Protein AF-0000000081415472 (afdb_homodimer)

Organism: NCBI:txid198620

InterPro domains:
  IPR004338 Ion-translocating oxidoreductase NqrB/RnfD [PF03116] (3-322)
  IPR004338 Ion-translocating oxidoreductase NqrB/RnfD [PTHR30578] (8-323)
  IPR011303 Ion-translocating oxidoreductase complex subunit RnfD, bacterial [MF_00462] (1-326)
  IPR011303 Ion-translocating oxidoreductase complex subunit RnfD, bacterial [TIGR01946] (2-319)

Radius of gyration: 24.78 Å; Cα contacts (8 Å, |Δi|>4): 1166; chains: 2; bounding box: 61×63×59 Å

Structure (mmCIF, N/CA/C/O backbone):
data_AF-0000000081415472-model_v1
#
loop_
_entity.id
_entity.type
_entity.pdbx_description
1 polymer 'Ion-translocating oxidoreductase complex subunit D'
#
loop_
_atom_site.group_PDB
_atom_site.id
_atom_site.type_symbol
_atom_site.label_atom_id
_atom_site.label_alt_id
_atom_site.label_comp_id
_atom_site.label_asym_id
_atom_site.label_entity_id
_atom_site.label_seq_id
_atom_site.pdbx_PDB_ins_code
_atom_site.Cartn_x
_atom_site.Cartn_y
_atom_site.Cartn_z
_atom_site.occupancy
_atom_site.B_iso_or_equiv
_atom_site.auth_seq_id
_atom_site.auth_comp_id
_atom_site.auth_asym_id
_atom_site.auth_atom_id
_atom_site.pdbx_PDB_model_num
ATOM 1 N N . MET A 1 1 ? 33.219 24.906 14.992 1 47.78 1 MET A N 1
ATOM 2 C CA . MET A 1 1 ? 32.156 23.938 14.711 1 47.78 1 MET A CA 1
ATOM 3 C C . MET A 1 1 ? 32.438 23.219 13.391 1 47.78 1 MET A C 1
ATOM 5 O O . MET A 1 1 ? 32.625 23.875 12.359 1 47.78 1 MET A O 1
ATOM 9 N N . SER A 1 2 ? 32.625 22.016 13.391 1 54.44 2 SER A N 1
ATOM 10 C CA . SER A 1 2 ? 32.938 21.297 12.164 1 54.44 2 SER A CA 1
ATOM 11 C C . SER A 1 2 ? 31.766 21.312 11.195 1 54.44 2 SER A C 1
ATOM 13 O O . SER A 1 2 ? 30.609 21.453 11.609 1 54.44 2 SER A O 1
ATOM 15 N N . PRO A 1 3 ? 32.219 21.375 10.023 1 58.19 3 PRO A N 1
ATOM 16 C CA . PRO A 1 3 ? 31.188 21.422 8.992 1 58.19 3 PRO A CA 1
ATOM 17 C C . PRO A 1 3 ? 30.078 20.375 9.211 1 58.19 3 PRO A C 1
ATOM 19 O O . PRO A 1 3 ? 28.922 20.641 8.914 1 58.19 3 PRO A O 1
ATOM 22 N N . LEU A 1 4 ? 30.391 19.234 9.633 1 54.34 4 LEU A N 1
ATOM 23 C CA . LEU A 1 4 ? 29.438 18.172 9.922 1 54.34 4 LEU A CA 1
ATOM 24 C C . LEU A 1 4 ? 28.516 18.562 11.078 1 54.34 4 LEU A C 1
ATOM 26 O O . LEU A 1 4 ? 27.312 18.281 11.047 1 54.34 4 LEU A O 1
ATOM 30 N N . GLU A 1 5 ? 29.125 19.219 12.062 1 57.53 5 GLU A N 1
ATOM 31 C CA . GLU A 1 5 ? 28.344 19.672 13.211 1 57.53 5 GLU A CA 1
ATOM 32 C C . GLU A 1 5 ? 27.328 20.75 12.797 1 57.53 5 GLU A C 1
ATOM 34 O O . GLU A 1 5 ? 26.203 20.766 13.297 1 57.53 5 GLU A O 1
ATOM 39 N N . SER A 1 6 ? 27.781 21.375 11.82 1 67.25 6 SER A N 1
ATOM 40 C CA . SER A 1 6 ? 26.922 22.453 11.344 1 67.25 6 SER A CA 1
ATOM 41 C C . SER A 1 6 ? 25.719 21.906 10.578 1 67.25 6 SER A C 1
ATOM 43 O O . SER A 1 6 ? 24.609 22.391 10.742 1 67.25 6 SER A O 1
ATOM 45 N N . ARG A 1 7 ? 25.922 20.875 9.914 1 66.94 7 ARG A N 1
ATOM 46 C CA . ARG A 1 7 ? 24.828 20.281 9.148 1 66.94 7 ARG A CA 1
ATOM 47 C C . ARG A 1 7 ? 23.797 19.641 10.062 1 66.94 7 ARG A C 1
ATOM 49 O O . ARG A 1 7 ? 22.594 19.766 9.836 1 66.94 7 ARG A O 1
ATOM 56 N N . ASP A 1 8 ? 24.25 19.094 11.039 1 75.19 8 ASP A N 1
ATOM 57 C CA . ASP A 1 8 ? 23.391 18.422 12.008 1 75.19 8 ASP A CA 1
ATOM 58 C C . ASP A 1 8 ? 22.562 19.438 12.805 1 75.19 8 ASP A C 1
ATOM 60 O O . ASP A 1 8 ? 21.391 19.203 13.086 1 75.19 8 ASP A O 1
ATOM 64 N N . GLU A 1 9 ? 23.25 20.5 13.047 1 77.5 9 GLU A N 1
ATOM 65 C CA . GLU A 1 9 ? 22.547 21.531 13.797 1 77.5 9 GLU A CA 1
ATOM 66 C C . GLU A 1 9 ? 21.438 22.172 12.953 1 77.5 9 GLU A C 1
ATOM 68 O O . GLU A 1 9 ? 20.359 22.484 13.461 1 77.5 9 GLU A O 1
ATOM 73 N N . ARG A 1 10 ? 21.766 22.359 11.75 1 79.12 10 ARG A N 1
ATOM 74 C CA . ARG A 1 10 ? 20.781 22.953 10.852 1 79.12 10 ARG A CA 1
ATOM 75 C C . ARG A 1 10 ? 19.562 22.047 10.688 1 79.12 10 ARG A C 1
ATOM 77 O O . ARG A 1 10 ? 18.422 22.516 10.656 1 79.12 10 ARG A O 1
ATOM 84 N N . LEU A 1 11 ? 19.781 20.797 10.656 1 79.19 11 LEU A N 1
ATOM 85 C CA . LEU A 1 11 ? 18.703 19.828 10.531 1 79.19 11 LEU A CA 1
ATOM 86 C C . LEU A 1 11 ? 17.844 19.812 11.781 1 79.19 11 LEU A C 1
ATOM 88 O O . LEU A 1 11 ? 16.609 19.781 11.695 1 79.19 11 LEU A O 1
ATOM 92 N N . GLN A 1 12 ? 18.531 19.875 12.852 1 85.38 12 GLN A N 1
ATOM 93 C CA . GLN A 1 12 ? 17.812 19.875 14.125 1 85.38 12 GLN A CA 1
ATOM 94 C C . GLN A 1 12 ? 16.922 21.125 14.258 1 85.38 12 GLN A C 1
ATOM 96 O O . GLN A 1 12 ? 15.797 21.031 14.742 1 85.38 12 GLN A O 1
ATOM 101 N N . GLN A 1 13 ? 17.453 22.203 13.836 1 87.88 13 GLN A N 1
ATOM 102 C CA . GLN A 1 13 ? 16.688 23.453 13.906 1 87.88 13 GLN A CA 1
ATOM 103 C C . GLN A 1 13 ? 15.492 23.406 12.961 1 87.88 13 GLN A C 1
ATOM 105 O O . GLN A 1 13 ? 14.406 23.906 13.297 1 87.88 13 GLN A O 1
ATOM 110 N N . ALA A 1 14 ? 15.734 22.859 11.859 1 88.12 14 ALA A N 1
ATOM 111 C CA . ALA A 1 14 ? 14.648 22.734 10.891 1 88.12 14 ALA A CA 1
ATOM 112 C C . ALA A 1 14 ? 13.531 21.859 11.43 1 88.12 14 ALA A C 1
ATOM 114 O O . ALA A 1 14 ? 12.352 22.172 11.281 1 88.12 14 ALA A O 1
ATOM 115 N N . MET A 1 15 ? 13.922 20.797 12.07 1 89.94 15 MET A N 1
ATOM 116 C CA . MET A 1 15 ? 12.93 19.859 12.609 1 89.94 15 MET A CA 1
ATOM 117 C C . MET A 1 15 ? 12.156 20.5 13.758 1 89.94 15 MET A C 1
ATOM 119 O O . MET A 1 15 ? 10.953 20.266 13.906 1 89.94 15 MET A O 1
ATOM 123 N N . LYS A 1 16 ? 12.836 21.281 14.523 1 92.25 16 LYS A N 1
ATOM 124 C CA . LYS A 1 16 ? 12.164 22 15.594 1 92.25 16 LYS A CA 1
ATOM 125 C C . LYS A 1 16 ? 11.156 23 15.039 1 92.25 16 LYS A C 1
ATOM 127 O O . LYS A 1 16 ? 10.062 23.172 15.586 1 92.25 16 LYS A O 1
ATOM 132 N N . LEU A 1 17 ? 11.547 23.641 14.016 1 94.56 17 LEU A N 1
ATOM 133 C CA . LEU A 1 17 ? 10.648 24.609 13.391 1 94.56 17 LEU A CA 1
ATOM 134 C C . LEU A 1 17 ? 9.43 23.922 12.797 1 94.56 17 LEU A C 1
ATOM 136 O O . LEU A 1 17 ? 8.32 24.453 12.852 1 94.56 17 LEU A O 1
ATOM 140 N N . VAL A 1 18 ? 9.648 22.766 12.227 1 95.5 18 VAL A N 1
ATOM 141 C CA . VAL A 1 18 ? 8.547 22 11.672 1 95.5 18 VAL A CA 1
ATOM 142 C C . VAL A 1 18 ? 7.57 21.625 12.781 1 95.5 18 VAL A C 1
ATOM 144 O O . VAL A 1 18 ? 6.352 21.75 12.617 1 95.5 18 VAL A O 1
ATOM 147 N N . LEU A 1 19 ? 8.141 21.203 13.867 1 96.25 19 LEU A N 1
ATOM 148 C CA . LEU A 1 19 ? 7.305 20.828 15.008 1 96.25 19 LEU A CA 1
ATOM 149 C C . LEU A 1 19 ? 6.52 22.031 15.523 1 96.25 19 LEU A C 1
ATOM 151 O O . LEU A 1 19 ? 5.328 21.922 15.812 1 96.25 19 LEU A O 1
ATOM 155 N N . LEU A 1 20 ? 7.164 23.156 15.57 1 96.38 20 LEU A N 1
ATOM 156 C CA . LEU A 1 20 ? 6.496 24.375 16.016 1 96.38 20 LEU A CA 1
ATOM 157 C C . LEU A 1 20 ? 5.383 24.766 15.055 1 96.38 20 LEU A C 1
ATOM 159 O O . LEU A 1 20 ? 4.32 25.234 15.477 1 96.38 20 LEU A O 1
ATOM 163 N N . ALA A 1 21 ? 5.621 24.547 13.844 1 97.69 21 ALA A N 1
ATOM 164 C CA . ALA A 1 21 ? 4.668 24.938 12.812 1 97.69 21 ALA A CA 1
ATOM 165 C C . ALA A 1 21 ? 3.453 24.016 12.805 1 97.69 21 ALA A C 1
ATOM 167 O O . ALA A 1 21 ? 2.418 24.344 12.219 1 97.69 21 ALA A O 1
ATOM 168 N N . THR A 1 22 ? 3.592 22.844 13.383 1 97.25 22 THR A N 1
ATOM 169 C CA . THR A 1 22 ? 2.453 21.938 13.461 1 97.25 22 THR A CA 1
ATOM 170 C C . THR A 1 22 ? 1.534 22.312 14.617 1 97.25 22 THR A C 1
ATOM 172 O O . THR A 1 22 ? 0.402 21.844 14.703 1 97.25 22 THR A O 1
ATOM 175 N N . LEU A 1 23 ? 1.95 23.219 15.5 1 97.44 23 LEU A N 1
ATOM 176 C CA . LEU A 1 23 ? 1.247 23.516 16.75 1 97.44 23 LEU A CA 1
ATOM 177 C C . LEU A 1 23 ? -0.139 24.078 16.469 1 97.44 23 LEU A C 1
ATOM 179 O O . LEU A 1 23 ? -1.122 23.672 17.078 1 97.44 23 LEU A O 1
ATOM 183 N N . PRO A 1 24 ? -0.276 25.109 15.539 1 97.31 24 PRO A N 1
ATOM 184 C CA . PRO A 1 24 ? -1.625 25.609 15.273 1 97.31 24 PRO A CA 1
ATOM 185 C C . PRO A 1 24 ? -2.586 24.516 14.828 1 97.31 24 PRO A C 1
ATOM 187 O O . PRO A 1 24 ? -3.734 24.469 15.273 1 97.31 24 PRO A O 1
ATOM 190 N N . GLY A 1 25 ? -2.139 23.625 13.953 1 97.06 25 GLY A N 1
ATOM 191 C CA . GLY A 1 25 ? -2.961 22.516 13.523 1 97.06 25 GLY A CA 1
ATOM 192 C C . GLY A 1 25 ? -3.293 21.547 14.648 1 97.06 25 GLY A C 1
ATOM 193 O O . GLY A 1 25 ? -4.434 21.094 14.766 1 97.06 25 GLY A O 1
ATOM 194 N N . LEU A 1 26 ? -2.303 21.281 15.469 1 96.88 26 LEU A N 1
ATOM 195 C CA . LEU A 1 26 ? -2.498 20.406 16.609 1 96.88 26 LEU A CA 1
ATOM 196 C C . LEU A 1 26 ? -3.508 20.984 17.594 1 96.88 26 LEU A C 1
ATOM 198 O O . LEU A 1 26 ? -4.359 20.266 18.125 1 96.88 26 LEU A O 1
ATOM 202 N N . LEU A 1 27 ? -3.395 22.266 17.828 1 96.38 27 LEU A N 1
ATOM 203 C CA . LEU A 1 27 ? -4.312 22.938 18.734 1 96.38 27 LEU A CA 1
ATOM 204 C C . LEU A 1 27 ? -5.73 22.938 18.172 1 96.38 27 LEU A C 1
ATOM 206 O O . LEU A 1 27 ? -6.699 22.781 18.922 1 96.38 27 LEU A O 1
ATOM 210 N N . ALA A 1 28 ? -5.859 23.156 16.875 1 95.38 28 ALA A N 1
ATOM 211 C CA . ALA A 1 28 ? -7.172 23.078 16.234 1 95.38 28 ALA A CA 1
ATOM 212 C C . ALA A 1 28 ? -7.77 21.688 16.375 1 95.38 28 ALA A C 1
ATOM 214 O O . ALA A 1 28 ? -8.953 21.531 16.688 1 95.38 28 ALA A O 1
ATOM 215 N N . LEU A 1 29 ? -6.973 20.672 16.125 1 94.56 29 LEU A N 1
ATOM 216 C CA . LEU A 1 29 ? -7.438 19.297 16.281 1 94.56 29 LEU A CA 1
ATOM 217 C C . LEU A 1 29 ? -7.875 19.016 17.703 1 94.56 29 LEU A C 1
ATOM 219 O O . LEU A 1 29 ? -8.898 18.375 17.938 1 94.56 29 LEU A O 1
ATOM 223 N N . PHE A 1 30 ? -7.031 19.562 18.625 1 93.94 30 PHE A N 1
ATOM 224 C CA . PHE A 1 30 ? -7.359 19.375 20.031 1 93.94 30 PHE A CA 1
ATOM 225 C C . PHE A 1 30 ? -8.672 20.062 20.375 1 93.94 30 PHE A C 1
ATOM 227 O O . PHE A 1 30 ? -9.469 19.531 21.156 1 93.94 30 PHE A O 1
ATOM 234 N N . TRP A 1 31 ? -8.867 21.188 19.844 1 91.75 31 TRP A N 1
ATOM 235 C CA . TRP A 1 31 ? -10.086 21.953 20.078 1 91.75 31 TRP A CA 1
ATOM 236 C C . TRP A 1 31 ? -11.312 21.188 19.578 1 91.75 31 TRP A C 1
ATOM 238 O O . TRP A 1 31 ? -12.336 21.141 20.266 1 91.75 31 TRP A O 1
ATOM 248 N N . PHE A 1 32 ? -11.281 20.562 18.469 1 88.06 32 PHE A N 1
ATOM 249 C CA . PHE A 1 32 ? -12.438 19.938 17.828 1 88.06 32 PHE A CA 1
ATOM 250 C C . PHE A 1 32 ? -12.617 18.5 18.312 1 88.06 32 PHE A C 1
ATOM 252 O O . PHE A 1 32 ? -13.742 18 18.422 1 88.06 32 PHE A O 1
ATOM 259 N N . TYR A 1 33 ? -11.531 17.781 18.609 1 88.75 33 TYR A N 1
ATOM 260 C CA . TYR A 1 33 ? -11.641 16.344 18.875 1 88.75 33 TYR A CA 1
ATOM 261 C C . TYR A 1 33 ? -11.227 16.031 20.312 1 88.75 33 TYR A C 1
ATOM 263 O O . TYR A 1 33 ? -11.438 14.914 20.781 1 88.75 33 TYR A O 1
ATOM 271 N N . GLY A 1 34 ? -10.539 16.922 21 1 91.25 34 GLY A N 1
ATOM 272 C CA . GLY A 1 34 ? -10.336 16.797 22.438 1 91.25 34 GLY A CA 1
ATOM 273 C C . GLY A 1 34 ? -9.086 16.016 22.797 1 91.25 34 GLY A C 1
ATOM 274 O O . GLY A 1 34 ? -8.078 16.094 22.094 1 91.25 34 GLY A O 1
ATOM 275 N N . TRP A 1 35 ? -9.148 15.281 23.859 1 92.94 35 TRP A N 1
ATOM 276 C CA . TRP A 1 35 ? -7.996 14.703 24.547 1 92.94 35 TRP A CA 1
ATOM 277 C C . TRP A 1 35 ? -7.414 13.547 23.734 1 92.94 35 TRP A C 1
ATOM 279 O O . TRP A 1 35 ? -6.246 13.188 23.922 1 92.94 35 TRP A O 1
ATOM 289 N N . GLY A 1 36 ? -8.242 12.953 22.906 1 93.25 36 GLY A N 1
ATOM 290 C CA . GLY A 1 36 ? -7.742 11.859 22.109 1 93.25 36 GLY A CA 1
ATOM 291 C C . GLY A 1 36 ? -6.551 12.234 21.25 1 93.25 36 GLY A C 1
ATOM 292 O O . GLY A 1 36 ? -5.648 11.422 21.031 1 93.25 36 GLY A O 1
ATOM 293 N N . 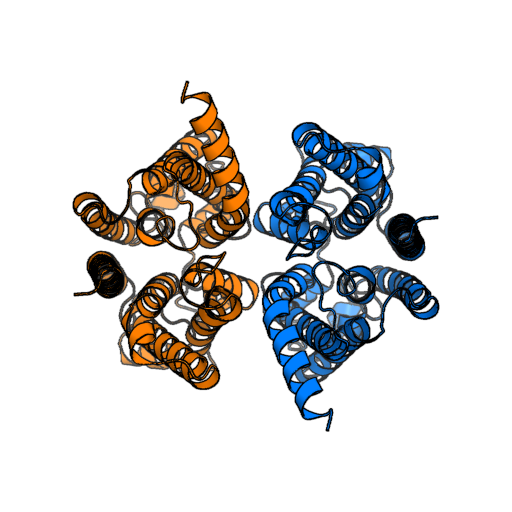VAL A 1 37 ? -6.477 13.492 20.828 1 95.25 37 VAL A N 1
ATOM 294 C CA . VAL A 1 37 ? -5.391 13.984 19.984 1 95.25 37 VAL A CA 1
ATOM 295 C C . VAL A 1 37 ? -4.086 14.008 20.781 1 95.25 37 VAL A C 1
ATOM 297 O O . VAL A 1 37 ? -3.045 13.57 20.281 1 95.25 37 VAL A O 1
ATOM 300 N N . LEU A 1 38 ? -4.184 14.406 21.984 1 96.75 38 LEU A N 1
ATOM 301 C CA . LEU A 1 38 ? -2.996 14.516 22.828 1 96.75 38 LEU A CA 1
ATOM 302 C C . LEU A 1 38 ? -2.512 13.133 23.266 1 96.75 38 LEU A C 1
ATOM 304 O O . LEU A 1 38 ? -1.307 12.898 23.359 1 96.75 38 LEU A O 1
ATOM 308 N N . ILE A 1 39 ? -3.42 12.281 23.516 1 96.19 39 ILE A N 1
ATOM 309 C CA . ILE A 1 39 ? -3.045 10.922 23.875 1 96.19 39 ILE A CA 1
ATOM 310 C C . ILE A 1 39 ? -2.318 10.258 22.703 1 96.19 39 ILE A C 1
ATOM 312 O O . ILE A 1 39 ? -1.271 9.633 22.891 1 96.19 39 ILE A O 1
ATOM 316 N N . ASN A 1 40 ? -2.857 10.406 21.531 1 97.19 40 ASN A N 1
ATOM 317 C CA . ASN A 1 40 ? -2.188 9.891 20.344 1 97.19 40 ASN A CA 1
ATOM 318 C C . ASN A 1 40 ? -0.779 10.461 20.203 1 97.19 40 ASN A C 1
ATOM 320 O O . ASN A 1 40 ? 0.164 9.734 19.906 1 97.19 40 ASN A O 1
ATOM 324 N N . LEU A 1 41 ? -0.718 11.766 20.438 1 98.06 41 LEU A N 1
ATOM 325 C CA . LEU A 1 41 ? 0.567 12.438 20.297 1 98.06 41 LEU A CA 1
ATOM 326 C C . LEU A 1 41 ? 1.583 11.891 21.297 1 98.06 41 LEU A C 1
ATOM 328 O O . LEU A 1 41 ? 2.711 11.562 20.922 1 98.06 41 LEU A O 1
ATOM 332 N N . LEU A 1 42 ? 1.188 11.773 22.484 1 97.94 42 LEU A N 1
ATOM 333 C CA . LEU A 1 42 ? 2.08 11.289 23.531 1 97.94 42 LEU A CA 1
ATOM 334 C C . LEU A 1 42 ? 2.504 9.844 23.266 1 97.94 42 LEU A C 1
ATOM 336 O O . LEU A 1 42 ? 3.686 9.516 23.375 1 97.94 42 LEU A O 1
ATOM 340 N N . LEU A 1 43 ? 1.573 9.039 22.953 1 97.94 43 LEU A N 1
ATOM 341 C CA . LEU A 1 43 ? 1.859 7.641 22.641 1 97.94 43 LEU A CA 1
ATOM 342 C C . LEU A 1 43 ? 2.793 7.523 21.453 1 97.94 43 LEU A C 1
ATOM 344 O O . LEU A 1 43 ? 3.711 6.703 21.453 1 97.94 43 LEU A O 1
ATOM 348 N N . SER A 1 44 ? 2.482 8.312 20.453 1 98.31 44 SER A N 1
ATOM 349 C CA . SER A 1 44 ? 3.281 8.266 19.234 1 98.31 44 SER A CA 1
ATOM 350 C C . SER A 1 44 ? 4.723 8.688 19.5 1 98.31 44 SER A C 1
ATOM 352 O O . SER A 1 44 ? 5.66 7.992 19.094 1 98.31 44 SER A O 1
ATOM 354 N N . VAL A 1 45 ? 4.898 9.766 20.172 1 97.75 45 VAL A N 1
ATOM 355 C CA . VAL A 1 45 ? 6.234 10.289 20.438 1 97.75 45 VAL A CA 1
ATOM 356 C C . VAL A 1 45 ? 6.984 9.32 21.359 1 97.75 45 VAL A C 1
ATOM 358 O O . VAL A 1 45 ? 8.156 9.008 21.109 1 97.75 45 VAL A O 1
ATOM 361 N N . ALA A 1 46 ? 6.328 8.844 22.359 1 98 46 ALA A N 1
ATOM 362 C CA . ALA A 1 46 ? 6.953 7.875 23.266 1 98 46 ALA A CA 1
ATOM 363 C C . ALA A 1 46 ? 7.379 6.621 22.5 1 98 46 ALA A C 1
ATOM 365 O O . ALA A 1 46 ? 8.492 6.117 22.703 1 98 46 ALA A O 1
ATOM 366 N N . THR A 1 47 ? 6.523 6.16 21.688 1 98.06 47 THR A N 1
ATOM 367 C CA . THR A 1 47 ? 6.82 4.965 20.906 1 98.06 47 THR A CA 1
ATOM 368 C C . THR A 1 47 ? 7.988 5.219 19.953 1 98.06 47 THR A C 1
ATOM 370 O O . THR A 1 47 ? 8.883 4.383 19.828 1 98.06 47 THR A O 1
ATOM 373 N N . ALA A 1 48 ? 7.906 6.32 19.281 1 97.12 48 ALA A N 1
ATOM 374 C CA . ALA A 1 48 ? 8.969 6.66 18.344 1 97.12 48 ALA A CA 1
ATOM 375 C C . ALA A 1 48 ? 10.328 6.703 19.047 1 97.12 48 ALA A C 1
ATOM 377 O O . ALA A 1 48 ? 11.305 6.141 18.547 1 97.12 48 ALA A O 1
ATOM 378 N N . LEU A 1 49 ? 10.367 7.348 20.172 1 95.31 49 LEU A N 1
ATOM 379 C CA . LEU A 1 49 ? 11.617 7.453 20.938 1 95.31 49 LEU A CA 1
ATOM 380 C C . LEU A 1 49 ? 12.062 6.086 21.422 1 95.31 49 LEU A C 1
ATOM 382 O O . LEU A 1 49 ? 13.258 5.777 21.406 1 95.31 49 LEU A O 1
ATOM 386 N N . ALA A 1 50 ? 11.141 5.289 21.828 1 96.12 50 ALA A N 1
ATOM 387 C CA . ALA A 1 50 ? 11.469 3.938 22.281 1 96.12 50 ALA A CA 1
ATOM 388 C C . ALA A 1 50 ? 12.023 3.094 21.141 1 96.12 50 ALA A C 1
ATOM 390 O O . ALA A 1 50 ? 13.008 2.373 21.312 1 96.12 50 ALA A O 1
ATOM 391 N N . VAL A 1 51 ? 11.383 3.203 20.016 1 94.75 51 VAL A N 1
ATOM 392 C CA . VAL A 1 51 ? 11.828 2.441 18.844 1 94.75 51 VAL A CA 1
ATOM 393 C C . VAL A 1 51 ? 13.219 2.908 18.438 1 94.75 51 VAL A C 1
ATOM 395 O O . VAL A 1 51 ? 14.109 2.09 18.203 1 94.75 51 VAL A O 1
ATOM 398 N N . GLU A 1 52 ? 13.383 4.184 18.344 1 91.12 52 GLU A N 1
ATOM 399 C CA . GLU A 1 52 ? 14.688 4.719 17.984 1 91.12 52 GLU A CA 1
ATOM 400 C C . GLU A 1 52 ? 15.766 4.258 18.969 1 91.12 52 GLU A C 1
ATOM 402 O O . GLU A 1 52 ? 16.844 3.814 18.562 1 91.12 52 GLU A O 1
ATOM 407 N N . ALA A 1 53 ? 15.484 4.359 20.188 1 91.38 53 ALA A N 1
ATOM 408 C CA . ALA A 1 53 ? 16.438 3.975 21.219 1 91.38 53 ALA A CA 1
ATOM 409 C C . ALA A 1 53 ? 16.781 2.492 21.125 1 91.38 53 ALA A C 1
ATOM 411 O O . ALA A 1 53 ? 17.953 2.107 21.234 1 91.38 53 ALA A O 1
ATOM 412 N N . THR A 1 54 ? 15.812 1.688 20.891 1 92.06 54 THR A N 1
ATOM 413 C CA . THR A 1 54 ? 16.016 0.245 20.812 1 92.06 54 THR A CA 1
ATOM 414 C C . THR A 1 54 ? 16.844 -0.121 19.594 1 92.06 54 THR A C 1
ATOM 416 O O . THR A 1 54 ? 17.781 -0.92 19.688 1 92.06 54 THR A O 1
ATOM 419 N N . VAL A 1 55 ? 16.5 0.455 18.484 1 88.19 55 VAL A N 1
ATOM 420 C CA . VAL A 1 55 ? 17.203 0.137 17.25 1 88.19 55 VAL A CA 1
ATOM 421 C C . VAL A 1 55 ? 18.641 0.606 17.328 1 88.19 55 VAL A C 1
ATOM 423 O O . VAL A 1 55 ? 19.562 -0.115 16.938 1 88.19 55 VAL A O 1
ATOM 426 N N . ILE A 1 56 ? 18.844 1.757 17.844 1 84.69 56 ILE A N 1
ATOM 427 C CA . ILE A 1 56 ? 20.188 2.305 17.984 1 84.69 56 ILE A CA 1
ATOM 428 C C . ILE A 1 56 ? 21.016 1.429 18.938 1 84.69 56 ILE A C 1
ATOM 430 O O . ILE A 1 56 ? 22.188 1.171 18.688 1 84.69 56 ILE A O 1
ATOM 434 N N . HIS A 1 57 ? 20.391 1.011 19.969 1 87.44 57 HIS A N 1
ATOM 435 C CA . HIS A 1 57 ? 21.078 0.142 20.922 1 87.44 57 HIS A CA 1
ATOM 436 C C . HIS A 1 57 ? 21.453 -1.191 20.281 1 87.44 57 HIS A C 1
ATOM 438 O O . HIS A 1 57 ? 22.562 -1.676 20.469 1 87.44 57 HIS A O 1
ATOM 444 N N . LEU A 1 58 ? 20.578 -1.691 19.516 1 84.06 58 LEU A N 1
ATOM 445 C CA . LEU A 1 58 ? 20.812 -2.982 18.891 1 84.06 58 LEU A CA 1
ATOM 446 C C . LEU A 1 58 ? 21.906 -2.875 17.812 1 84.06 58 LEU A C 1
ATOM 448 O O . LEU A 1 58 ? 22.641 -3.828 17.594 1 84.06 58 LEU A O 1
ATOM 452 N N . ARG A 1 59 ? 21.938 -1.745 17.156 1 81.81 59 ARG A N 1
ATOM 453 C CA . ARG A 1 59 ? 22.938 -1.521 16.109 1 81.81 59 ARG A CA 1
ATOM 454 C C . ARG A 1 59 ? 24.25 -1.021 16.703 1 81.81 59 ARG A C 1
ATOM 456 O O . ARG A 1 59 ? 25.203 -0.747 15.977 1 81.81 59 ARG A O 1
ATOM 463 N N . ARG A 1 60 ? 24.406 -0.932 17.938 1 80.62 60 ARG A N 1
ATOM 464 C CA . ARG A 1 60 ? 25.594 -0.486 18.641 1 80.62 60 ARG A CA 1
ATOM 465 C C . ARG A 1 60 ?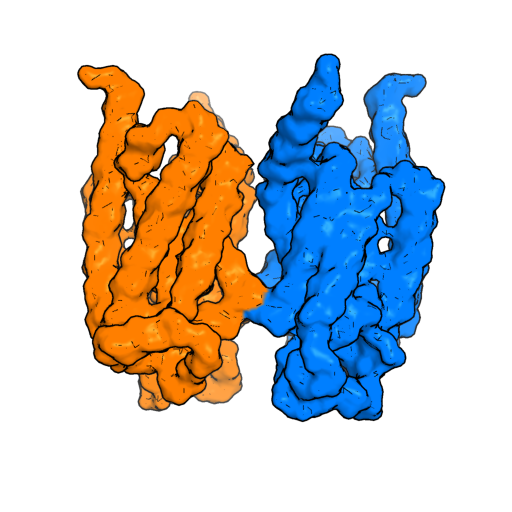 26.094 0.851 18.094 1 80.62 60 ARG A C 1
ATOM 467 O O . ARG A 1 60 ? 27.281 1.022 17.844 1 80.62 60 ARG A O 1
ATOM 474 N N . GLN A 1 61 ? 25.062 1.625 17.766 1 77.69 61 GLN A N 1
ATOM 475 C CA . GLN A 1 61 ? 25.375 2.975 17.297 1 77.69 61 GLN A CA 1
ATOM 476 C C . GLN A 1 61 ? 25.203 3.99 18.438 1 77.69 61 GLN A C 1
ATOM 478 O O . GLN A 1 61 ? 24.562 3.705 19.438 1 77.69 61 GLN A O 1
ATOM 483 N N . PRO A 1 62 ? 25.953 5.152 18.188 1 73 62 PRO A N 1
ATOM 484 C CA . PRO A 1 62 ? 25.797 6.168 19.234 1 73 62 PRO A CA 1
ATOM 485 C C . PRO A 1 62 ? 24.375 6.711 19.312 1 73 62 PRO A C 1
ATOM 487 O O . PRO A 1 62 ? 23.781 7.055 18.297 1 73 62 PRO A O 1
ATOM 490 N N . LEU A 1 63 ? 23.828 6.746 20.422 1 67.12 63 LEU A N 1
ATOM 491 C CA . LEU A 1 63 ? 22.438 7.066 20.703 1 67.12 63 LEU A CA 1
ATOM 492 C C . LEU A 1 63 ? 22.172 8.555 20.5 1 67.12 63 LEU A C 1
ATOM 494 O O . LEU A 1 63 ? 21.156 8.938 19.906 1 67.12 63 LEU A O 1
ATOM 498 N N . ARG A 1 64 ? 23 9.414 20.953 1 64.69 64 ARG A N 1
ATOM 499 C CA . ARG A 1 64 ? 22.703 10.82 21.172 1 64.69 64 ARG A CA 1
ATOM 500 C C . ARG A 1 64 ? 22.453 11.531 19.844 1 64.69 64 ARG A C 1
ATOM 502 O O . ARG A 1 64 ? 21.469 12.242 19.672 1 64.69 64 ARG A O 1
ATOM 509 N N . PRO A 1 65 ? 23.234 11.352 18.891 1 62.5 65 PRO A N 1
ATOM 510 C CA . PRO A 1 65 ? 23.016 12.125 17.656 1 62.5 65 PRO A CA 1
ATOM 511 C C . PRO A 1 65 ? 21.75 11.719 16.922 1 62.5 65 PRO A C 1
ATOM 513 O O . PRO A 1 65 ? 21.031 12.57 16.391 1 62.5 65 PRO A O 1
ATOM 516 N N . THR A 1 66 ? 21.359 10.547 17.016 1 62.84 66 THR A N 1
ATOM 517 C CA . THR A 1 66 ? 20.188 10.055 16.281 1 62.84 66 THR A CA 1
ATOM 518 C C . THR A 1 66 ? 18.906 10.391 17.031 1 62.84 66 THR A C 1
ATOM 520 O O . THR A 1 66 ? 17.906 10.758 16.406 1 62.84 66 THR A O 1
ATOM 523 N N . LEU A 1 67 ? 19 10.359 18.266 1 68.88 67 LEU A N 1
ATOM 524 C CA . LEU A 1 67 ? 17.812 10.617 19.078 1 68.88 67 LEU A CA 1
ATOM 525 C C . LEU A 1 67 ? 17.5 12.109 19.109 1 68.88 67 LEU A C 1
ATOM 527 O O . LEU A 1 67 ? 16.344 12.508 19.312 1 68.88 67 LEU A O 1
ATOM 531 N N . THR A 1 68 ? 18.484 12.844 18.75 1 68.56 68 THR A N 1
ATOM 532 C CA . THR A 1 68 ? 18.297 14.273 18.922 1 68.56 68 THR A CA 1
ATOM 533 C C . THR A 1 68 ? 18.047 14.953 17.578 1 68.56 68 THR A C 1
ATOM 535 O O . THR A 1 68 ? 17.797 16.156 17.531 1 68.56 68 THR A O 1
ATOM 538 N N . ASP A 1 69 ? 18.078 14.227 16.578 1 77.94 69 ASP A N 1
ATOM 539 C CA . ASP A 1 69 ? 17.891 14.883 15.281 1 77.94 69 ASP A CA 1
ATOM 540 C C . ASP A 1 69 ? 16.438 15.289 15.07 1 77.94 69 ASP A C 1
ATOM 542 O O . ASP A 1 69 ? 16.141 16.109 14.203 1 77.94 69 ASP A O 1
ATOM 546 N N . GLY A 1 70 ? 15.562 14.812 15.781 1 85.06 70 GLY A N 1
ATOM 547 C CA . GLY A 1 70 ? 14.188 15.289 15.781 1 85.06 70 GLY A CA 1
ATOM 548 C C . GLY A 1 70 ? 13.344 14.656 14.688 1 85.06 70 GLY A C 1
ATOM 549 O O . GLY A 1 70 ? 12.125 14.844 14.656 1 85.06 70 GLY A O 1
ATOM 550 N N . SER A 1 71 ? 13.953 13.867 13.852 1 86.56 71 SER A N 1
ATOM 551 C CA . SER A 1 71 ? 13.25 13.312 12.703 1 86.56 71 SER A CA 1
ATOM 552 C C . SER A 1 71 ? 12.195 12.297 13.141 1 86.56 71 SER A C 1
ATOM 554 O O . SER A 1 71 ? 11.086 12.281 12.594 1 86.56 71 SER A O 1
ATOM 556 N N . ALA A 1 72 ? 12.539 11.508 14.125 1 91 72 ALA A N 1
ATOM 557 C CA . ALA A 1 72 ? 11.586 10.516 14.617 1 91 72 ALA A CA 1
ATOM 558 C C . ALA A 1 72 ? 10.391 11.188 15.281 1 91 72 ALA A C 1
ATOM 560 O O . ALA A 1 72 ? 9.25 10.75 15.102 1 91 72 ALA A O 1
ATOM 561 N N . VAL A 1 73 ? 10.656 12.258 15.945 1 94.44 73 VAL A N 1
ATOM 562 C CA . VAL A 1 73 ? 9.594 12.977 16.641 1 94.44 73 VAL A CA 1
ATOM 563 C C . VAL A 1 73 ? 8.672 13.648 15.625 1 94.44 73 VAL A C 1
ATOM 565 O O . VAL A 1 73 ? 7.449 13.664 15.805 1 94.44 73 VAL A O 1
ATOM 568 N N . VAL A 1 74 ? 9.242 14.172 14.617 1 94.75 74 VAL A N 1
ATOM 569 C CA . VAL A 1 74 ? 8.445 14.789 13.57 1 94.75 74 VAL A CA 1
ATOM 570 C C . VAL A 1 74 ? 7.555 13.742 12.906 1 94.75 74 VAL A C 1
ATOM 572 O O . VAL A 1 74 ? 6.348 13.945 12.758 1 94.75 74 VAL A O 1
ATOM 575 N N . SER A 1 75 ? 8.117 12.602 12.578 1 95.06 75 SER A N 1
ATOM 576 C CA . SER A 1 75 ? 7.344 11.531 11.961 1 95.06 75 SER A CA 1
ATOM 577 C C . SER A 1 75 ? 6.223 11.062 12.883 1 95.06 75 SER A C 1
ATOM 579 O O . SER A 1 75 ? 5.094 10.844 12.43 1 95.06 75 SER A O 1
ATOM 581 N N . ALA A 1 76 ? 6.598 10.953 14.094 1 97.19 76 ALA A N 1
ATOM 582 C CA . ALA A 1 76 ? 5.617 10.508 15.078 1 97.19 76 ALA A CA 1
ATOM 583 C C . ALA A 1 76 ? 4.48 11.523 15.219 1 97.19 76 ALA A C 1
ATOM 585 O O . ALA A 1 76 ? 3.312 11.141 15.32 1 97.19 76 ALA A O 1
ATOM 586 N N . THR A 1 77 ? 4.805 12.758 15.227 1 97.56 77 THR A N 1
ATOM 587 C CA . THR A 1 77 ? 3.811 13.812 15.352 1 97.56 77 THR A CA 1
ATOM 588 C C . THR A 1 77 ? 2.875 13.828 14.148 1 97.56 77 THR A C 1
ATOM 590 O O . THR A 1 77 ? 1.654 13.891 14.305 1 97.56 77 THR A O 1
ATOM 593 N N . LEU A 1 78 ? 3.451 13.734 13.023 1 97.19 78 LEU A N 1
ATOM 594 C CA . LEU A 1 78 ? 2.656 13.758 11.797 1 97.19 78 LEU A CA 1
ATOM 595 C C . LEU A 1 78 ? 1.732 12.547 11.727 1 97.19 78 LEU A C 1
ATOM 597 O O . LEU A 1 78 ? 0.573 12.672 11.32 1 97.19 78 LEU A O 1
ATOM 601 N N . LEU A 1 79 ? 2.248 11.422 12.086 1 97.5 79 LEU A N 1
ATOM 602 C CA . LEU A 1 79 ? 1.419 10.219 12.086 1 97.5 79 LEU A CA 1
ATOM 603 C C . LEU A 1 79 ? 0.321 10.32 13.141 1 97.5 79 LEU A C 1
ATOM 605 O O . LEU A 1 79 ? -0.826 9.945 12.883 1 97.5 79 LEU A O 1
ATOM 609 N N . ALA A 1 80 ? 0.66 10.867 14.297 1 97.31 80 ALA A N 1
ATOM 610 C CA . ALA A 1 80 ? -0.312 11.016 15.375 1 97.31 80 ALA A CA 1
ATOM 611 C C . ALA A 1 80 ? -1.495 11.875 14.93 1 97.31 80 ALA A C 1
ATOM 613 O O . ALA A 1 80 ? -2.648 11.539 15.211 1 97.31 80 ALA A O 1
ATOM 614 N N . VAL A 1 81 ? -1.179 12.898 14.25 1 95.31 81 VAL A N 1
ATOM 615 C CA . VAL A 1 81 ? -2.199 13.844 13.797 1 95.31 81 VAL A CA 1
ATOM 616 C C . VAL A 1 81 ? -3.07 13.188 12.727 1 95.31 81 VAL A C 1
ATOM 618 O O . VAL A 1 81 ? -4.246 13.531 12.586 1 95.31 81 VAL A O 1
ATOM 621 N N . ALA A 1 82 ? -2.533 12.234 12.062 1 94.81 82 ALA A N 1
ATOM 622 C CA . ALA A 1 82 ? -3.238 11.586 10.953 1 94.81 82 ALA A CA 1
ATOM 623 C C . ALA A 1 82 ? -4.129 10.453 11.461 1 94.81 82 ALA A C 1
ATOM 625 O O . ALA A 1 82 ? -5.016 9.984 10.742 1 94.81 82 ALA A O 1
ATOM 626 N N . LEU A 1 83 ? -3.934 10 12.656 1 95.25 83 LEU A N 1
ATOM 627 C CA . LEU A 1 83 ? -4.707 8.891 13.203 1 95.25 83 LEU A CA 1
ATOM 628 C C . LEU A 1 83 ? -6.012 9.391 13.812 1 95.25 83 LEU A C 1
ATOM 630 O O . LEU A 1 83 ? -6.074 10.516 14.328 1 95.25 83 LEU A O 1
ATOM 634 N N . PRO A 1 84 ? -7.098 8.578 13.711 1 92.12 84 PRO A N 1
ATOM 635 C CA . PRO A 1 84 ? -8.336 8.977 14.391 1 92.12 84 PRO A CA 1
ATOM 636 C C . PRO A 1 84 ? -8.141 9.164 15.891 1 92.12 84 PRO A C 1
ATOM 638 O O . PRO A 1 84 ? -7.516 8.336 16.547 1 92.12 84 PRO A O 1
ATOM 641 N N . PRO A 1 85 ? -8.82 10.25 16.266 1 91.06 85 PRO A N 1
ATOM 642 C CA . PRO A 1 85 ? -8.773 10.406 17.719 1 91.06 85 PRO A CA 1
ATOM 643 C C . PRO A 1 85 ? -9.461 9.258 18.453 1 91.06 85 PRO A C 1
ATOM 645 O O . PRO A 1 85 ? -10.445 8.695 17.969 1 91.06 85 PRO A O 1
ATOM 648 N N . TYR A 1 86 ? -8.891 8.758 19.516 1 88.5 86 TYR A N 1
ATOM 649 C CA . TYR A 1 86 ? -9.438 7.766 20.422 1 88.5 86 TYR A CA 1
ATOM 650 C C . TYR A 1 86 ? -9.273 6.359 19.859 1 88.5 86 TYR A C 1
ATOM 652 O O . TYR A 1 86 ? -9.977 5.434 20.281 1 88.5 86 TYR A O 1
ATOM 660 N N . CYS A 1 87 ? -8.531 6.215 18.781 1 91.44 87 CYS A N 1
ATOM 661 C CA . CYS A 1 87 ? -8.227 4.855 18.344 1 91.44 87 CYS A CA 1
ATOM 662 C C . CYS A 1 87 ? -7.516 4.078 19.438 1 91.44 87 CYS A C 1
ATOM 664 O O . CYS A 1 87 ? -6.906 4.672 20.328 1 91.44 87 CYS A O 1
ATOM 666 N N . PRO A 1 88 ? -7.648 2.77 19.406 1 94.25 88 PRO A N 1
ATOM 667 C CA . PRO A 1 88 ? -6.973 1.982 20.438 1 94.25 88 PRO A CA 1
ATOM 668 C C . PRO A 1 88 ? -5.469 2.238 20.484 1 94.25 88 PRO A C 1
ATOM 670 O O . PRO A 1 88 ? -4.836 2.412 19.438 1 94.25 88 PRO A O 1
ATOM 673 N N . TRP A 1 89 ? -4.898 2.188 21.672 1 96.12 89 TRP A N 1
ATOM 674 C CA . TRP A 1 89 ? -3.496 2.523 21.906 1 96.12 89 TRP A CA 1
ATOM 675 C C . TRP A 1 89 ? -2.584 1.642 21.062 1 96.12 89 TRP A C 1
ATOM 677 O O . TRP A 1 89 ? -1.543 2.096 20.578 1 96.12 89 TRP A O 1
ATOM 687 N N . TRP A 1 90 ? -2.916 0.426 20.891 1 95.81 90 TRP A N 1
ATOM 688 C CA . TRP A 1 90 ? -2.066 -0.52 20.172 1 95.81 90 TRP A CA 1
ATOM 689 C C . TRP A 1 90 ? -1.979 -0.161 18.688 1 95.81 90 TRP A C 1
ATOM 691 O O . TRP A 1 90 ? -0.993 -0.485 18.016 1 95.81 90 TRP A O 1
ATOM 701 N N . LEU A 1 91 ? -3.037 0.438 18.172 1 95.94 91 LEU A N 1
ATOM 702 C CA . LEU A 1 91 ? -3.012 0.891 16.781 1 95.94 91 LEU A CA 1
ATOM 703 C C . LEU A 1 91 ? -1.957 1.976 16.578 1 95.94 91 LEU A C 1
ATOM 705 O O . LEU A 1 91 ? -1.161 1.909 15.641 1 95.94 91 LEU A O 1
ATOM 709 N N . THR A 1 92 ? -1.963 2.947 17.484 1 97.44 92 THR A N 1
ATOM 710 C CA . THR A 1 92 ? -0.991 4.035 17.438 1 97.44 92 THR A CA 1
ATOM 711 C C . THR A 1 92 ? 0.429 3.496 17.578 1 97.44 92 THR A C 1
ATOM 713 O O . THR A 1 92 ? 1.311 3.838 16.797 1 97.44 92 THR A O 1
ATOM 716 N N . VAL A 1 93 ? 0.605 2.637 18.453 1 97.75 93 VAL A N 1
ATOM 717 C CA . VAL A 1 93 ? 1.922 2.072 18.734 1 97.75 93 VAL A CA 1
ATOM 718 C C . VAL A 1 93 ? 2.395 1.252 17.531 1 97.75 93 VAL A C 1
ATOM 720 O O . VAL A 1 93 ? 3.535 1.396 17.094 1 97.75 93 VAL A O 1
ATOM 723 N N . THR A 1 94 ? 1.528 0.5 17.016 1 96.75 94 THR A N 1
ATOM 724 C CA . THR A 1 94 ? 1.883 -0.353 15.891 1 96.75 94 THR A CA 1
ATOM 725 C C . THR A 1 94 ? 2.184 0.486 14.648 1 96.75 94 THR A C 1
ATOM 727 O O . THR A 1 94 ? 3.137 0.207 13.922 1 96.75 94 THR A O 1
ATOM 730 N N . ALA A 1 95 ? 1.358 1.43 14.414 1 97.44 95 ALA A N 1
ATOM 731 C CA . ALA A 1 95 ? 1.544 2.281 13.242 1 97.44 95 ALA A CA 1
ATOM 732 C C . ALA A 1 95 ? 2.889 3 13.297 1 97.44 95 ALA A C 1
ATOM 734 O O . ALA A 1 95 ? 3.654 2.969 12.328 1 97.44 95 ALA A O 1
ATOM 735 N N . ILE A 1 96 ? 3.203 3.574 14.43 1 97.81 96 ILE A N 1
ATOM 736 C CA . ILE A 1 96 ? 4.445 4.324 14.578 1 97.81 96 ILE A CA 1
ATOM 737 C C . ILE A 1 96 ? 5.637 3.369 14.508 1 97.81 96 ILE A C 1
ATOM 739 O O . ILE A 1 96 ? 6.605 3.631 13.789 1 97.81 96 ILE A O 1
ATOM 743 N N . ALA A 1 97 ? 5.535 2.318 15.164 1 97 97 ALA A N 1
ATOM 744 C CA . ALA A 1 97 ? 6.633 1.354 15.188 1 97 97 ALA A CA 1
ATOM 745 C C . ALA A 1 97 ? 6.906 0.81 13.789 1 97 97 ALA A C 1
ATOM 747 O O . ALA A 1 97 ? 8.055 0.779 13.336 1 97 97 ALA A O 1
ATOM 748 N N . SER A 1 98 ? 5.887 0.452 13.133 1 95.38 98 SER A N 1
ATOM 749 C CA . SER A 1 98 ? 6.062 -0.101 11.789 1 95.38 98 SER A CA 1
ATOM 750 C C . SER A 1 98 ? 6.57 0.957 10.82 1 95.38 98 SER A C 1
ATOM 752 O O . SER A 1 98 ? 7.426 0.673 9.977 1 95.38 98 SER A O 1
ATOM 754 N N . GLY A 1 99 ? 6.02 2.158 10.945 1 95.62 99 GLY A N 1
ATOM 755 C CA . GLY A 1 99 ? 6.492 3.242 10.102 1 95.62 99 GLY A CA 1
ATOM 756 C C . GLY A 1 99 ? 7.98 3.502 10.25 1 95.62 99 GLY A C 1
ATOM 757 O O . GLY A 1 99 ? 8.688 3.656 9.25 1 95.62 99 GLY A O 1
ATOM 758 N N . LEU A 1 100 ? 8.438 3.49 11.438 1 93.94 100 LEU A N 1
ATOM 759 C CA . LEU A 1 100 ? 9.844 3.781 11.695 1 93.94 100 LEU A CA 1
ATOM 760 C C . LEU A 1 100 ? 10.719 2.58 11.352 1 93.94 100 LEU A C 1
ATOM 762 O O . LEU A 1 100 ? 11.773 2.732 10.727 1 93.94 100 LEU A O 1
ATOM 766 N N . LEU A 1 101 ? 10.289 1.452 11.664 1 92.38 101 LEU A N 1
ATOM 767 C CA . LEU A 1 101 ? 11.102 0.26 11.438 1 92.38 101 LEU A CA 1
ATOM 768 C C . LEU A 1 101 ? 11.195 -0.052 9.945 1 92.38 101 LEU A C 1
ATOM 770 O O . LEU A 1 101 ? 12.289 -0.259 9.422 1 92.38 101 LEU A O 1
ATOM 774 N N . LEU A 1 102 ? 10.055 0.058 9.297 1 90.38 102 LEU A N 1
ATOM 775 C CA . LEU A 1 102 ? 10 -0.362 7.898 1 90.38 102 LEU A CA 1
ATOM 776 C C . LEU A 1 102 ? 10.328 0.803 6.969 1 90.38 102 LEU A C 1
ATOM 778 O O . LEU A 1 102 ? 10.805 0.597 5.855 1 90.38 102 LEU A O 1
ATOM 782 N N . GLY A 1 103 ? 10.086 1.909 7.426 1 87.81 103 GLY A N 1
ATOM 783 C CA . GLY A 1 103 ? 10.258 3.066 6.559 1 87.81 103 GLY A CA 1
ATOM 784 C C . GLY A 1 103 ? 11.586 3.766 6.75 1 87.81 103 GLY A C 1
ATOM 785 O O . GLY A 1 103 ? 12.039 4.5 5.871 1 87.81 103 GLY A O 1
ATOM 786 N N . LYS A 1 104 ? 12.148 3.578 7.852 1 86.62 104 LYS A N 1
ATOM 787 C CA . LYS A 1 104 ? 13.367 4.324 8.148 1 86.62 104 LYS A CA 1
ATOM 788 C C . LYS A 1 104 ? 14.508 3.383 8.516 1 86.62 104 LYS A C 1
ATOM 790 O O . LYS A 1 104 ? 15.531 3.336 7.82 1 86.62 104 LYS A O 1
ATOM 795 N N . HIS A 1 105 ? 14.328 2.516 9.391 1 85.5 105 HIS A N 1
ATOM 796 C CA . HIS A 1 105 ? 15.438 1.798 10 1 85.5 105 HIS A CA 1
ATOM 797 C C . HIS A 1 105 ? 15.875 0.619 9.133 1 85.5 105 HIS A C 1
ATOM 799 O O . HIS A 1 105 ? 17.047 0.254 9.117 1 85.5 105 HIS A O 1
ATOM 805 N N . LEU A 1 106 ? 15.023 0.093 8.461 1 82.56 106 LEU A N 1
ATOM 806 C CA . LEU A 1 106 ? 15.359 -1.045 7.609 1 82.56 106 LEU A CA 1
ATOM 807 C C . LEU A 1 106 ? 16.312 -0.632 6.5 1 82.56 106 LEU A C 1
ATOM 809 O O . LEU A 1 106 ? 17.094 -1.454 6.008 1 82.56 106 LEU A O 1
ATOM 813 N N . TYR A 1 107 ? 16.266 0.469 6.109 1 76.75 107 TYR A N 1
ATOM 814 C CA . TYR A 1 107 ? 17.062 0.946 4.984 1 76.75 107 TYR A CA 1
ATOM 815 C C . TYR A 1 107 ? 18.297 1.677 5.473 1 76.75 107 TYR A C 1
ATOM 817 O O . TYR A 1 107 ? 19 2.332 4.688 1 76.75 107 TYR A O 1
ATOM 825 N N . GLY A 1 108 ? 18.641 1.598 6.719 1 70.12 108 GLY A N 1
ATOM 826 C CA . GLY A 1 108 ? 19.891 2.145 7.227 1 70.12 108 GLY A CA 1
ATOM 827 C C . GLY A 1 108 ? 19.688 3.367 8.102 1 70.12 108 GLY A C 1
ATOM 828 O O . GLY A 1 108 ? 20.656 3.959 8.578 1 70.12 108 GLY A O 1
ATOM 829 N N . GLY A 1 109 ? 18.516 3.729 8.297 1 63.59 109 GLY A N 1
ATOM 830 C CA . GLY A 1 109 ? 18.266 4.816 9.219 1 63.59 109 GLY A CA 1
ATOM 831 C C . GLY A 1 109 ? 18.078 6.156 8.531 1 63.59 109 GLY A C 1
ATOM 832 O O . GLY A 1 109 ? 17.484 6.234 7.457 1 63.59 109 GLY A O 1
ATOM 833 N N . VAL A 1 110 ? 18.625 7.164 9.18 1 60.97 110 VAL A N 1
ATOM 834 C CA . VAL A 1 110 ? 18.344 8.531 8.758 1 60.97 110 VAL A CA 1
ATOM 835 C C . VAL A 1 110 ? 19 8.812 7.414 1 60.97 110 VAL A C 1
ATOM 837 O O . VAL A 1 110 ? 20.188 8.508 7.219 1 60.97 110 VAL A O 1
ATOM 840 N N . GLY A 1 111 ? 18.141 9.297 6.492 1 68.44 111 GLY A N 1
ATOM 841 C CA . GLY A 1 111 ? 18.672 9.789 5.234 1 68.44 111 GLY A CA 1
ATOM 842 C C . GLY A 1 111 ? 18.625 8.766 4.117 1 68.44 111 GLY A C 1
ATOM 843 O O . GLY A 1 111 ? 19 9.062 2.982 1 68.44 111 GLY A O 1
ATOM 844 N N . LYS A 1 112 ? 18.031 7.656 4.434 1 78.5 112 LYS A N 1
ATOM 845 C CA . LYS A 1 112 ? 18.125 6.633 3.396 1 78.5 112 LYS A CA 1
ATOM 846 C C . LYS A 1 112 ? 16.766 6.02 3.107 1 78.5 112 LYS A C 1
ATOM 848 O O . LYS A 1 112 ? 16.656 5.062 2.334 1 78.5 112 LYS A O 1
ATOM 853 N N . ASN A 1 113 ? 15.781 6.637 3.725 1 84.19 113 ASN A N 1
ATOM 854 C CA . ASN A 1 113 ? 14.477 6.008 3.568 1 84.19 113 ASN A CA 1
ATOM 855 C C . ASN A 1 113 ? 13.844 6.352 2.223 1 84.19 113 ASN A C 1
ATOM 857 O O . ASN A 1 113 ? 13.727 7.527 1.87 1 84.19 113 ASN A O 1
ATOM 861 N N . PRO A 1 114 ? 13.438 5.367 1.506 1 86.12 114 PRO A N 1
ATOM 862 C CA . PRO A 1 114 ? 12.789 5.613 0.217 1 86.12 114 PRO A CA 1
ATOM 863 C C . PRO A 1 114 ? 11.352 6.094 0.366 1 86.12 114 PRO A C 1
ATOM 865 O O . PRO A 1 114 ? 10.797 6.691 -0.56 1 86.12 114 PRO A O 1
ATOM 868 N N . PHE A 1 115 ? 10.758 5.836 1.524 1 93.19 115 PHE A N 1
ATOM 869 C CA . PHE A 1 115 ? 9.367 6.199 1.759 1 93.19 115 PHE A CA 1
ATOM 870 C C . PHE A 1 115 ? 9.234 7.094 2.984 1 93.19 115 PHE A C 1
ATOM 872 O O . PHE A 1 115 ? 10.062 7.027 3.896 1 93.19 115 PHE A O 1
ATOM 879 N N . ASN A 1 116 ? 8.234 7.957 2.951 1 95.38 116 ASN A N 1
ATOM 880 C CA . ASN A 1 116 ? 7.883 8.711 4.148 1 95.38 116 ASN A CA 1
ATOM 881 C C . ASN A 1 116 ? 7.457 7.785 5.289 1 95.38 116 ASN A C 1
ATOM 883 O O . ASN A 1 116 ? 6.445 7.09 5.184 1 95.38 116 ASN A O 1
ATOM 887 N N . PRO A 1 117 ? 8.211 7.785 6.348 1 94.62 117 PRO A N 1
ATOM 888 C CA . PRO A 1 117 ? 7.934 6.816 7.414 1 94.62 117 PRO A CA 1
ATOM 889 C C . PRO A 1 117 ? 6.547 6.996 8.031 1 94.62 117 PRO A C 1
ATOM 891 O O . PRO A 1 117 ? 5.867 6.012 8.32 1 94.62 117 PRO A O 1
ATOM 894 N N . ALA A 1 118 ? 6.156 8.203 8.242 1 96.56 118 ALA A N 1
ATOM 895 C CA . ALA A 1 118 ? 4.844 8.477 8.828 1 96.56 118 ALA A CA 1
ATOM 896 C C . ALA A 1 118 ? 3.727 7.941 7.938 1 96.56 118 ALA A C 1
ATOM 898 O O . ALA A 1 118 ? 2.797 7.293 8.422 1 96.56 118 ALA A O 1
ATOM 899 N N . MET A 1 119 ? 3.82 8.203 6.652 1 96.81 119 MET A N 1
ATOM 900 C CA . MET A 1 119 ? 2.785 7.773 5.719 1 96.81 119 MET A CA 1
ATOM 901 C C . MET A 1 119 ? 2.799 6.258 5.547 1 96.81 119 MET A C 1
ATOM 903 O O . MET A 1 119 ? 1.752 5.645 5.34 1 96.81 119 MET A O 1
ATOM 907 N N . LEU A 1 120 ? 3.984 5.715 5.633 1 96.12 120 LEU A N 1
ATOM 908 C CA . LEU A 1 120 ? 4.062 4.262 5.566 1 96.12 120 LEU A CA 1
ATOM 909 C C . LEU A 1 120 ? 3.352 3.621 6.754 1 96.12 120 LEU A C 1
ATOM 911 O O . LEU A 1 120 ? 2.59 2.666 6.59 1 96.12 120 LEU A O 1
ATOM 915 N N . GLY A 1 121 ? 3.637 4.121 7.922 1 96.69 121 GLY A N 1
ATOM 916 C CA . GLY A 1 121 ? 2.932 3.635 9.094 1 96.69 121 GLY A CA 1
ATOM 917 C C . GLY A 1 121 ? 1.426 3.775 8.992 1 96.69 121 GLY A C 1
ATOM 918 O O . GLY A 1 121 ? 0.684 2.857 9.352 1 96.69 121 GLY A O 1
ATOM 919 N N . PHE A 1 122 ? 1.035 4.938 8.508 1 97.06 122 PHE A N 1
ATOM 920 C CA . PHE A 1 122 ? -0.388 5.199 8.32 1 97.06 122 PHE A CA 1
ATOM 921 C C . PHE A 1 122 ? -0.997 4.199 7.344 1 97.06 122 PHE A C 1
ATOM 923 O O . PHE A 1 122 ? -2.049 3.617 7.621 1 97.06 122 PHE A O 1
ATOM 930 N N . ALA A 1 123 ? -0.363 4.027 6.223 1 94.19 123 ALA A N 1
ATOM 931 C CA . ALA A 1 123 ? -0.862 3.133 5.184 1 94.19 123 ALA A CA 1
ATOM 932 C C . ALA A 1 123 ? -0.944 1.696 5.688 1 94.19 123 ALA A C 1
ATOM 934 O O . ALA A 1 123 ? -1.904 0.98 5.391 1 94.19 123 ALA A O 1
ATOM 935 N N . LEU A 1 124 ? 0.009 1.29 6.43 1 94.06 124 LEU A N 1
ATOM 936 C CA . LEU A 1 124 ? 0.005 -0.058 6.988 1 94.06 124 LEU A CA 1
ATOM 937 C C . LEU A 1 124 ? -1.159 -0.243 7.957 1 94.06 124 LEU A C 1
ATOM 939 O O . LEU A 1 124 ? -1.85 -1.265 7.914 1 94.06 124 LEU A O 1
ATOM 943 N N . ALA A 1 125 ? -1.372 0.706 8.75 1 94.69 125 ALA A N 1
ATOM 944 C CA . ALA A 1 125 ? -2.498 0.641 9.672 1 94.69 125 ALA A CA 1
ATOM 945 C C . ALA A 1 125 ? -3.824 0.576 8.922 1 94.69 125 ALA A C 1
ATOM 947 O O . ALA A 1 125 ? -4.738 -0.151 9.32 1 94.69 125 ALA A O 1
ATOM 948 N N . MET A 1 126 ? -3.877 1.336 7.828 1 92.75 126 MET A N 1
ATOM 949 C CA . MET A 1 126 ? -5.102 1.364 7.035 1 92.75 126 MET A CA 1
ATOM 950 C C . MET A 1 126 ? -5.375 0.002 6.406 1 92.75 126 MET A C 1
ATOM 952 O O . MET A 1 126 ? -6.527 -0.412 6.285 1 92.75 126 MET A O 1
ATOM 956 N N . VAL A 1 127 ? -4.305 -0.648 6.02 1 90.12 127 VAL A N 1
ATOM 957 C CA . VAL A 1 127 ? -4.441 -1.928 5.332 1 90.12 127 VAL A CA 1
ATOM 958 C C . VAL A 1 127 ? -4.742 -3.029 6.344 1 90.12 127 VAL A C 1
ATOM 960 O O . VAL A 1 127 ? -5.582 -3.896 6.098 1 90.12 127 VAL A O 1
ATOM 963 N N . LEU A 1 128 ? -4.156 -2.955 7.504 1 90.44 128 LEU A N 1
ATOM 964 C CA . LEU A 1 128 ? -4.234 -4.027 8.492 1 90.44 128 LEU A CA 1
ATOM 965 C C . LEU A 1 128 ? -5.434 -3.836 9.406 1 90.44 128 LEU A C 1
ATOM 967 O O . LEU A 1 128 ? -6.035 -4.809 9.867 1 90.44 128 LEU A O 1
ATOM 971 N N . PHE A 1 129 ? -5.754 -2.561 9.648 1 91 129 PHE A N 1
ATOM 972 C CA . PHE A 1 129 ? -6.781 -2.258 10.641 1 91 129 PHE A CA 1
ATOM 973 C C . PHE A 1 129 ? -7.699 -1.145 10.141 1 91 129 PHE A C 1
ATOM 975 O O . PHE A 1 129 ? -7.836 -0.109 10.797 1 91 129 PHE A O 1
ATOM 982 N N . PRO A 1 130 ? -8.477 -1.4 9.078 1 87 130 PRO A N 1
ATOM 983 C CA . PRO A 1 130 ? -9.297 -0.328 8.508 1 87 130 PRO A CA 1
ATOM 984 C C . PRO A 1 130 ? -10.43 0.112 9.43 1 87 130 PRO A C 1
ATOM 986 O O . PRO A 1 130 ? -10.797 1.289 9.445 1 87 130 PRO A O 1
ATOM 989 N N . GLN A 1 131 ? -10.938 -0.749 10.219 1 83.44 131 GLN A N 1
ATOM 990 C CA . GLN A 1 131 ? -12.102 -0.441 11.039 1 83.44 131 GLN A CA 1
ATOM 991 C C . GLN A 1 131 ? -11.805 0.674 12.031 1 83.44 131 GLN A C 1
ATOM 993 O O . GLN A 1 131 ? -12.422 1.738 11.992 1 83.44 131 GLN A O 1
ATOM 998 N N . PRO A 1 132 ? -10.797 0.501 12.805 1 87.5 132 PRO A N 1
ATOM 999 C CA . PRO A 1 132 ? -10.516 1.602 13.727 1 87.5 132 PRO A CA 1
ATOM 1000 C C . PRO A 1 132 ? -9.922 2.824 13.023 1 87.5 132 PRO A C 1
ATOM 1002 O O . PRO A 1 132 ? -10.031 3.943 13.531 1 87.5 132 PRO A O 1
ATOM 1005 N N . MET A 1 133 ? -9.398 2.672 11.906 1 90.19 133 MET A N 1
ATOM 1006 C CA . MET A 1 133 ? -8.742 3.766 11.195 1 90.19 133 MET A CA 1
ATOM 1007 C C . MET A 1 133 ? -9.766 4.719 10.594 1 90.19 133 MET A C 1
ATOM 1009 O O . MET A 1 133 ? -9.438 5.859 10.266 1 90.19 133 MET A O 1
ATOM 1013 N N . THR A 1 134 ? -10.977 4.277 10.461 1 81.44 134 THR A N 1
ATOM 1014 C CA . THR A 1 134 ? -11.977 5.086 9.781 1 81.44 134 THR A CA 1
ATOM 1015 C C . THR A 1 134 ? -13.023 5.602 10.773 1 81.44 134 THR A C 1
ATOM 1017 O O . THR A 1 134 ? -14.047 6.152 10.367 1 81.44 134 THR A O 1
ATOM 1020 N N . GLN A 1 135 ? -12.75 5.387 12.008 1 80.19 135 GLN A N 1
ATOM 1021 C CA . GLN A 1 135 ? -13.695 5.816 13.023 1 80.19 135 GLN A CA 1
ATOM 1022 C C . GLN A 1 135 ? -13.297 7.164 13.617 1 80.19 135 GLN A C 1
ATOM 1024 O O . GLN A 1 135 ? -12.477 7.223 14.547 1 80.19 135 GLN A O 1
ATOM 1029 N N . TRP A 1 136 ? -13.852 8.188 13.078 1 79.75 136 TRP A N 1
ATOM 1030 C CA . TRP A 1 136 ? -13.609 9.531 13.594 1 79.75 136 TRP A CA 1
ATOM 1031 C C . TRP A 1 136 ? -14.742 9.984 14.508 1 79.75 136 TRP A C 1
ATOM 1033 O O . TRP A 1 136 ? -15.914 9.742 14.219 1 79.75 136 TRP A O 1
ATOM 1043 N N . PRO A 1 137 ? -14.367 10.586 15.633 1 76.81 137 PRO A N 1
ATOM 1044 C CA . PRO A 1 137 ? -15.398 10.961 16.594 1 76.81 137 PRO A CA 1
ATOM 1045 C C . PRO A 1 137 ? -16.219 12.164 16.141 1 76.81 137 PRO A C 1
ATOM 1047 O O . PRO A 1 137 ? -15.695 13.055 15.453 1 76.81 137 PRO A O 1
ATOM 1050 N N . ALA A 1 138 ? -17.484 12.094 16.516 1 69.94 138 ALA A N 1
ATOM 1051 C CA . ALA A 1 138 ? -18.375 13.219 16.234 1 69.94 138 ALA A CA 1
ATOM 1052 C C . ALA A 1 138 ? -18.172 14.344 17.25 1 69.94 138 ALA A C 1
ATOM 1054 O O . ALA A 1 138 ? -18.328 15.523 16.906 1 69.94 138 ALA A O 1
ATOM 1055 N N . HIS A 1 139 ? -17.875 13.914 18.516 1 71.5 139 HIS A N 1
ATOM 1056 C CA . HIS A 1 139 ? -17.719 14.898 19.578 1 71.5 139 HIS A CA 1
ATOM 1057 C C . HIS A 1 139 ? -16.531 14.555 20.469 1 71.5 139 HIS A C 1
ATOM 1059 O O . HIS A 1 139 ? -16.016 13.438 20.422 1 71.5 139 HIS A O 1
ATOM 1065 N N . SER A 1 140 ? -16.156 15.602 21.156 1 78.75 140 SER A N 1
ATOM 1066 C CA . SER A 1 140 ? -15.055 15.398 22.094 1 78.75 140 SER A CA 1
ATOM 1067 C C . SER A 1 140 ? -15.531 14.695 23.359 1 78.75 140 SER A C 1
ATOM 1069 O O . SER A 1 140 ? -16.734 14.664 23.641 1 78.75 140 SER A O 1
ATOM 1071 N N . MET A 1 141 ? -14.562 14.016 23.922 1 81.5 141 MET A N 1
ATOM 1072 C CA . MET A 1 141 ? -14.82 13.352 25.203 1 81.5 141 MET A CA 1
ATOM 1073 C C . MET A 1 141 ? -13.953 13.93 26.312 1 81.5 141 MET A C 1
ATOM 1075 O O . MET A 1 141 ? -12.922 14.547 26.031 1 81.5 141 MET A O 1
ATOM 1079 N N . ASP A 1 142 ? -14.562 13.758 27.531 1 84.62 142 ASP A N 1
ATOM 1080 C CA . ASP A 1 142 ? -13.734 14.164 28.672 1 84.62 142 ASP A CA 1
ATOM 1081 C C . ASP A 1 142 ? -12.5 13.273 28.797 1 84.62 142 ASP A C 1
ATOM 1083 O O . ASP A 1 142 ? -12.438 12.195 28.188 1 84.62 142 ASP A O 1
ATOM 1087 N N . LEU A 1 143 ? -11.586 13.781 29.609 1 89.5 143 LEU A N 1
ATOM 1088 C CA . LEU A 1 143 ? -10.281 13.133 29.688 1 89.5 143 LEU A CA 1
ATOM 1089 C C . LEU A 1 143 ? -10.43 11.688 30.172 1 89.5 143 LEU A C 1
ATOM 1091 O O . LEU A 1 143 ? -9.812 10.781 29.625 1 89.5 143 LEU A O 1
ATOM 1095 N N . THR A 1 144 ? -11.219 11.445 31.156 1 87.88 144 THR A N 1
ATOM 1096 C CA . THR A 1 144 ? -11.391 10.117 31.719 1 87.88 144 THR A CA 1
ATOM 1097 C C . THR A 1 144 ? -12 9.164 30.703 1 87.88 144 THR A C 1
ATOM 1099 O O . THR A 1 144 ? -11.539 8.031 30.547 1 87.88 144 THR A O 1
ATOM 1102 N N . SER A 1 145 ? -12.969 9.625 30.047 1 86.06 145 SER A N 1
ATOM 1103 C CA . SER A 1 145 ? -13.617 8.82 29.031 1 86.06 145 SER A CA 1
ATOM 1104 C C . SER A 1 145 ? -12.664 8.539 27.859 1 86.06 145 SER A C 1
ATOM 1106 O O . SER A 1 145 ? -12.68 7.449 27.297 1 86.06 145 SER A O 1
ATOM 1108 N N . ALA A 1 146 ? -11.891 9.539 27.562 1 88.75 146 ALA A N 1
ATOM 1109 C CA . ALA A 1 146 ? -10.93 9.391 26.484 1 88.75 146 ALA A CA 1
ATOM 1110 C C . ALA A 1 146 ? -9.898 8.305 26.812 1 88.75 146 ALA A C 1
ATOM 1112 O O . ALA A 1 146 ? -9.609 7.449 25.969 1 88.75 146 ALA A O 1
ATOM 1113 N N . VAL A 1 147 ? -9.438 8.344 28.047 1 91 147 VAL A N 1
ATOM 1114 C CA . VAL A 1 147 ? -8.43 7.371 28.469 1 91 147 VAL A CA 1
ATOM 1115 C C . VAL A 1 147 ? -9.031 5.969 28.469 1 91 147 VAL A C 1
ATOM 1117 O O . VAL A 1 147 ? -8.398 5.012 28.031 1 91 147 VAL A O 1
ATOM 1120 N N . GLN A 1 148 ? -10.203 5.855 28.891 1 87.69 148 GLN A N 1
ATOM 1121 C CA . GLN A 1 148 ? -10.875 4.562 28.922 1 87.69 148 GLN A CA 1
ATOM 1122 C C . GLN A 1 148 ? -11.102 4.027 27.516 1 87.69 148 GLN A C 1
ATOM 1124 O O . GLN A 1 148 ? -10.945 2.83 27.266 1 87.69 148 GLN A O 1
ATOM 1129 N N . GLN A 1 149 ? -11.453 4.902 26.688 1 85.31 149 GLN A N 1
ATOM 1130 C CA . GLN A 1 149 ? -11.711 4.5 25.297 1 85.31 149 GLN A CA 1
ATOM 1131 C C . GLN A 1 149 ? -10.438 4.02 24.625 1 85.31 149 GLN A C 1
ATOM 1133 O O . GLN A 1 149 ? -10.445 3.002 23.922 1 85.31 149 GLN A O 1
ATOM 1138 N N . VAL A 1 150 ? -9.391 4.688 24.844 1 90.81 150 VAL A N 1
ATOM 1139 C CA . VAL A 1 150 ? -8.125 4.406 24.156 1 90.81 150 VAL A CA 1
ATOM 1140 C C . VAL A 1 150 ? -7.508 3.133 24.734 1 90.81 150 VAL A C 1
ATOM 1142 O O . VAL A 1 150 ? -6.941 2.324 24 1 90.81 150 VAL A O 1
ATOM 1145 N N . PHE A 1 151 ? -7.66 2.924 26.031 1 91.69 151 PHE A N 1
ATOM 1146 C CA . PHE A 1 151 ? -6.93 1.832 26.656 1 91.69 151 PHE A CA 1
ATOM 1147 C C . PHE A 1 151 ? -7.863 0.667 26.969 1 91.69 151 PHE A C 1
ATOM 1149 O O . PHE A 1 151 ? -7.418 -0.389 27.422 1 91.69 151 PHE A O 1
ATOM 1156 N N . ASN A 1 152 ? -9.164 0.871 26.688 1 76.19 152 ASN A N 1
ATOM 1157 C CA . ASN A 1 152 ? -10.094 -0.228 26.938 1 76.19 152 ASN A CA 1
ATOM 1158 C C . ASN A 1 152 ? -10.141 -1.196 25.766 1 76.19 152 ASN A C 1
ATOM 1160 O O . ASN A 1 152 ? -10.227 -0.773 24.609 1 76.19 152 ASN A O 1
ATOM 1164 N N . LEU A 1 153 ? -9.703 -2.361 25.859 1 61.22 153 LEU A N 1
ATOM 1165 C CA . LEU A 1 153 ? -9.609 -3.389 24.828 1 61.22 153 LEU A CA 1
ATOM 1166 C C . LEU A 1 153 ? -10.984 -3.723 24.266 1 61.22 153 LEU A C 1
ATOM 1168 O O . LEU A 1 153 ? -11.094 -4.258 23.156 1 61.22 153 LEU A O 1
ATOM 1172 N N . GLY A 1 154 ? -12.055 -3.656 24.891 1 51.12 154 GLY A N 1
ATOM 1173 C CA . GLY A 1 154 ? -13.273 -4.344 24.516 1 51.12 154 GLY A CA 1
ATOM 1174 C C . GLY A 1 154 ? -14.164 -3.52 23.609 1 51.12 154 GLY A C 1
ATOM 1175 O O . GLY A 1 154 ? -14.703 -4.031 22.625 1 51.12 154 GLY A O 1
ATOM 1176 N N . GLN A 1 155 ? -15.086 -2.451 23.984 1 52.72 155 GLN A N 1
ATOM 1177 C CA . GLN A 1 155 ? -16.344 -2.076 23.359 1 52.72 155 GLN A CA 1
ATOM 1178 C C . GLN A 1 155 ? -16.156 -0.951 22.344 1 52.72 155 GLN A C 1
ATOM 1180 O O . GLN A 1 155 ? -15.531 0.066 22.656 1 52.72 155 GLN A O 1
ATOM 1185 N N . ALA A 1 156 ? -16.125 -1.313 21.141 1 51.22 156 ALA A N 1
ATOM 1186 C CA . ALA A 1 156 ? -16.094 -0.401 20 1 51.22 156 ALA A CA 1
ATOM 1187 C C . ALA A 1 156 ? -17.156 0.697 20.141 1 51.22 156 ALA A C 1
ATOM 1189 O O . ALA A 1 156 ? -18.297 0.42 20.484 1 51.22 156 ALA A O 1
ATOM 1190 N N . PRO A 1 157 ? -16.859 2.004 20.234 1 51.06 157 PRO A N 1
ATOM 1191 C CA . PRO A 1 157 ? -17.781 3.129 20.375 1 51.06 157 PRO A CA 1
ATOM 1192 C C . PRO A 1 157 ? -18.797 3.207 19.219 1 51.06 157 PRO A C 1
ATOM 1194 O O . PRO A 1 157 ? -18.5 3.754 18.156 1 51.06 157 PRO A O 1
ATOM 1197 N N . ASP A 1 158 ? -19.625 2.232 18.938 1 52.78 158 ASP A N 1
ATOM 1198 C CA . ASP A 1 158 ? -20.516 2.395 17.781 1 52.78 158 ASP A CA 1
ATOM 1199 C C . ASP A 1 158 ? -21.109 3.799 17.75 1 52.78 158 ASP A C 1
ATOM 1201 O O . ASP A 1 158 ? -21.219 4.41 16.688 1 52.78 158 ASP A O 1
ATOM 1205 N N . ALA A 1 159 ? -21.594 4.297 18.984 1 51.09 159 ALA A N 1
ATOM 1206 C CA . ALA A 1 159 ? -22.578 5.383 18.969 1 51.09 159 ALA A CA 1
ATOM 1207 C C . ALA A 1 159 ? -21.891 6.727 18.703 1 51.09 159 ALA A C 1
ATOM 1209 O O . ALA A 1 159 ? -22.562 7.695 18.328 1 51.09 159 ALA A O 1
ATOM 1210 N N . TRP A 1 160 ? -20.516 6.73 18.688 1 59.66 160 TRP A N 1
ATOM 1211 C CA . TRP A 1 160 ? -19.953 8.07 18.625 1 59.66 160 TRP A CA 1
ATOM 1212 C C . TRP A 1 160 ? -19.141 8.266 17.359 1 59.66 160 TRP A C 1
ATOM 1214 O O . TRP A 1 160 ? -18.5 9.305 17.156 1 59.66 160 TRP A O 1
ATOM 1224 N N . VAL A 1 161 ? -19.25 7.336 16.406 1 65.31 161 VAL A N 1
ATOM 1225 C CA . VAL A 1 161 ? -18.469 7.422 15.18 1 65.31 161 VAL A CA 1
ATOM 1226 C C . VAL A 1 161 ? -19.297 8.086 14.086 1 65.31 161 VAL A C 1
ATOM 1228 O O . VAL A 1 161 ? -20.5 7.832 13.969 1 65.31 161 VAL A O 1
ATOM 1231 N N . GLN A 1 162 ? -18.703 9.18 13.5 1 61.59 162 GLN A N 1
ATOM 1232 C CA . GLN A 1 162 ? -19.359 9.867 12.383 1 61.59 162 GLN A CA 1
ATOM 1233 C C . GLN A 1 162 ? -18.578 9.672 11.094 1 61.59 162 GLN A C 1
ATOM 1235 O O . GLN A 1 162 ? -17.344 9.641 11.102 1 61.59 162 GLN A O 1
ATOM 1240 N N . ALA A 1 163 ? -19.297 9.43 10.078 1 57.72 163 ALA A N 1
ATOM 1241 C CA . ALA A 1 163 ? -18.672 9.445 8.766 1 57.72 163 ALA A CA 1
ATOM 1242 C C . ALA A 1 163 ? -18.078 10.82 8.453 1 57.72 163 ALA A C 1
ATOM 1244 O O . ALA A 1 163 ? -18.656 11.844 8.797 1 57.72 163 ALA A O 1
ATOM 1245 N N . THR A 1 164 ? -16.844 10.812 7.93 1 65.62 164 THR A N 1
ATOM 1246 C CA . THR A 1 164 ? -16.234 12.07 7.516 1 65.62 164 THR A CA 1
ATOM 1247 C C . THR A 1 164 ? -16.938 12.648 6.297 1 65.62 164 THR A C 1
ATOM 1249 O O . THR A 1 164 ? -17.688 11.938 5.609 1 65.62 164 THR A O 1
ATOM 1252 N N . ALA A 1 165 ? -16.703 13.891 6.121 1 58.72 165 ALA A N 1
ATOM 1253 C CA . ALA A 1 165 ? -17.266 14.539 4.941 1 58.72 165 ALA A CA 1
ATOM 1254 C C . ALA A 1 165 ? -16.781 13.867 3.66 1 58.72 165 ALA A C 1
ATOM 1256 O O . ALA A 1 165 ? -17.562 13.695 2.711 1 58.72 165 ALA A O 1
ATOM 1257 N N . LEU A 1 166 ? -15.633 13.492 3.625 1 64.62 166 LEU A N 1
ATOM 1258 C CA . LEU A 1 166 ? -15.078 12.828 2.451 1 64.62 166 LEU A CA 1
ATOM 1259 C C . LEU A 1 166 ? -15.711 11.461 2.25 1 64.62 166 LEU A C 1
ATOM 1261 O O . LEU A 1 166 ? -15.984 11.055 1.117 1 64.62 166 LEU A O 1
ATOM 1265 N N . ASP A 1 167 ? -15.906 10.797 3.301 1 66.38 167 ASP A N 1
ATOM 1266 C CA . ASP A 1 167 ? -16.578 9.508 3.238 1 66.38 167 ASP A CA 1
ATOM 1267 C C . ASP A 1 167 ? -18.016 9.664 2.717 1 66.38 167 ASP A C 1
ATOM 1269 O O . ASP A 1 167 ? -18.453 8.891 1.858 1 66.38 167 ASP A O 1
ATOM 1273 N N . SER A 1 168 ? -18.719 10.695 3.268 1 60.53 168 SER A N 1
ATOM 1274 C CA . SER A 1 168 ? -20.094 10.953 2.893 1 60.53 168 SER A CA 1
ATOM 1275 C C . SER A 1 168 ? -20.219 11.344 1.423 1 60.53 168 SER A C 1
ATOM 1277 O O . SER A 1 168 ? -21.156 10.953 0.743 1 60.53 168 SER A O 1
ATOM 1279 N N . LEU A 1 169 ? -19.281 12.031 1.038 1 58 169 LEU A N 1
ATOM 1280 C CA . LEU A 1 169 ? -19.266 12.453 -0.358 1 58 169 LEU A CA 1
ATOM 1281 C C . LEU A 1 169 ? -19.016 11.266 -1.282 1 58 169 LEU A C 1
ATOM 1283 O O . LEU A 1 169 ? -19.641 11.156 -2.344 1 58 169 LEU A O 1
ATOM 1287 N N . ARG A 1 170 ? -18.234 10.453 -0.91 1 61.62 170 ARG A N 1
ATOM 1288 C CA . ARG A 1 170 ? -17.828 9.32 -1.73 1 61.62 170 ARG A CA 1
ATOM 1289 C C . ARG A 1 170 ? -18.984 8.336 -1.922 1 61.62 170 ARG A C 1
ATOM 1291 O O . ARG A 1 170 ? -19.141 7.773 -3.006 1 61.62 170 ARG A O 1
ATOM 1298 N N . ILE A 1 171 ? -19.781 8.148 -0.899 1 56.28 171 ILE A N 1
ATOM 1299 C CA . ILE A 1 171 ? -20.828 7.133 -0.948 1 56.28 171 ILE A CA 1
ATOM 1300 C C . ILE A 1 171 ? -22.125 7.746 -1.475 1 56.28 171 ILE A C 1
ATOM 1302 O O . ILE A 1 171 ? -23.031 7.023 -1.89 1 56.28 171 ILE A O 1
ATOM 1306 N N . ASN A 1 172 ? -22.109 9.086 -1.518 1 52.38 172 ASN A N 1
ATOM 1307 C CA . ASN A 1 172 ? -23.344 9.758 -1.909 1 52.38 172 ASN A CA 1
ATOM 1308 C C . ASN A 1 172 ? -23.719 9.453 -3.359 1 52.38 172 ASN A C 1
ATOM 1310 O O . ASN A 1 172 ? -22.906 9.656 -4.262 1 52.38 172 ASN A O 1
ATOM 1314 N N . LYS A 1 173 ? -24.812 8.828 -3.471 1 56.78 173 LYS A N 1
ATOM 1315 C CA . LYS A 1 173 ? -25.266 8.5 -4.816 1 56.78 173 LYS A CA 1
ATOM 1316 C C . LYS A 1 173 ? -26.562 9.227 -5.148 1 56.78 173 LYS A C 1
ATOM 1318 O O . LYS A 1 173 ? -27.062 9.133 -6.27 1 56.78 173 LYS A O 1
ATOM 1323 N N . SER A 1 174 ? -27.047 10.062 -4.211 1 56.44 174 SER A N 1
ATOM 1324 C CA . SER A 1 174 ? -28.391 10.555 -4.461 1 56.44 174 SER A CA 1
ATOM 1325 C C . SER A 1 174 ? -28.516 12.047 -4.164 1 56.44 174 SER A C 1
ATOM 1327 O O . SER A 1 174 ? -29.094 12.797 -4.949 1 56.44 174 SER A O 1
ATOM 1329 N N . LEU A 1 175 ? -27.891 12.586 -3.092 1 51 175 LEU A N 1
ATOM 1330 C CA . LEU A 1 175 ? -28.078 13.961 -2.646 1 51 175 LEU A CA 1
ATOM 1331 C C . LEU A 1 175 ? -27.141 14.906 -3.377 1 51 175 LEU A C 1
ATOM 1333 O O . LEU A 1 175 ? -26.016 14.531 -3.707 1 51 175 LEU A O 1
ATOM 1337 N N . THR A 1 176 ? -27.703 15.992 -3.641 1 52.88 176 THR A N 1
ATOM 1338 C CA . THR A 1 176 ? -26.859 17.047 -4.168 1 52.88 176 THR A CA 1
ATOM 1339 C C . THR A 1 176 ? -25.844 17.5 -3.125 1 52.88 176 THR A C 1
ATOM 1341 O O . THR A 1 176 ? -26.016 17.25 -1.932 1 52.88 176 THR A O 1
ATOM 1344 N N . ILE A 1 177 ? -24.938 18.141 -3.576 1 60.5 177 ILE A N 1
ATOM 1345 C CA . ILE A 1 177 ? -23.891 18.625 -2.674 1 60.5 177 ILE A CA 1
ATOM 1346 C C . ILE A 1 177 ? -24.5 19.625 -1.688 1 60.5 177 ILE A C 1
ATOM 1348 O O . ILE A 1 177 ? -24.156 19.625 -0.502 1 60.5 177 ILE A O 1
ATOM 1352 N N . ASP A 1 178 ? -25.344 20.438 -2.176 1 60.47 178 ASP A N 1
ATOM 1353 C CA . ASP A 1 178 ? -25.984 21.422 -1.317 1 60.47 178 ASP A CA 1
ATOM 1354 C C . ASP A 1 178 ? -26.812 20.734 -0.22 1 60.47 178 ASP A C 1
ATOM 1356 O O . ASP A 1 178 ? -26.828 21.203 0.923 1 60.47 178 ASP A O 1
ATOM 1360 N N . GLU A 1 179 ? -27.422 19.75 -0.621 1 58.41 179 GLU A N 1
ATOM 1361 C CA . GLU A 1 179 ? -28.203 18.984 0.355 1 58.41 179 GLU A CA 1
ATOM 1362 C C . GLU A 1 179 ? -27.297 18.328 1.393 1 58.41 179 GLU A C 1
ATOM 1364 O O . GLU A 1 179 ? -27.656 18.25 2.57 1 58.41 179 GLU A O 1
ATOM 1369 N N . LEU A 1 180 ? -26.188 17.953 0.905 1 58.84 180 LEU A N 1
ATOM 1370 C CA . LEU A 1 180 ? -25.219 17.344 1.819 1 58.84 180 LEU A CA 1
ATOM 1371 C C . LEU A 1 180 ? -24.703 18.391 2.807 1 58.84 180 LEU A C 1
ATOM 1373 O O . LEU A 1 180 ? -24.578 18.109 4 1 58.84 180 LEU A O 1
ATOM 1377 N N . PHE A 1 181 ? -24.5 19.531 2.371 1 58.78 181 PHE A N 1
ATOM 1378 C CA . PHE A 1 181 ? -24 20.609 3.225 1 58.78 181 PHE A CA 1
ATOM 1379 C C . PHE A 1 181 ? -25.078 21.078 4.195 1 58.78 181 PHE A C 1
ATOM 1381 O O . PHE A 1 181 ? -24.781 21.484 5.32 1 58.78 181 PHE A O 1
ATOM 1388 N N . ALA A 1 182 ? -26.234 21.016 3.795 1 58.34 182 ALA A N 1
ATOM 1389 C CA . ALA A 1 182 ? -27.344 21.5 4.613 1 58.34 182 ALA A CA 1
ATOM 1390 C C . ALA A 1 182 ? -27.781 20.438 5.621 1 58.34 182 ALA A C 1
ATOM 1392 O O . ALA A 1 182 ? -28.266 20.781 6.707 1 58.34 182 ALA A O 1
ATOM 1393 N N . GLY A 1 183 ? -27.453 19.219 5.316 1 54.47 183 GLY A N 1
ATOM 1394 C CA . GLY A 1 183 ? -28.125 18.219 6.117 1 54.47 183 GLY A CA 1
ATOM 1395 C C . GLY A 1 183 ? -27.156 17.297 6.844 1 54.47 183 GLY A C 1
ATOM 1396 O O . GLY A 1 183 ? -27.562 16.531 7.719 1 54.47 183 GLY A O 1
ATOM 1397 N N . ASN A 1 184 ? -26 17.344 6.504 1 58.84 184 ASN A N 1
ATOM 1398 C CA . ASN A 1 184 ? -25.062 16.359 7.059 1 58.84 184 ASN A CA 1
ATOM 1399 C C . ASN A 1 184 ? -24.031 17.031 7.969 1 58.84 184 ASN A C 1
ATOM 1401 O O . ASN A 1 184 ? -23.266 17.875 7.523 1 58.84 184 ASN A O 1
ATOM 1405 N N . PRO A 1 185 ? -24.109 16.844 9.305 1 59.12 185 PRO A N 1
ATOM 1406 C CA . PRO A 1 185 ? -23.219 17.469 10.281 1 59.12 185 PRO A CA 1
ATOM 1407 C C . PRO A 1 185 ? -21.734 17.266 9.945 1 59.12 185 PRO A C 1
ATOM 1409 O O . PRO A 1 185 ? -20.875 17.953 10.492 1 59.12 185 PRO A O 1
ATOM 1412 N N . ALA A 1 186 ? -21.547 16.422 9.023 1 65.81 186 ALA A N 1
ATOM 1413 C CA . ALA A 1 186 ? -20.156 16.156 8.656 1 65.81 186 ALA A CA 1
ATOM 1414 C C . ALA A 1 186 ? -19.594 17.281 7.793 1 65.81 186 ALA A C 1
ATOM 1416 O O . ALA A 1 186 ? -18.375 17.453 7.695 1 65.81 186 ALA A O 1
ATOM 1417 N N . PHE A 1 187 ? -20.5 18.062 7.242 1 64.25 187 PHE A N 1
ATOM 1418 C CA . PHE A 1 187 ? -20.078 19.094 6.293 1 64.25 187 PHE A CA 1
ATOM 1419 C C . PHE A 1 187 ? -20.047 20.469 6.953 1 64.25 187 PHE A C 1
ATOM 1421 O O . PHE A 1 187 ? -20.922 20.797 7.754 1 64.25 187 PHE A O 1
ATOM 1428 N N . GLY A 1 188 ? -18.906 21.125 6.711 1 66.12 188 GLY A N 1
ATOM 1429 C CA . GLY A 1 188 ? -18.781 22.516 7.125 1 66.12 188 GLY A CA 1
ATOM 1430 C C . GLY A 1 188 ? -19.172 23.5 6.035 1 66.12 188 GLY A C 1
ATOM 1431 O O . GLY A 1 188 ? -20.062 23.219 5.234 1 66.12 188 GLY A O 1
ATOM 1432 N N . ARG A 1 189 ? -18.641 24.609 6.09 1 61.78 189 ARG A N 1
ATOM 1433 C CA . ARG A 1 189 ? -18.984 25.641 5.113 1 61.78 189 ARG A CA 1
ATOM 1434 C C . ARG A 1 189 ? -18.344 25.344 3.758 1 61.78 189 ARG A C 1
ATOM 1436 O O . ARG A 1 189 ? -18.984 25.5 2.717 1 61.78 189 ARG A O 1
ATOM 1443 N N . PHE A 1 190 ? -17.109 24.859 3.801 1 64.06 190 PHE A N 1
ATOM 1444 C CA . PHE A 1 190 ? -16.391 24.672 2.553 1 64.06 190 PHE A CA 1
ATOM 1445 C C . PHE A 1 190 ? -15.836 23.25 2.461 1 64.06 190 PHE A C 1
ATOM 1447 O O . PHE A 1 190 ? -15.406 22.812 1.39 1 64.06 190 PHE A O 1
ATOM 1454 N N . GLY A 1 191 ? -15.898 22.609 3.572 1 71.31 191 GLY A N 1
ATOM 1455 C CA . GLY A 1 191 ? -15.383 21.25 3.711 1 71.31 191 GLY A CA 1
ATOM 1456 C C . GLY A 1 191 ? -16.047 20.469 4.828 1 71.31 191 GLY A C 1
ATOM 1457 O O . GLY A 1 191 ? -17.234 20.625 5.074 1 71.31 191 GLY A O 1
ATOM 1458 N N . GLY A 1 192 ? -15.289 19.578 5.316 1 69.44 192 GLY A N 1
ATOM 1459 C CA . GLY A 1 192 ? -15.812 18.875 6.48 1 69.44 192 GLY A CA 1
ATOM 1460 C C . GLY A 1 192 ? -15.906 19.75 7.715 1 69.44 192 GLY A C 1
ATOM 1461 O O . GLY A 1 192 ? -15.055 20.609 7.934 1 69.44 192 GLY A O 1
ATOM 1462 N N . HIS A 1 193 ? -16.906 19.594 8.461 1 68.56 193 HIS A N 1
ATOM 1463 C CA . HIS A 1 193 ? -17.094 20.375 9.68 1 68.56 193 HIS A CA 1
ATOM 1464 C C . HIS A 1 193 ? -15.883 20.234 10.602 1 68.56 193 HIS A C 1
ATOM 1466 O O . HIS A 1 193 ? -15.492 19.125 10.961 1 68.56 193 HIS A O 1
ATOM 1472 N N . GLY A 1 194 ? -15.234 21.422 10.969 1 77.5 194 GLY A N 1
ATOM 1473 C CA . GLY A 1 194 ? -14.055 21.422 11.828 1 77.5 194 GLY A CA 1
ATOM 1474 C C . GLY A 1 194 ? -12.758 21.219 11.062 1 77.5 194 GLY A C 1
ATOM 1475 O O . GLY A 1 194 ? -11.766 21.891 11.328 1 77.5 194 GLY A O 1
ATOM 1476 N N . VAL A 1 195 ? -12.875 20.359 10.078 1 83.62 195 VAL A N 1
ATOM 1477 C CA . VAL A 1 195 ? -11.68 19.984 9.312 1 83.62 195 VAL A CA 1
ATOM 1478 C C . VAL A 1 195 ? -11.203 21.172 8.477 1 83.62 195 VAL A C 1
ATOM 1480 O O . VAL A 1 195 ? -10.008 21.312 8.211 1 83.62 195 VAL A O 1
ATOM 1483 N N . GLU A 1 196 ? -12.109 22.016 8.117 1 88.81 196 GLU A N 1
ATOM 1484 C CA . GLU A 1 196 ? -11.719 23.219 7.371 1 88.81 196 GLU A CA 1
ATOM 1485 C C . GLU A 1 196 ? -10.797 24.109 8.195 1 88.81 196 GLU A C 1
ATOM 1487 O O . GLU A 1 196 ? -9.805 24.625 7.68 1 88.81 196 GLU A O 1
ATOM 1492 N N . TRP A 1 197 ? -11.102 24.234 9.438 1 89.38 197 TRP A N 1
ATOM 1493 C CA . TRP A 1 197 ? -10.297 25.062 10.328 1 89.38 197 TRP A CA 1
ATOM 1494 C C . TRP A 1 197 ? -8.953 24.406 10.609 1 89.38 197 TRP A C 1
ATOM 1496 O O . TRP A 1 197 ? -7.93 25.094 10.719 1 89.38 197 TRP A O 1
ATOM 1506 N N . VAL A 1 198 ? -9 23.141 10.719 1 93.44 198 VAL A N 1
ATOM 1507 C CA . VAL A 1 198 ? -7.758 22.391 10.914 1 93.44 198 VAL A CA 1
ATOM 1508 C C . VAL A 1 198 ? -6.836 22.609 9.719 1 93.44 198 VAL A C 1
ATOM 1510 O O . VAL A 1 198 ? -5.641 22.875 9.883 1 93.44 198 VAL A O 1
ATOM 1513 N N . ASN A 1 199 ? -7.414 22.516 8.562 1 94.62 199 ASN A N 1
ATOM 1514 C CA . ASN A 1 199 ? -6.621 22.734 7.355 1 94.62 199 ASN A CA 1
ATOM 1515 C C . ASN A 1 199 ? -6.082 24.156 7.297 1 94.62 199 ASN A C 1
ATOM 1517 O O . ASN A 1 199 ? -4.926 24.375 6.926 1 94.62 199 ASN A O 1
ATOM 1521 N N . LEU A 1 200 ? -6.863 25.109 7.684 1 95.38 200 LEU A N 1
ATOM 1522 C CA . LEU A 1 200 ? -6.402 26.5 7.684 1 95.38 200 LEU A CA 1
ATOM 1523 C C . LEU A 1 200 ? -5.27 26.703 8.688 1 95.38 200 LEU A C 1
ATOM 1525 O O . LEU A 1 200 ? -4.336 27.453 8.43 1 95.38 200 LEU A O 1
ATOM 1529 N N . ALA A 1 201 ? -5.375 26.031 9.781 1 97.31 201 ALA A N 1
ATOM 1530 C CA . ALA A 1 201 ? -4.324 26.109 10.789 1 97.31 201 ALA A CA 1
ATOM 1531 C C . ALA A 1 201 ? -3.021 25.516 10.273 1 97.31 201 ALA A C 1
ATOM 1533 O O . ALA A 1 201 ? -1.945 26.078 10.477 1 97.31 201 ALA A O 1
ATOM 1534 N N . PHE A 1 202 ? -3.145 24.375 9.617 1 97.62 202 PHE A N 1
ATOM 1535 C CA . PHE A 1 202 ? -1.948 23.781 9.039 1 97.62 202 PHE A CA 1
ATOM 1536 C C . PHE A 1 202 ? -1.416 24.625 7.891 1 97.62 202 PHE A C 1
ATOM 1538 O O . PHE A 1 202 ? -0.205 24.703 7.668 1 97.62 202 PHE A O 1
ATOM 1545 N N . LEU A 1 203 ? -2.342 25.281 7.18 1 97.44 203 LEU A N 1
ATOM 1546 C CA . LEU A 1 203 ? -1.916 26.219 6.145 1 97.44 203 LEU A CA 1
ATOM 1547 C C . LEU A 1 203 ? -1.08 27.344 6.742 1 97.44 203 LEU A C 1
ATOM 1549 O O . LEU A 1 203 ? -0.028 27.688 6.203 1 97.44 203 LEU A O 1
ATOM 1553 N N . ALA A 1 204 ? -1.535 27.891 7.824 1 97.81 204 ALA A N 1
ATOM 1554 C CA . ALA A 1 204 ? -0.806 28.953 8.508 1 97.81 204 ALA A CA 1
ATOM 1555 C C . ALA A 1 204 ? 0.589 28.5 8.914 1 97.81 204 ALA A C 1
ATOM 1557 O O . ALA A 1 204 ? 1.574 29.203 8.695 1 97.81 204 ALA A O 1
ATOM 1558 N N . GLY A 1 205 ? 0.663 27.312 9.5 1 97.69 205 GLY A N 1
ATOM 1559 C CA . GLY A 1 205 ? 1.96 26.75 9.844 1 97.69 205 GLY A CA 1
ATOM 1560 C C . GLY A 1 205 ? 2.85 26.516 8.641 1 97.69 205 GLY A C 1
ATOM 1561 O O . GLY A 1 205 ? 4.051 26.797 8.688 1 97.69 205 GLY A O 1
ATOM 1562 N N . GLY A 1 206 ? 2.273 25.969 7.602 1 97.5 206 GLY A N 1
ATOM 1563 C CA . GLY A 1 206 ? 3.02 25.719 6.375 1 97.5 206 GLY A CA 1
ATOM 1564 C C . GLY A 1 206 ? 3.564 26.984 5.75 1 97.5 206 GLY A C 1
ATOM 1565 O O . GLY A 1 206 ? 4.699 27.016 5.266 1 97.5 206 GLY A O 1
ATOM 1566 N N . LEU A 1 207 ? 2.758 28.062 5.785 1 97.44 207 LEU A N 1
ATOM 1567 C CA . LEU A 1 207 ? 3.189 29.344 5.234 1 97.44 207 LEU A CA 1
ATOM 1568 C C . LEU A 1 207 ? 4.348 29.922 6.047 1 97.44 207 LEU A C 1
ATOM 1570 O O . LEU A 1 207 ? 5.238 30.562 5.488 1 97.44 207 LEU A O 1
ATOM 1574 N N . LEU A 1 208 ? 4.293 29.688 7.309 1 97 208 LEU A N 1
ATOM 1575 C CA . LEU A 1 208 ? 5.402 30.109 8.156 1 97 208 LEU A CA 1
ATOM 1576 C C . LEU A 1 208 ? 6.695 29.406 7.746 1 97 208 LEU A C 1
ATOM 1578 O O . LEU A 1 208 ? 7.754 30.031 7.68 1 97 208 LEU A O 1
ATOM 1582 N N . LEU A 1 209 ? 6.578 28.141 7.488 1 97.25 209 LEU A N 1
ATOM 1583 C CA . LEU A 1 209 ? 7.754 27.375 7.082 1 97.25 209 LEU A CA 1
ATOM 1584 C C . LEU A 1 209 ? 8.273 27.859 5.73 1 97.25 209 LEU A C 1
ATOM 1586 O O . LEU A 1 209 ? 9.484 27.906 5.504 1 97.25 209 LEU A O 1
ATOM 1590 N N . LEU A 1 210 ? 7.359 28.203 4.875 1 96.25 210 LEU A N 1
ATOM 1591 C CA . LEU A 1 210 ? 7.742 28.734 3.574 1 96.25 210 LEU A CA 1
ATOM 1592 C C . LEU A 1 210 ? 8.445 30.078 3.727 1 96.25 210 LEU A C 1
ATOM 1594 O O . LEU A 1 210 ? 9.461 30.328 3.07 1 96.25 210 LEU A O 1
ATOM 1598 N N . GLN A 1 211 ? 7.949 30.859 4.535 1 95.88 211 GLN A N 1
ATOM 1599 C CA . GLN A 1 211 ? 8.523 32.156 4.793 1 95.88 211 GLN A CA 1
ATOM 1600 C C . GLN A 1 211 ? 9.93 32.062 5.375 1 95.88 211 GLN A C 1
ATOM 1602 O O . GLN A 1 211 ? 10.82 32.844 5.031 1 95.88 211 GLN A O 1
ATOM 1607 N N . ARG A 1 212 ? 10.117 31.078 6.176 1 95.56 212 ARG A N 1
ATOM 1608 C CA . ARG A 1 212 ? 11.414 30.859 6.809 1 95.56 212 ARG A CA 1
ATOM 1609 C C . ARG A 1 212 ? 12.336 30.062 5.895 1 95.56 212 ARG A C 1
ATOM 1611 O O . ARG A 1 212 ? 13.461 29.719 6.285 1 95.56 212 ARG A O 1
ATOM 1618 N N . ARG A 1 213 ? 11.875 29.656 4.789 1 94.75 213 ARG A N 1
ATOM 1619 C CA . ARG A 1 213 ? 12.641 28.969 3.75 1 94.75 213 ARG A CA 1
ATOM 1620 C C . ARG A 1 213 ? 13.188 27.641 4.254 1 94.75 213 ARG A C 1
ATOM 1622 O O . ARG A 1 213 ? 14.352 27.312 4.012 1 94.75 213 ARG A O 1
ATOM 1629 N N . VAL A 1 214 ? 12.344 27.047 5 1 93.5 214 VAL A N 1
ATOM 1630 C CA . VAL A 1 214 ? 12.703 25.703 5.445 1 93.5 214 VAL A CA 1
ATOM 1631 C C . VAL A 1 214 ? 12.68 24.734 4.258 1 93.5 214 VAL A C 1
ATOM 1633 O O . VAL A 1 214 ? 13.484 23.797 4.191 1 93.5 214 VAL A O 1
ATOM 1636 N N . PHE A 1 215 ? 11.758 24.922 3.395 1 93.75 215 PHE A N 1
ATOM 1637 C CA . PHE A 1 215 ? 11.672 24.172 2.15 1 93.75 215 PHE A CA 1
ATOM 1638 C C . PHE A 1 215 ? 11.219 25.062 1.003 1 93.75 215 PHE A C 1
ATOM 1640 O O . PHE A 1 215 ? 10.805 26.203 1.223 1 93.75 215 PHE A O 1
ATOM 1647 N N . GLY A 1 216 ? 11.359 24.547 -0.213 1 94.44 216 GLY A N 1
ATOM 1648 C CA . GLY A 1 216 ? 10.922 25.266 -1.393 1 94.44 216 GLY A CA 1
ATOM 1649 C C . GLY A 1 216 ? 9.43 25.172 -1.64 1 94.44 216 GLY A C 1
ATOM 1650 O O . GLY A 1 216 ? 8.766 24.297 -1.077 1 94.44 216 GLY A O 1
ATOM 1651 N N . TRP A 1 217 ? 8.891 26.016 -2.504 1 96.94 217 TRP A N 1
ATOM 1652 C CA . TRP A 1 217 ? 7.457 26.109 -2.752 1 96.94 217 TRP A CA 1
ATOM 1653 C C . TRP A 1 217 ? 7.012 25.047 -3.758 1 96.94 217 TRP A C 1
ATOM 1655 O O . TRP A 1 217 ? 5.812 24.781 -3.908 1 96.94 217 TRP A O 1
ATOM 1665 N N . GLN A 1 218 ? 7.863 24.406 -4.402 1 97.94 218 GLN A N 1
ATOM 1666 C CA . GLN A 1 218 ? 7.562 23.594 -5.574 1 97.94 218 GLN A CA 1
ATOM 1667 C C . GLN A 1 218 ? 6.617 22.438 -5.215 1 97.94 218 GLN A C 1
ATOM 1669 O O . GLN A 1 218 ? 5.594 22.25 -5.871 1 97.94 218 GLN A O 1
ATOM 1674 N N . ALA A 1 219 ? 6.949 21.734 -4.188 1 98 219 ALA A N 1
ATOM 1675 C CA . ALA A 1 219 ? 6.168 20.547 -3.852 1 98 219 ALA A CA 1
ATOM 1676 C C . ALA A 1 219 ? 4.781 20.938 -3.336 1 98 219 ALA A C 1
ATOM 1678 O O . ALA A 1 219 ? 3.77 20.438 -3.84 1 98 219 ALA A O 1
ATOM 1679 N N . PRO A 1 220 ? 4.707 21.906 -2.354 1 98.19 220 PRO A N 1
ATOM 1680 C CA . PRO A 1 220 ? 3.379 22.281 -1.862 1 98.19 220 PRO A CA 1
ATOM 1681 C C . PRO A 1 220 ? 2.5 22.906 -2.943 1 98.19 220 PRO A C 1
ATOM 1683 O O . PRO A 1 220 ? 1.328 22.547 -3.078 1 98.19 220 PRO A O 1
ATOM 1686 N N . VAL A 1 221 ? 3.041 23.75 -3.666 1 98.25 221 VAL A N 1
ATOM 1687 C CA . VAL A 1 221 ? 2.27 24.438 -4.703 1 98.25 221 VAL A CA 1
ATOM 1688 C C . VAL A 1 221 ? 1.897 23.438 -5.801 1 98.25 221 VAL A C 1
ATOM 1690 O O . VAL A 1 221 ? 0.795 23.5 -6.352 1 98.25 221 VAL A O 1
ATOM 1693 N N . GLY A 1 222 ? 2.824 22.594 -6.133 1 98.5 222 GLY A N 1
ATOM 1694 C CA . GLY A 1 222 ? 2.516 21.547 -7.098 1 98.5 222 GLY A CA 1
ATOM 1695 C C . GLY A 1 222 ? 1.338 20.688 -6.684 1 98.5 222 GLY A C 1
ATOM 1696 O O . GLY A 1 222 ? 0.436 20.422 -7.484 1 98.5 222 GLY A O 1
ATOM 1697 N N . MET A 1 223 ? 1.345 20.234 -5.465 1 98.56 223 MET A N 1
ATOM 1698 C CA . MET A 1 223 ? 0.282 19.375 -4.957 1 98.56 223 MET A CA 1
ATOM 1699 C C . MET A 1 223 ? -1.056 20.109 -4.949 1 98.56 223 MET A C 1
ATOM 1701 O O . MET A 1 223 ? -2.059 19.578 -5.438 1 98.56 223 MET A O 1
ATOM 1705 N N . LEU A 1 224 ? -1.057 21.344 -4.406 1 98.38 224 LEU A N 1
ATOM 1706 C CA . LEU A 1 224 ? -2.299 22.094 -4.25 1 98.38 224 LEU A CA 1
ATOM 1707 C C . LEU A 1 224 ? -2.854 22.531 -5.605 1 98.38 224 LEU A C 1
ATOM 1709 O O . LEU A 1 224 ? -4.062 22.469 -5.832 1 98.38 224 LEU A O 1
ATOM 1713 N N . ALA A 1 225 ? -1.985 22.953 -6.469 1 98.25 225 ALA A N 1
ATOM 1714 C CA . ALA A 1 225 ? -2.42 23.359 -7.801 1 98.25 225 ALA A CA 1
ATOM 1715 C C . ALA A 1 225 ? -2.996 22.188 -8.586 1 98.25 225 ALA A C 1
ATOM 1717 O O . ALA A 1 225 ? -4.031 22.328 -9.242 1 98.25 225 ALA A O 1
ATOM 1718 N N . SER A 1 226 ? -2.291 21.125 -8.5 1 98.12 226 SER A N 1
ATOM 1719 C CA . SER A 1 226 ? -2.764 19.938 -9.203 1 98.12 226 SER A CA 1
ATOM 1720 C C . SER A 1 226 ? -4.102 19.469 -8.648 1 98.12 226 SER A C 1
ATOM 1722 O O . SER A 1 226 ? -5.012 19.141 -9.414 1 98.12 226 SER A O 1
ATOM 1724 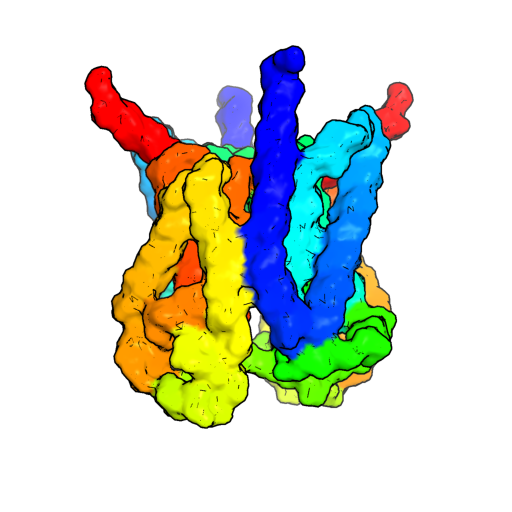N N . LEU A 1 227 ? -4.199 19.406 -7.391 1 96.56 227 LEU A N 1
ATOM 1725 C CA . LEU A 1 227 ? -5.461 19.016 -6.77 1 96.56 227 LEU A CA 1
ATOM 1726 C C . LEU A 1 227 ? -6.582 19.969 -7.184 1 96.56 227 LEU A C 1
ATOM 1728 O O . LEU A 1 227 ? -7.691 19.531 -7.484 1 96.56 227 LEU A O 1
ATOM 1732 N N . PHE A 1 228 ? -6.262 21.219 -7.172 1 95.94 228 PHE A N 1
ATOM 1733 C CA . PHE A 1 228 ? -7.23 22.234 -7.555 1 95.94 228 PHE A CA 1
ATOM 1734 C C . PHE A 1 228 ? -7.66 22.047 -9.008 1 95.94 228 PHE A C 1
ATOM 1736 O O . PHE A 1 228 ? -8.859 22.031 -9.305 1 95.94 228 PHE A O 1
ATOM 1743 N N . VAL A 1 229 ? -6.754 21.906 -9.891 1 96.38 229 VAL A N 1
ATOM 1744 C CA . VAL A 1 229 ? -7.023 21.844 -11.32 1 96.38 229 VAL A CA 1
ATOM 1745 C C . VAL A 1 229 ? -7.809 20.578 -11.641 1 96.38 229 VAL A C 1
ATOM 1747 O O . VAL A 1 229 ? -8.82 20.625 -12.352 1 96.38 229 VAL A O 1
ATOM 1750 N N . VAL A 1 230 ? -7.406 19.5 -11.102 1 94.38 230 VAL A N 1
ATOM 1751 C CA . VAL A 1 230 ? -8.07 18.234 -11.406 1 94.38 230 VAL A CA 1
ATOM 1752 C C . VAL A 1 230 ? -9.492 18.25 -10.844 1 94.38 230 VAL A C 1
ATOM 1754 O O . VAL A 1 230 ? -10.43 17.781 -11.492 1 94.38 230 VAL A O 1
ATOM 1757 N N . SER A 1 231 ? -9.602 18.672 -9.656 1 90.75 231 SER A N 1
ATOM 1758 C CA . SER A 1 231 ? -10.93 18.719 -9.055 1 90.75 231 SER A CA 1
ATOM 1759 C C . SER A 1 231 ? -11.844 19.688 -9.812 1 90.75 231 SER A C 1
ATOM 1761 O O . SER A 1 231 ? -13.055 19.469 -9.891 1 90.75 231 SER A O 1
ATOM 1763 N N . LEU A 1 232 ? -11.266 20.75 -10.328 1 89.62 232 LEU A N 1
ATOM 1764 C CA . LEU A 1 232 ? -12.039 21.703 -11.133 1 89.62 232 LEU A CA 1
ATOM 1765 C C . LEU A 1 232 ? -12.492 21.062 -12.438 1 89.62 232 LEU A C 1
ATOM 1767 O O . LEU A 1 232 ? -13.648 21.203 -12.836 1 89.62 232 LEU A O 1
ATOM 1771 N N . LEU A 1 233 ? -11.695 20.359 -13.047 1 89.44 233 LEU A N 1
ATOM 1772 C CA . LEU A 1 233 ? -11.984 19.734 -14.328 1 89.44 233 LEU A CA 1
ATOM 1773 C C . LEU A 1 233 ? -13.039 18.641 -14.172 1 89.44 233 LEU A C 1
ATOM 1775 O O . LEU A 1 233 ? -13.859 18.422 -15.062 1 89.44 233 LEU A O 1
ATOM 1779 N N . CYS A 1 234 ? -13.07 17.984 -12.969 1 84.06 234 CYS A N 1
ATOM 1780 C CA . CYS A 1 234 ? -13.961 16.844 -12.781 1 84.06 234 CYS A CA 1
ATOM 1781 C C . CYS A 1 234 ? -15.164 17.234 -11.93 1 84.06 234 CYS A C 1
ATOM 1783 O O . CYS A 1 234 ? -15.93 16.359 -11.5 1 84.06 234 CYS A O 1
ATOM 1785 N N . TRP A 1 235 ? -15.406 18.328 -11.477 1 74.44 235 TRP A N 1
ATOM 1786 C CA . TRP A 1 235 ? -16.422 18.781 -10.547 1 74.44 235 TRP A CA 1
ATOM 1787 C C . TRP A 1 235 ? -17.828 18.562 -11.125 1 74.44 235 TRP A C 1
ATOM 1789 O O . TRP A 1 235 ? -18.75 18.172 -10.406 1 74.44 235 TRP A O 1
ATOM 1799 N N . ASN A 1 236 ? -17.953 18.297 -12.336 1 68.06 236 ASN A N 1
ATOM 1800 C CA . ASN A 1 236 ? -19.203 18.062 -13.039 1 68.06 236 ASN A CA 1
ATOM 1801 C C . ASN A 1 236 ? -20.359 18.859 -12.43 1 68.06 236 ASN A C 1
ATOM 1803 O O . ASN A 1 236 ? -21.5 18.406 -12.391 1 68.06 236 ASN A O 1
ATOM 1807 N N . GLY A 1 237 ? -20.156 20 -11.75 1 67.19 237 GLY A N 1
ATOM 1808 C CA . GLY A 1 237 ? -21.203 20.891 -11.25 1 67.19 237 GLY A CA 1
ATOM 1809 C C . GLY A 1 237 ? -21.734 20.469 -9.898 1 67.19 237 GLY A C 1
ATOM 1810 O O . GLY A 1 237 ? -21.047 19.828 -9.117 1 67.19 237 GLY A O 1
ATOM 1811 N N . SER A 1 238 ? -22.781 20.953 -9.5 1 60.59 238 SER A N 1
ATOM 1812 C CA . SER A 1 238 ? -23.359 20.781 -8.172 1 60.59 238 SER A CA 1
ATOM 1813 C C . SER A 1 238 ? -24.359 19.625 -8.148 1 60.59 238 SER A C 1
ATOM 1815 O O . SER A 1 238 ? -25.078 19.453 -7.172 1 60.59 238 SER A O 1
ATOM 1817 N N . GLY A 1 239 ? -24.312 18.859 -9.141 1 56.38 239 GLY A N 1
ATOM 1818 C CA . GLY A 1 239 ? -25.25 17.75 -9.195 1 56.38 239 GLY A CA 1
ATOM 1819 C C . GLY A 1 239 ? -24.828 16.578 -8.336 1 56.38 239 GLY A C 1
ATOM 1820 O O . GLY A 1 239 ? -23.828 16.656 -7.605 1 56.38 239 GLY A O 1
ATOM 1821 N N . SER A 1 240 ? -25.703 15.547 -8.281 1 52.16 240 SER A N 1
ATOM 1822 C CA . SER A 1 240 ? -25.484 14.352 -7.484 1 52.16 240 SER A CA 1
ATOM 1823 C C . SER A 1 240 ? -24.203 13.625 -7.914 1 52.16 240 SER A C 1
ATOM 1825 O O . SER A 1 240 ? -23.609 12.891 -7.125 1 52.16 240 SER A O 1
ATOM 1827 N N . ASP A 1 241 ? -23.781 14.008 -9.047 1 57.44 241 ASP A N 1
ATOM 1828 C CA . ASP A 1 241 ? -22.594 13.328 -9.555 1 57.44 241 ASP A CA 1
ATOM 1829 C C . ASP A 1 241 ? -21.344 14.18 -9.352 1 57.44 241 ASP A C 1
ATOM 1831 O O . ASP A 1 241 ? -20.312 13.914 -9.945 1 57.44 241 ASP A O 1
ATOM 1835 N N . SER A 1 242 ? -21.625 15.125 -8.43 1 65.06 242 SER A N 1
ATOM 1836 C CA . SER A 1 242 ? -20.5 16.016 -8.18 1 65.06 242 SER A CA 1
ATOM 1837 C C . SER A 1 242 ? -19.438 15.328 -7.312 1 65.06 242 SER A C 1
ATOM 1839 O O . SER A 1 242 ? -19.781 14.594 -6.379 1 65.06 242 SER A O 1
ATOM 1841 N N . HIS A 1 243 ? -18.266 15.469 -7.699 1 68.88 243 HIS A N 1
ATOM 1842 C CA . HIS A 1 243 ? -17.172 14.898 -6.918 1 68.88 243 HIS A CA 1
ATOM 1843 C C . HIS A 1 243 ? -16.594 15.922 -5.945 1 68.88 243 HIS A C 1
ATOM 1845 O O . HIS A 1 243 ? -15.484 15.734 -5.426 1 68.88 243 HIS A O 1
ATOM 1851 N N . GLY A 1 244 ? -17.391 17.031 -5.668 1 72.69 244 GLY A N 1
ATOM 1852 C CA . GLY A 1 244 ? -16.938 18.047 -4.73 1 72.69 244 GLY A CA 1
ATOM 1853 C C . GLY A 1 244 ? -16.219 19.203 -5.406 1 72.69 244 GLY A C 1
ATOM 1854 O O . GLY A 1 244 ? -15.492 19 -6.383 1 72.69 244 GLY A O 1
ATOM 1855 N N . SER A 1 245 ? -16.375 20.344 -4.883 1 78.44 245 SER A N 1
ATOM 1856 C CA . SER A 1 245 ? -15.719 21.547 -5.41 1 78.44 245 SER A CA 1
ATOM 1857 C C . SER A 1 245 ? -14.227 21.547 -5.078 1 78.44 245 SER A C 1
ATOM 1859 O O . SER A 1 245 ? -13.781 20.828 -4.184 1 78.44 245 SER A O 1
ATOM 1861 N N . PRO A 1 246 ? -13.5 22.312 -5.871 1 86.69 246 PRO A N 1
ATOM 1862 C CA . PRO A 1 246 ? -12.062 22.422 -5.578 1 86.69 246 PRO A CA 1
ATOM 1863 C C . PRO A 1 246 ? -11.789 22.891 -4.152 1 86.69 246 PRO A C 1
ATOM 1865 O O . PRO A 1 246 ? -10.883 22.391 -3.496 1 86.69 246 PRO A O 1
ATOM 1868 N N . LEU A 1 247 ? -12.539 23.812 -3.725 1 84.44 247 LEU A N 1
ATOM 1869 C CA . LEU A 1 247 ? -12.352 24.328 -2.373 1 84.44 247 LEU A CA 1
ATOM 1870 C C . LEU A 1 247 ? -12.625 23.25 -1.335 1 84.44 247 LEU A C 1
ATOM 1872 O O . LEU A 1 247 ? -11.961 23.188 -0.297 1 84.44 247 LEU A O 1
ATOM 1876 N N . PHE A 1 248 ? -13.531 22.453 -1.608 1 83.75 248 PHE A N 1
ATOM 1877 C CA . PHE A 1 248 ? -13.844 21.328 -0.727 1 83.75 248 PHE A CA 1
ATOM 1878 C C . PHE A 1 248 ? -12.648 20.391 -0.606 1 83.75 248 PHE A C 1
ATOM 1880 O O . PHE A 1 248 ? -12.266 20 0.499 1 83.75 248 PHE A O 1
ATOM 1887 N N . HIS A 1 249 ? -12.102 20.062 -1.73 1 87.31 249 HIS A N 1
ATOM 1888 C CA . HIS A 1 249 ? -10.969 19.156 -1.725 1 87.31 249 HIS A CA 1
ATOM 1889 C C . HIS A 1 249 ? -9.758 19.781 -1.046 1 87.31 249 HIS A C 1
ATOM 1891 O O . HIS A 1 249 ? -8.984 19.094 -0.38 1 87.31 249 HIS A O 1
ATOM 1897 N N . LEU A 1 250 ? -9.641 21.078 -1.175 1 90.62 250 LEU A N 1
ATOM 1898 C CA . LEU A 1 250 ? -8.492 21.766 -0.605 1 90.62 250 LEU A CA 1
ATOM 1899 C C . LEU A 1 250 ? -8.625 21.875 0.911 1 90.62 250 LEU A C 1
ATOM 1901 O O . LEU A 1 250 ? -7.617 21.906 1.623 1 90.62 250 LEU A O 1
ATOM 1905 N N . LEU A 1 251 ? -9.836 21.922 1.373 1 89.38 251 LEU A N 1
ATOM 1906 C CA . LEU A 1 251 ? -10.031 22.188 2.795 1 89.38 251 LEU A CA 1
ATOM 1907 C C . LEU A 1 251 ? -10.617 20.953 3.494 1 89.38 251 LEU A C 1
ATOM 1909 O O . LEU A 1 251 ? -11.305 21.094 4.512 1 89.38 251 LEU A O 1
ATOM 1913 N N . SER A 1 252 ? -10.383 19.812 2.949 1 87.69 252 SER A N 1
ATOM 1914 C CA . SER A 1 252 ? -10.844 18.562 3.559 1 87.69 252 SER A CA 1
ATOM 1915 C C . SER A 1 252 ? -9.688 17.594 3.758 1 87.69 252 SER A C 1
ATOM 1917 O O . SER A 1 252 ? -8.609 17.766 3.176 1 87.69 252 SER A O 1
ATOM 1919 N N . GLY A 1 253 ? -9.906 16.766 4.652 1 88.81 253 GLY A N 1
ATOM 1920 C CA . GLY A 1 253 ? -8.914 15.734 4.891 1 88.81 253 GLY A CA 1
ATOM 1921 C C . GLY A 1 253 ? -7.578 16.281 5.352 1 88.81 253 GLY A C 1
ATOM 1922 O O . GLY A 1 253 ? -7.523 17.266 6.094 1 88.81 253 GLY A O 1
ATOM 1923 N N . ALA A 1 254 ? -6.547 15.586 4.934 1 93.38 254 ALA A N 1
ATOM 1924 C CA . ALA A 1 254 ? -5.195 15.945 5.355 1 93.38 254 ALA A CA 1
ATOM 1925 C C . ALA A 1 254 ? -4.477 16.75 4.277 1 93.38 254 ALA A C 1
ATOM 1927 O O . ALA A 1 254 ? -3.252 16.672 4.148 1 93.38 254 ALA A O 1
ATOM 1928 N N . THR A 1 255 ? -5.254 17.516 3.516 1 95.5 255 THR A N 1
ATOM 1929 C CA . THR A 1 255 ? -4.699 18.172 2.334 1 95.5 255 THR A CA 1
ATOM 1930 C C . THR A 1 255 ? -3.588 19.141 2.721 1 95.5 255 THR A C 1
ATOM 1932 O O . THR A 1 255 ? -2.475 19.062 2.197 1 95.5 255 THR A O 1
ATOM 1935 N N . MET A 1 256 ? -3.863 20.062 3.682 1 97.19 256 MET A N 1
ATOM 1936 C CA . MET A 1 256 ? -2.857 21.062 4.039 1 97.19 256 MET A CA 1
ATOM 1937 C C . MET A 1 256 ? -1.725 20.422 4.84 1 97.19 256 MET A C 1
ATOM 1939 O O . MET A 1 256 ? -0.565 20.828 4.703 1 97.19 256 MET A O 1
ATOM 1943 N N . LEU A 1 257 ? -2.031 19.469 5.664 1 97 257 LEU A N 1
ATOM 1944 C CA . LEU A 1 257 ? -0.99 18.688 6.324 1 97 257 LEU A CA 1
ATOM 1945 C C . LEU A 1 257 ? -0.073 18.031 5.301 1 97 257 LEU A C 1
ATOM 1947 O O . LEU A 1 257 ? 1.152 18.078 5.43 1 97 257 LEU A O 1
ATOM 1951 N N . GLY A 1 258 ? -0.701 17.391 4.348 1 97.75 258 GLY A N 1
ATOM 1952 C CA . GLY A 1 258 ? 0.038 16.75 3.275 1 97.75 258 GLY A CA 1
ATOM 1953 C C . GLY A 1 258 ? 0.899 17.703 2.477 1 97.75 258 GLY A C 1
ATOM 1954 O O . GLY A 1 258 ? 2.072 17.438 2.221 1 97.75 258 GLY A O 1
ATOM 1955 N N . ALA A 1 259 ? 0.396 18.828 2.143 1 98.19 259 ALA A N 1
ATOM 1956 C CA . ALA A 1 259 ? 1.051 19.781 1.245 1 98.19 259 ALA A CA 1
ATOM 1957 C C . ALA A 1 259 ? 2.273 20.406 1.908 1 98.19 259 ALA A C 1
ATOM 1959 O O . ALA A 1 259 ? 3.314 20.578 1.271 1 98.19 259 ALA A O 1
ATOM 1960 N N . PHE A 1 260 ? 2.188 20.641 3.191 1 98.06 260 PHE A N 1
ATOM 1961 C CA . PHE A 1 260 ? 3.225 21.5 3.764 1 98.06 260 PHE A CA 1
ATOM 1962 C C . PHE A 1 260 ? 4.098 20.703 4.734 1 98.06 260 PHE A C 1
ATOM 1964 O O . PHE A 1 260 ? 5.199 21.141 5.082 1 98.06 260 PHE A O 1
ATOM 1971 N N . PHE A 1 261 ? 3.67 19.516 5.148 1 97.75 261 PHE A N 1
ATOM 1972 C CA . PHE A 1 261 ? 4.43 18.828 6.191 1 97.75 261 PHE A CA 1
ATOM 1973 C C . PHE A 1 261 ? 4.824 17.438 5.742 1 97.75 261 PHE A C 1
ATOM 1975 O O . PHE A 1 261 ? 5.68 16.797 6.363 1 97.75 261 PHE A O 1
ATOM 1982 N N . ILE A 1 262 ? 4.207 16.969 4.688 1 97.12 262 ILE A N 1
ATOM 1983 C CA . ILE A 1 262 ? 4.465 15.578 4.312 1 97.12 262 ILE A CA 1
ATOM 1984 C C . ILE A 1 262 ? 5.234 15.531 2.994 1 97.12 262 ILE A C 1
ATOM 1986 O O . ILE A 1 262 ? 6.32 14.961 2.922 1 97.12 262 ILE A O 1
ATOM 1990 N N . VAL A 1 263 ? 4.703 16.234 1.979 1 97.56 263 VAL A N 1
ATOM 1991 C CA . VAL A 1 263 ? 5.32 16.141 0.662 1 97.56 263 VAL A CA 1
ATOM 1992 C C . VAL A 1 263 ? 6.652 16.891 0.661 1 97.56 263 VAL A C 1
ATOM 1994 O O . VAL A 1 263 ? 7.461 16.734 -0.258 1 97.56 263 VAL A O 1
ATOM 1997 N N . THR A 1 264 ? 6.961 17.656 1.678 1 94.81 264 THR A N 1
ATOM 1998 C CA . THR A 1 264 ? 8.164 18.469 1.771 1 94.81 264 THR A CA 1
ATOM 1999 C C . THR A 1 264 ? 9.258 17.734 2.543 1 94.81 264 THR A C 1
ATOM 2001 O O . THR A 1 264 ? 10.328 18.297 2.807 1 94.81 264 THR A O 1
ATOM 2004 N N . GLU A 1 265 ? 8.977 16.531 2.918 1 88.38 265 GLU A N 1
ATOM 2005 C CA . GLU A 1 265 ? 9.969 15.727 3.623 1 88.38 265 GLU A CA 1
ATOM 2006 C C . GLU A 1 265 ? 11.242 15.562 2.799 1 88.38 265 GLU A C 1
ATOM 2008 O O . GLU A 1 265 ? 11.188 15.125 1.647 1 88.38 265 GLU A O 1
ATOM 2013 N N . PRO A 1 266 ? 12.359 15.805 3.41 1 84.69 266 PRO A N 1
ATOM 2014 C CA . PRO A 1 266 ? 13.586 15.969 2.633 1 84.69 266 PRO A CA 1
ATOM 2015 C C . PRO A 1 266 ? 14.242 14.641 2.266 1 84.69 266 PRO A C 1
ATOM 2017 O O . PRO A 1 266 ? 15.039 14.578 1.325 1 84.69 266 PRO A O 1
ATOM 2020 N N . VAL A 1 267 ? 13.992 13.664 2.934 1 86.19 267 VAL A N 1
ATOM 2021 C CA . VAL A 1 267 ? 14.75 12.43 2.734 1 86.19 267 VAL A CA 1
ATOM 2022 C C . VAL A 1 267 ? 14.102 11.594 1.637 1 86.19 267 VAL A C 1
ATOM 2024 O O . VAL A 1 267 ? 14.727 11.281 0.623 1 86.19 267 VAL A O 1
ATOM 2027 N N . SER A 1 268 ? 12.844 11.328 1.72 1 89.88 268 SER A N 1
ATOM 2028 C CA . SER A 1 268 ? 12.156 10.445 0.779 1 89.88 268 SER A CA 1
ATOM 2029 C C . SER A 1 268 ? 11.602 11.227 -0.405 1 89.88 268 SER A C 1
ATOM 2031 O O . SER A 1 268 ? 11.141 10.641 -1.386 1 89.88 268 SER A O 1
ATOM 2033 N N . GLY A 1 269 ? 11.672 12.523 -0.342 1 91.25 269 GLY A N 1
ATOM 2034 C CA . GLY A 1 269 ? 11.164 13.367 -1.408 1 91.25 269 GLY A CA 1
ATOM 2035 C C . GLY A 1 269 ? 12.203 13.703 -2.457 1 91.25 269 GLY A C 1
ATOM 2036 O O . GLY A 1 269 ? 13.367 13.32 -2.326 1 91.25 269 GLY A O 1
ATOM 2037 N N . ALA A 1 270 ? 11.734 14.391 -3.508 1 94.06 270 ALA A N 1
ATOM 2038 C CA . ALA A 1 270 ? 12.594 14.82 -4.605 1 94.06 270 ALA A CA 1
ATOM 2039 C C . ALA A 1 270 ? 13.516 15.953 -4.168 1 94.06 270 ALA A C 1
ATOM 2041 O O . ALA A 1 270 ? 13.18 16.734 -3.275 1 94.06 270 ALA A O 1
ATOM 2042 N N . LYS A 1 271 ? 14.633 16.031 -4.84 1 93.19 271 LYS A N 1
ATOM 2043 C CA . LYS A 1 271 ? 15.641 17.016 -4.449 1 93.19 271 LYS A CA 1
ATOM 2044 C C . LYS A 1 271 ? 15.656 18.203 -5.406 1 93.19 271 LYS A C 1
ATOM 2046 O O . LYS A 1 271 ? 15.727 19.359 -4.977 1 93.19 271 LYS A O 1
ATOM 2051 N N . SER A 1 272 ? 15.602 17.938 -6.652 1 95.19 272 SER A N 1
ATOM 2052 C CA . SER A 1 272 ? 15.648 19.016 -7.637 1 95.19 272 SER A CA 1
ATOM 2053 C C . SER A 1 272 ? 14.32 19.75 -7.707 1 95.19 272 SER A C 1
ATOM 2055 O O . SER A 1 272 ? 13.258 19.156 -7.488 1 95.19 272 SER A O 1
ATOM 2057 N N . PRO A 1 273 ? 14.383 21.031 -8.031 1 95.94 273 PRO A N 1
ATOM 2058 C CA . PRO A 1 273 ? 13.164 21.844 -8.039 1 95.94 273 PRO A CA 1
ATOM 2059 C C . PRO A 1 273 ? 12.102 21.297 -8.992 1 95.94 273 PRO A C 1
ATOM 2061 O O . PRO A 1 273 ? 10.922 21.219 -8.633 1 95.94 273 PRO A O 1
ATOM 2064 N N . LEU A 1 274 ? 12.555 20.938 -10.125 1 97 274 LEU A N 1
ATOM 2065 C CA . LEU A 1 274 ? 11.586 20.406 -11.078 1 97 274 LEU A CA 1
ATOM 2066 C C . LEU A 1 274 ? 10.992 19.094 -10.578 1 97 274 LEU A C 1
ATOM 2068 O O . LEU A 1 274 ? 9.781 18.875 -10.68 1 97 274 LEU A O 1
ATOM 2072 N N . ALA A 1 275 ? 11.836 18.234 -10.086 1 97.25 275 ALA A N 1
ATOM 2073 C CA . ALA A 1 275 ? 11.359 16.953 -9.555 1 97.25 275 ALA A CA 1
ATOM 2074 C C . ALA A 1 275 ? 10.414 17.172 -8.375 1 97.25 275 ALA A C 1
ATOM 2076 O O . ALA A 1 275 ? 9.43 16.438 -8.227 1 97.25 275 ALA A O 1
ATOM 2077 N N . ARG A 1 276 ? 10.695 18.172 -7.621 1 97.88 276 ARG A N 1
ATOM 2078 C CA . ARG A 1 276 ? 9.828 18.5 -6.496 1 97.88 276 ARG A CA 1
ATOM 2079 C C . ARG A 1 276 ? 8.453 18.953 -6.973 1 97.88 276 ARG A C 1
ATOM 2081 O O . ARG A 1 276 ? 7.434 18.547 -6.402 1 97.88 276 ARG A O 1
ATOM 2088 N N . LEU A 1 277 ? 8.484 19.734 -7.949 1 98.12 277 LEU A N 1
ATOM 2089 C CA . LEU A 1 277 ? 7.23 20.234 -8.508 1 98.12 277 LEU A CA 1
ATOM 2090 C C . LEU A 1 277 ? 6.402 19.078 -9.078 1 98.12 277 LEU A C 1
ATOM 2092 O O . LEU A 1 277 ? 5.207 18.969 -8.797 1 98.12 277 LEU A O 1
ATOM 2096 N N . LEU A 1 278 ? 7.043 18.25 -9.828 1 98 278 LEU A N 1
ATOM 2097 C CA . LEU A 1 278 ? 6.352 17.109 -10.438 1 98 278 LEU A CA 1
ATOM 2098 C C . LEU A 1 278 ? 5.883 16.125 -9.375 1 98 278 LEU A C 1
ATOM 2100 O O . LEU A 1 278 ? 4.828 15.508 -9.523 1 98 278 LEU A O 1
ATOM 2104 N N . PHE A 1 279 ? 6.73 15.977 -8.391 1 98.12 279 PHE A N 1
ATOM 2105 C CA . PHE A 1 279 ? 6.328 15.156 -7.254 1 98.12 279 PHE A CA 1
ATOM 2106 C C . PHE A 1 279 ? 5.031 15.672 -6.645 1 98.12 279 PHE A C 1
ATOM 2108 O O . PHE A 1 279 ? 4.078 14.906 -6.461 1 98.12 279 PHE A O 1
ATOM 2115 N N . GLY A 1 280 ? 5 16.938 -6.367 1 98.5 280 GLY A N 1
ATOM 2116 C CA . GLY A 1 280 ? 3.797 17.547 -5.832 1 98.5 280 GLY A CA 1
ATOM 2117 C C . GLY A 1 280 ? 2.596 17.422 -6.75 1 98.5 280 GLY A C 1
ATOM 2118 O O . GLY A 1 280 ? 1.506 17.047 -6.305 1 98.5 280 GLY A O 1
ATOM 2119 N N . VAL A 1 281 ? 2.783 17.656 -7.977 1 98.5 281 VAL A N 1
ATOM 2120 C CA . VAL A 1 281 ? 1.713 17.547 -8.961 1 98.5 281 VAL A CA 1
ATOM 2121 C C . VAL A 1 281 ? 1.149 16.125 -8.953 1 98.5 281 VAL A C 1
ATOM 2123 O O . VAL A 1 281 ? -0.069 15.93 -8.969 1 98.5 281 VAL A O 1
ATOM 2126 N N . GLY A 1 282 ? 2.07 15.219 -8.922 1 98.19 282 GLY A N 1
ATOM 2127 C CA . GLY A 1 282 ? 1.646 13.828 -8.875 1 98.19 282 GLY A CA 1
ATOM 2128 C C . GLY A 1 282 ? 0.833 13.492 -7.637 1 98.19 282 GLY A C 1
ATOM 2129 O O . GLY A 1 282 ? -0.189 12.805 -7.727 1 98.19 282 GLY A O 1
ATOM 2130 N N . VAL A 1 283 ? 1.248 13.953 -6.504 1 98.19 283 VAL A N 1
ATOM 2131 C CA . VAL A 1 283 ? 0.543 13.688 -5.254 1 98.19 283 VAL A CA 1
ATOM 2132 C C . VAL A 1 283 ? -0.862 14.281 -5.316 1 98.19 283 VAL A C 1
ATOM 2134 O O . VAL A 1 283 ? -1.834 13.641 -4.914 1 98.19 283 VAL A O 1
ATOM 2137 N N . GLY A 1 284 ? -0.969 15.508 -5.828 1 98.06 284 GLY A N 1
ATOM 2138 C CA . GLY A 1 284 ? -2.273 16.141 -5.945 1 98.06 284 GLY A CA 1
ATOM 2139 C C . GLY A 1 284 ? -3.227 15.375 -6.848 1 98.06 284 GLY A C 1
ATOM 2140 O O . GLY A 1 284 ? -4.383 15.148 -6.484 1 98.06 284 GLY A O 1
ATOM 2141 N N . CYS A 1 285 ? -2.744 14.969 -7.934 1 96.75 285 CYS A N 1
ATOM 2142 C CA . CYS A 1 285 ? -3.557 14.227 -8.891 1 96.75 285 CYS A CA 1
ATOM 2143 C C . CYS A 1 285 ? -4.012 12.898 -8.305 1 96.75 285 CYS A C 1
ATOM 2145 O O . CYS A 1 285 ? -5.191 12.555 -8.383 1 96.75 285 CYS A O 1
ATOM 2147 N N . LEU A 1 286 ? -3.127 12.227 -7.738 1 96.19 286 LEU A N 1
ATOM 2148 C CA . LEU A 1 286 ? -3.432 10.914 -7.176 1 96.19 286 LEU A CA 1
ATOM 2149 C C . LEU A 1 286 ? -4.375 11.039 -5.988 1 96.19 286 LEU A C 1
ATOM 2151 O O . LEU A 1 286 ? -5.246 10.188 -5.789 1 96.19 286 LEU A O 1
ATOM 2155 N N . THR A 1 287 ? -4.121 12.023 -5.188 1 95.94 287 THR A N 1
ATOM 2156 C CA . THR A 1 287 ? -5.02 12.258 -4.062 1 95.94 287 THR A CA 1
ATOM 2157 C C . THR A 1 287 ? -6.461 12.406 -4.543 1 95.94 287 THR A C 1
ATOM 2159 O O . THR A 1 287 ? -7.371 11.781 -3.992 1 95.94 287 THR A O 1
ATOM 2162 N N . TYR A 1 288 ? -6.656 13.188 -5.578 1 93.56 288 TYR A N 1
ATOM 2163 C CA . TYR A 1 288 ? -8 13.367 -6.117 1 93.56 288 TYR A CA 1
ATOM 2164 C C . TYR A 1 288 ? -8.57 12.047 -6.629 1 93.56 288 TYR A C 1
ATOM 2166 O O . TYR A 1 288 ? -9.727 11.719 -6.359 1 93.56 288 TYR A O 1
ATOM 2174 N N . LEU A 1 289 ? -7.777 11.328 -7.32 1 90.38 289 LEU A N 1
ATOM 2175 C CA . LEU A 1 289 ? -8.219 10.062 -7.898 1 90.38 289 LEU A CA 1
ATOM 2176 C C . LEU A 1 289 ? -8.625 9.078 -6.809 1 90.38 289 LEU A C 1
ATOM 2178 O O . LEU A 1 289 ? -9.656 8.406 -6.922 1 90.38 289 LEU A O 1
ATOM 2182 N N . ILE A 1 290 ? -7.883 9 -5.777 1 91.56 290 ILE A N 1
ATOM 2183 C CA . ILE A 1 290 ? -8.164 8.062 -4.699 1 91.56 290 ILE A CA 1
ATOM 2184 C C . ILE A 1 290 ? -9.398 8.508 -3.93 1 91.56 290 ILE A C 1
ATOM 2186 O O . ILE A 1 290 ? -10.25 7.688 -3.58 1 91.56 290 ILE A O 1
ATOM 2190 N N . ARG A 1 291 ? -9.555 9.828 -3.717 1 87.38 291 ARG A N 1
ATOM 2191 C CA . ARG A 1 291 ? -10.711 10.375 -3.014 1 87.38 291 ARG A CA 1
ATOM 2192 C C . ARG A 1 291 ? -12 10.07 -3.762 1 87.38 291 ARG A C 1
ATOM 2194 O O . ARG A 1 291 ? -13.039 9.805 -3.145 1 87.38 291 ARG A O 1
ATOM 2201 N N . THR A 1 292 ? -11.898 10.141 -5.02 1 84.38 292 THR A N 1
ATOM 2202 C CA . THR A 1 292 ? -13.109 10.102 -5.832 1 84.38 292 THR A CA 1
ATOM 2203 C C . THR A 1 292 ? -13.445 8.664 -6.223 1 84.38 292 THR A C 1
ATOM 2205 O O . THR A 1 292 ? -14.602 8.25 -6.148 1 84.38 292 THR A O 1
ATOM 2208 N N . TRP A 1 293 ? -12.43 7.914 -6.578 1 82.81 293 TRP A N 1
ATOM 2209 C CA . TRP A 1 293 ? -12.727 6.598 -7.137 1 82.81 293 TRP A CA 1
ATOM 2210 C C . TRP A 1 293 ? -12.039 5.5 -6.336 1 82.81 293 TRP A C 1
ATOM 2212 O O . TRP A 1 293 ? -12.227 4.312 -6.605 1 82.81 293 TRP A O 1
ATOM 2222 N N . GLY A 1 294 ? -11.297 5.836 -5.387 1 84.81 294 GLY A N 1
ATOM 2223 C CA . GLY A 1 294 ? -10.539 4.852 -4.637 1 84.81 294 GLY A CA 1
ATOM 2224 C C . GLY A 1 294 ? -11.281 4.316 -3.428 1 84.81 294 GLY A C 1
ATOM 2225 O O . GLY A 1 294 ? -12.477 4.562 -3.268 1 84.81 294 GLY A O 1
ATOM 2226 N N . GLY A 1 295 ? -10.602 3.506 -2.693 1 77.56 295 GLY A N 1
ATOM 2227 C CA . GLY A 1 295 ? -11.188 2.863 -1.527 1 77.56 295 GLY A CA 1
ATOM 2228 C C . GLY A 1 295 ? -10.977 3.648 -0.246 1 77.56 295 GLY A C 1
ATOM 2229 O O . GLY A 1 295 ? -11.445 3.244 0.82 1 77.56 295 GLY A O 1
ATOM 2230 N N . TYR A 1 296 ? -10.305 4.801 -0.406 1 83.69 296 TYR A N 1
ATOM 2231 C CA . TYR A 1 296 ? -9.977 5.57 0.79 1 83.69 296 TYR A CA 1
ATOM 2232 C C . TYR A 1 296 ? -10.422 7.023 0.643 1 83.69 296 TYR A C 1
ATOM 2234 O O . TYR A 1 296 ? -10.117 7.672 -0.36 1 83.69 296 TYR A O 1
ATOM 2242 N N . PRO A 1 297 ? -11.047 7.527 1.679 1 78.81 297 PRO A N 1
ATOM 2243 C CA . PRO A 1 297 ? -11.617 8.875 1.564 1 78.81 297 PRO A CA 1
ATOM 2244 C C . PRO A 1 297 ? -10.547 9.961 1.493 1 78.81 297 PRO A C 1
ATOM 2246 O O . PRO A 1 297 ? -10.75 11 0.857 1 78.81 297 PRO A O 1
ATOM 2249 N N . ASP A 1 298 ? -9.5 9.961 2.131 1 85.88 298 ASP A N 1
ATOM 2250 C CA . ASP A 1 298 ? -8.5 11.023 2.107 1 85.88 298 ASP A CA 1
ATOM 2251 C C . ASP A 1 298 ? -7.434 10.742 1.047 1 85.88 298 ASP A C 1
ATOM 2253 O O . ASP A 1 298 ? -7.168 11.594 0.196 1 85.88 298 ASP A O 1
ATOM 2257 N N . GLY A 1 299 ? -6.828 9.633 0.949 1 90.88 299 GLY A N 1
ATOM 2258 C CA . GLY A 1 299 ? -5.953 9.141 -0.105 1 90.88 299 GLY A CA 1
ATOM 2259 C C . GLY A 1 299 ? -4.574 9.766 -0.076 1 90.88 299 GLY A C 1
ATOM 2260 O O . GLY A 1 299 ? -3.676 9.336 -0.803 1 90.88 299 GLY A O 1
ATOM 2261 N N . VAL A 1 300 ? -4.238 10.82 0.733 1 95.31 300 VAL A N 1
ATOM 2262 C CA . VAL A 1 300 ? -2.99 11.578 0.74 1 95.31 300 VAL A CA 1
ATOM 2263 C C . VAL A 1 300 ? -1.821 10.648 1.054 1 95.31 300 VAL A C 1
ATOM 2265 O O . VAL A 1 300 ? -0.795 10.68 0.37 1 95.31 300 VAL A O 1
ATOM 2268 N N . ALA A 1 301 ? -2.004 9.828 2.023 1 95.62 301 ALA A N 1
ATOM 2269 C CA . ALA A 1 301 ? -0.92 8.938 2.438 1 95.62 301 ALA A CA 1
ATOM 2270 C C . ALA A 1 301 ? -0.505 8.008 1.299 1 95.62 301 ALA A C 1
ATOM 2272 O O . ALA A 1 301 ? 0.682 7.902 0.98 1 95.62 301 ALA A O 1
ATOM 2273 N N . PHE A 1 302 ? -1.42 7.465 0.658 1 94.75 302 PHE A N 1
ATOM 2274 C CA . PHE A 1 302 ? -1.133 6.539 -0.434 1 94.75 302 PHE A CA 1
ATOM 2275 C C . PHE A 1 302 ? -0.556 7.285 -1.633 1 94.75 302 PHE A C 1
ATOM 2277 O O . PHE A 1 302 ? 0.334 6.773 -2.316 1 94.75 302 PHE A O 1
ATOM 2284 N N . ALA A 1 303 ? -1.101 8.445 -1.882 1 97 303 ALA A N 1
ATOM 2285 C CA . ALA A 1 303 ? -0.577 9.258 -2.975 1 97 303 ALA A CA 1
ATOM 2286 C C . ALA A 1 303 ? 0.901 9.578 -2.766 1 97 303 ALA A C 1
ATOM 2288 O O . ALA A 1 303 ? 1.706 9.453 -3.691 1 97 303 ALA A O 1
ATOM 2289 N N . VAL A 1 304 ? 1.218 9.891 -1.595 1 97.56 304 VAL A N 1
ATOM 2290 C CA . VAL A 1 304 ? 2.596 10.242 -1.265 1 97.56 304 VAL A CA 1
ATOM 2291 C C . VAL A 1 304 ? 3.494 9.016 -1.424 1 97.56 304 VAL A C 1
ATOM 2293 O O . VAL A 1 304 ? 4.57 9.102 -2.016 1 97.56 304 VAL A O 1
ATOM 2296 N N . LEU A 1 305 ? 3.059 7.918 -0.938 1 95.75 305 LEU A N 1
ATOM 2297 C CA . LEU A 1 305 ? 3.863 6.703 -1.015 1 95.75 305 LEU A CA 1
ATOM 2298 C C . LEU A 1 305 ? 4.07 6.281 -2.465 1 95.75 305 LEU A C 1
ATOM 2300 O O . LEU A 1 305 ? 5.168 5.859 -2.842 1 95.75 305 LEU A O 1
ATOM 2304 N N . LEU A 1 306 ? 3.064 6.422 -3.227 1 94.31 306 LEU A N 1
ATOM 2305 C CA . LEU A 1 306 ? 3.178 6.082 -4.641 1 94.31 306 LEU A CA 1
ATOM 2306 C C . LEU A 1 306 ? 4.164 7.012 -5.344 1 94.31 306 LEU A C 1
ATOM 2308 O O . LEU A 1 306 ? 4.977 6.559 -6.156 1 94.31 306 LEU A O 1
ATOM 2312 N N . MET A 1 307 ? 4.09 8.234 -5.035 1 96.25 307 MET A N 1
ATOM 2313 C CA . MET A 1 307 ? 5 9.188 -5.668 1 96.25 307 MET A CA 1
ATOM 2314 C C . MET A 1 307 ? 6.422 9.016 -5.145 1 96.25 307 MET A C 1
ATOM 2316 O O . MET A 1 307 ? 7.387 9.312 -5.848 1 96.25 307 MET A O 1
ATOM 2320 N N . ASN A 1 308 ? 6.57 8.508 -3.885 1 95.12 308 ASN A N 1
ATOM 2321 C CA . ASN A 1 308 ? 7.906 8.164 -3.408 1 95.12 308 ASN A CA 1
ATOM 2322 C C . ASN A 1 308 ? 8.578 7.133 -4.305 1 95.12 308 ASN A C 1
ATOM 2324 O O . ASN A 1 308 ? 9.781 7.207 -4.555 1 95.12 308 ASN A O 1
ATOM 2328 N N . LEU A 1 309 ? 7.809 6.266 -4.809 1 90.5 309 LEU A N 1
ATOM 2329 C CA . LEU A 1 309 ? 8.328 5.246 -5.719 1 90.5 309 LEU A CA 1
ATOM 2330 C C . LEU A 1 309 ? 8.828 5.879 -7.012 1 90.5 309 LEU A C 1
ATOM 2332 O O . LEU A 1 309 ? 9.727 5.344 -7.664 1 90.5 309 LEU A O 1
ATOM 2336 N N . CYS A 1 310 ? 8.352 7.016 -7.352 1 92.94 310 CYS A N 1
ATOM 2337 C CA . CYS A 1 310 ? 8.641 7.648 -8.633 1 92.94 310 CYS A CA 1
ATOM 2338 C C . CYS A 1 310 ? 9.812 8.617 -8.508 1 92.94 310 CYS A C 1
ATOM 2340 O O . CYS A 1 310 ? 10.273 9.172 -9.508 1 92.94 310 CYS A O 1
ATOM 2342 N N . VAL A 1 311 ? 10.312 8.805 -7.348 1 93.5 311 VAL A N 1
ATOM 2343 C CA . VAL A 1 311 ? 11.289 9.859 -7.09 1 93.5 311 VAL A CA 1
ATOM 2344 C C . VAL A 1 311 ? 12.531 9.625 -7.949 1 93.5 311 VAL A C 1
ATOM 2346 O O . VAL A 1 311 ? 13.031 10.555 -8.594 1 93.5 311 VAL A O 1
ATOM 2349 N N . PRO A 1 312 ? 13.016 8.367 -8.016 1 88.5 312 PRO A N 1
ATOM 2350 C CA . PRO A 1 312 ? 14.195 8.172 -8.859 1 88.5 312 PRO A CA 1
ATOM 2351 C C . PRO A 1 312 ? 13.945 8.547 -10.312 1 88.5 312 PRO A C 1
ATOM 2353 O O . PRO A 1 312 ? 14.797 9.172 -10.953 1 88.5 312 PRO A O 1
ATOM 2356 N N . ALA A 1 313 ? 12.883 8.242 -10.836 1 88.75 313 ALA A N 1
ATOM 2357 C CA . ALA A 1 313 ? 12.539 8.57 -12.219 1 88.75 313 ALA A CA 1
ATOM 2358 C C . ALA A 1 313 ? 12.367 10.078 -12.398 1 88.75 313 ALA A C 1
ATOM 2360 O O . ALA A 1 313 ? 12.789 10.641 -13.406 1 88.75 313 ALA A O 1
ATOM 2361 N N . LEU A 1 314 ? 11.797 10.688 -11.438 1 93.69 314 LEU A N 1
ATOM 2362 C CA . LEU A 1 314 ? 11.586 12.133 -11.492 1 93.69 314 LEU A CA 1
ATOM 2363 C C . LEU A 1 314 ? 12.922 12.875 -11.477 1 93.69 314 L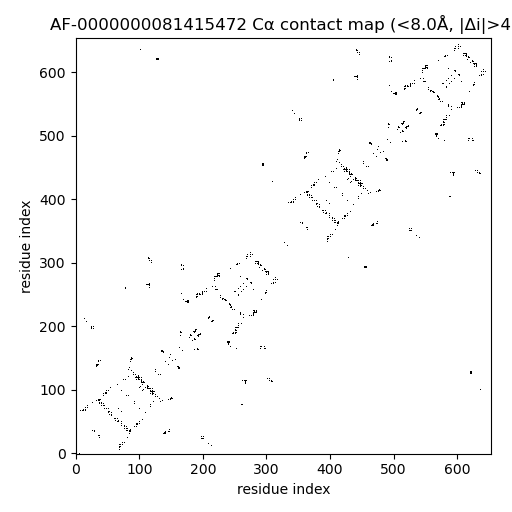EU A C 1
ATOM 2365 O O . LEU A 1 314 ? 13.102 13.852 -12.203 1 93.69 314 LEU A O 1
ATOM 2369 N N . GLU A 1 315 ? 13.805 12.391 -10.648 1 93.81 315 GLU A N 1
ATOM 2370 C CA . GLU A 1 315 ? 15.125 13.016 -10.562 1 93.81 315 GLU A CA 1
ATOM 2371 C C . GLU A 1 315 ? 15.898 12.844 -11.859 1 93.81 315 GLU A C 1
ATOM 2373 O O . GLU A 1 315 ? 16.578 13.773 -12.312 1 93.81 315 GLU A O 1
ATOM 2378 N N . ARG A 1 316 ? 15.789 11.703 -12.438 1 89 316 ARG A N 1
ATOM 2379 C CA . ARG A 1 316 ? 16.438 11.469 -13.719 1 89 316 ARG A CA 1
ATOM 2380 C C . ARG A 1 316 ? 15.867 12.383 -14.797 1 89 316 ARG A C 1
ATOM 2382 O O . ARG A 1 316 ? 16.609 12.93 -15.617 1 89 316 ARG A O 1
ATOM 2389 N N . PHE A 1 317 ? 14.609 12.492 -14.797 1 90 317 PHE A N 1
ATOM 2390 C CA . PHE A 1 317 ? 13.938 13.367 -15.758 1 90 317 PHE A CA 1
ATOM 2391 C C . PHE A 1 317 ? 14.383 14.812 -15.562 1 90 317 PHE A C 1
ATOM 2393 O O . PHE A 1 317 ? 14.68 15.516 -16.531 1 90 317 PHE A O 1
ATOM 2400 N N . ALA A 1 318 ? 14.445 15.219 -14.352 1 93.5 318 ALA A N 1
ATOM 2401 C CA . ALA A 1 318 ? 14.859 16.594 -14.039 1 93.5 318 ALA A CA 1
ATOM 2402 C C . ALA A 1 318 ? 16.312 16.828 -14.445 1 93.5 318 ALA A C 1
ATOM 2404 O O . ALA A 1 318 ? 16.641 17.906 -14.945 1 93.5 318 ALA A O 1
ATOM 2405 N N . SER A 1 319 ? 17.141 15.891 -14.203 1 91.5 319 SER A N 1
ATOM 2406 C CA . SER A 1 319 ? 18.547 16.016 -14.562 1 91.5 319 SER A CA 1
ATOM 2407 C C . SER A 1 319 ? 18.734 16.109 -16.078 1 91.5 319 SER A C 1
ATOM 2409 O O . SER A 1 319 ? 19.578 16.875 -16.547 1 91.5 319 SER A O 1
ATOM 2411 N N . ARG A 1 320 ? 18.031 15.336 -16.812 1 88.06 320 ARG A N 1
ATOM 2412 C CA . ARG A 1 320 ? 18.109 15.359 -18.266 1 88.06 320 ARG A CA 1
ATOM 2413 C C . ARG A 1 320 ? 17.656 16.703 -18.812 1 88.06 320 ARG A C 1
ATOM 2415 O O . ARG A 1 320 ? 18.219 17.219 -19.781 1 88.06 320 ARG A O 1
ATOM 2422 N N . ARG A 1 321 ? 16.703 17.25 -18.234 1 87.31 321 ARG A N 1
ATOM 2423 C CA . ARG A 1 321 ? 16.188 18.531 -18.672 1 87.31 321 ARG A CA 1
ATOM 2424 C C . ARG A 1 321 ? 17.156 19.656 -18.344 1 87.31 321 ARG A C 1
ATOM 2426 O O . ARG A 1 321 ? 17.297 20.625 -19.094 1 87.31 321 ARG A O 1
ATOM 2433 N N . GLN A 1 322 ? 17.75 19.531 -17.234 1 83.81 322 GLN A N 1
ATOM 2434 C CA . GLN A 1 322 ? 18.734 20.531 -16.844 1 83.81 322 GLN A CA 1
ATOM 2435 C C . GLN A 1 322 ? 19.953 20.5 -17.766 1 83.81 322 GLN A C 1
ATOM 2437 O O . GLN A 1 322 ? 20.531 21.547 -18.078 1 83.81 322 GLN A O 1
ATOM 2442 N N . GLN A 1 323 ? 20.328 19.344 -18.125 1 80.25 323 GLN A N 1
ATOM 2443 C CA . GLN A 1 323 ? 21.469 19.203 -19.031 1 80.25 323 GLN A CA 1
ATOM 2444 C C . GLN A 1 323 ? 21.156 19.75 -20.406 1 80.25 323 GLN A C 1
ATOM 2446 O O . GLN A 1 323 ? 22.047 20.25 -21.109 1 80.25 323 GLN A O 1
ATOM 2451 N N . GLN A 1 324 ? 20 19.609 -20.75 1 72.5 324 GLN A N 1
ATOM 2452 C CA . GLN A 1 324 ? 19.609 20.109 -22.062 1 72.5 324 GLN A CA 1
ATOM 2453 C C . GLN A 1 324 ? 19.547 21.641 -22.078 1 72.5 324 GLN A C 1
ATOM 2455 O O . GLN A 1 324 ? 19.75 22.266 -23.125 1 72.5 324 GLN A O 1
ATOM 2460 N N . VAL A 1 325 ? 19.297 22.281 -20.922 1 68.38 325 VAL A N 1
ATOM 2461 C CA . VAL A 1 325 ? 19.188 23.75 -20.891 1 68.38 325 VAL A CA 1
ATOM 2462 C C . VAL A 1 325 ? 20.578 24.359 -20.719 1 68.38 325 VAL A C 1
ATOM 2464 O O . VAL A 1 325 ? 20.781 25.531 -21.031 1 68.38 325 VAL A O 1
ATOM 2467 N N . THR A 1 326 ? 21.562 23.688 -20.078 1 53.31 326 THR A N 1
ATOM 2468 C CA . THR A 1 326 ? 22.891 24.281 -19.984 1 53.31 326 THR A CA 1
ATOM 2469 C C . THR A 1 326 ? 23.656 24.109 -21.297 1 53.31 326 THR A C 1
ATOM 2471 O O . THR A 1 326 ? 23.906 23 -21.734 1 53.31 326 THR A O 1
ATOM 2474 N N . PRO A 1 327 ? 23.984 25.219 -22 1 49.94 327 PRO A N 1
ATOM 2475 C CA . PRO A 1 327 ? 24.859 25.219 -23.172 1 49.94 327 PRO A CA 1
ATOM 2476 C C . PRO A 1 327 ? 26.297 24.859 -22.844 1 49.94 327 PRO A C 1
ATOM 2478 O O . PRO A 1 327 ? 26.766 25.109 -21.719 1 49.94 327 PRO A O 1
ATOM 2481 N N . MET B 1 1 ? 29.609 -21.672 -24.906 1 48.25 1 MET B N 1
ATOM 2482 C CA . MET B 1 1 ? 28.594 -20.812 -24.312 1 48.25 1 MET B CA 1
ATOM 2483 C C . MET B 1 1 ? 29.156 -20.047 -23.125 1 48.25 1 MET B C 1
ATOM 2485 O O . MET B 1 1 ? 29.703 -20.656 -22.203 1 48.25 1 MET B O 1
ATOM 2489 N N . SER B 1 2 ? 29.203 -18.828 -23.172 1 54.56 2 SER B N 1
ATOM 2490 C CA . SER B 1 2 ? 29.781 -18.047 -22.078 1 54.56 2 SER B CA 1
ATOM 2491 C C . SER B 1 2 ? 28.953 -18.172 -20.812 1 54.56 2 SER B C 1
ATOM 2493 O O . SER B 1 2 ? 27.75 -18.438 -20.859 1 54.56 2 SER B O 1
ATOM 2495 N N . PRO B 1 3 ? 29.766 -18.172 -19.812 1 58.19 3 PRO B N 1
ATOM 2496 C CA . PRO B 1 3 ? 29.078 -18.297 -18.516 1 58.19 3 PRO 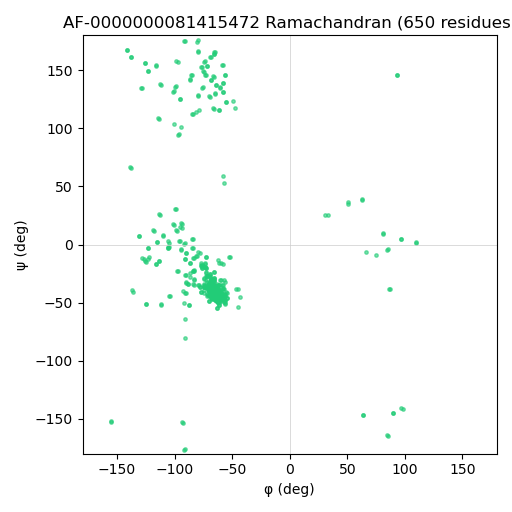B CA 1
ATOM 2497 C C . PRO B 1 3 ? 27.859 -17.391 -18.391 1 58.19 3 PRO B C 1
ATOM 2499 O O . PRO B 1 3 ? 26.875 -17.766 -17.766 1 58.19 3 PRO B O 1
ATOM 2502 N N . LEU B 1 4 ? 27.891 -16.219 -18.875 1 53.62 4 LEU B N 1
ATOM 2503 C CA . LEU B 1 4 ? 26.781 -15.273 -18.844 1 53.62 4 LEU B CA 1
ATOM 2504 C C . LEU B 1 4 ? 25.625 -15.773 -19.688 1 53.62 4 LEU B C 1
ATOM 2506 O O . LEU B 1 4 ? 24.453 -15.617 -19.312 1 53.62 4 LEU B O 1
ATOM 2510 N N . GLU B 1 5 ? 25.969 -16.391 -20.812 1 57.19 5 GLU B N 1
ATOM 2511 C CA . GLU B 1 5 ? 24.938 -16.953 -21.688 1 57.19 5 GLU B CA 1
ATOM 2512 C C . GLU B 1 5 ? 24.203 -18.109 -21 1 57.19 5 GLU B C 1
ATOM 2514 O O . GLU B 1 5 ? 23 -18.25 -21.156 1 57.19 5 GLU B O 1
ATOM 2519 N N . SER B 1 6 ? 25 -18.656 -20.219 1 67.62 6 SER B N 1
ATOM 2520 C CA . SER B 1 6 ? 24.422 -19.812 -19.531 1 67.62 6 SER B CA 1
ATOM 2521 C C . SER B 1 6 ? 23.453 -19.375 -18.438 1 67.62 6 SER B C 1
ATOM 2523 O O . SER B 1 6 ? 22.391 -19.984 -18.281 1 67.62 6 SER B O 1
ATOM 2525 N N . ARG B 1 7 ? 23.734 -18.344 -17.844 1 67.19 7 ARG B N 1
ATOM 2526 C CA . ARG B 1 7 ? 22.875 -17.844 -16.781 1 67.19 7 ARG B CA 1
ATOM 2527 C C . ARG B 1 7 ? 21.547 -17.328 -17.344 1 67.19 7 ARG B C 1
ATOM 2529 O O . ARG B 1 7 ? 20.484 -17.578 -16.766 1 67.19 7 ARG B O 1
ATOM 2536 N N . ASP B 1 8 ? 21.625 -16.766 -18.391 1 75.38 8 ASP B N 1
ATOM 2537 C CA . ASP B 1 8 ? 20.453 -16.203 -19.062 1 75.38 8 ASP B CA 1
ATOM 2538 C C . ASP B 1 8 ? 19.547 -17.297 -19.594 1 75.38 8 ASP B C 1
ATOM 2540 O O . ASP B 1 8 ? 18.312 -17.188 -19.516 1 75.38 8 ASP B O 1
ATOM 2544 N N . GLU B 1 9 ? 20.234 -18.297 -20.031 1 77.62 9 GLU B N 1
ATOM 2545 C CA . GLU B 1 9 ? 19.453 -19.406 -20.547 1 77.62 9 GLU B CA 1
ATOM 2546 C C . GLU B 1 9 ? 18.719 -20.141 -19.438 1 77.62 9 GLU B C 1
ATOM 2548 O O . GLU B 1 9 ? 17.578 -20.578 -19.609 1 77.62 9 GLU B O 1
ATOM 2553 N N . ARG B 1 10 ? 19.375 -20.281 -18.375 1 79.19 10 ARG B N 1
ATOM 2554 C CA . ARG B 1 10 ? 18.781 -20.953 -17.234 1 79.19 10 ARG B CA 1
ATOM 2555 C C . ARG B 1 10 ? 17.578 -20.172 -16.719 1 79.19 10 ARG B C 1
ATOM 2557 O O . ARG B 1 10 ? 16.547 -20.766 -16.359 1 79.19 10 ARG B O 1
ATOM 2564 N N . LEU B 1 11 ? 17.688 -18.906 -16.75 1 79.19 11 LEU B N 1
ATOM 2565 C CA . LEU B 1 11 ? 16.594 -18.047 -16.297 1 79.19 11 LEU B CA 1
ATOM 2566 C C . LEU B 1 11 ? 15.406 -18.141 -17.25 1 79.19 11 LEU B C 1
ATOM 2568 O O . LEU B 1 11 ? 14.258 -18.234 -16.797 1 79.19 11 LEU B O 1
ATOM 2572 N N . GLN B 1 12 ? 15.734 -18.156 -18.453 1 85.5 12 GLN B N 1
ATOM 2573 C CA . GLN B 1 12 ? 14.68 -18.25 -19.469 1 85.5 12 GLN B CA 1
ATOM 2574 C C . GLN B 1 12 ? 13.93 -19.578 -19.344 1 85.5 12 GLN B C 1
ATOM 2576 O O . GLN B 1 12 ? 12.703 -19.609 -19.469 1 85.5 12 GLN B O 1
ATOM 2581 N N . GLN B 1 13 ? 14.656 -20.594 -19.109 1 88 13 GLN B N 1
ATOM 2582 C CA . GLN B 1 13 ? 14.047 -21.906 -18.969 1 88 13 GLN B CA 1
ATOM 2583 C C . GLN B 1 13 ? 13.188 -21.984 -17.703 1 88 13 GLN B C 1
ATOM 2585 O O . GLN B 1 13 ? 12.109 -22.578 -17.719 1 88 13 GLN B O 1
ATOM 2590 N N . ALA B 1 14 ? 13.68 -21.391 -16.719 1 88.19 14 ALA B N 1
ATOM 2591 C CA . ALA B 1 14 ? 12.922 -21.359 -15.477 1 88.19 14 ALA B CA 1
ATOM 2592 C C . ALA B 1 14 ? 11.609 -20.609 -15.656 1 88.19 14 ALA B C 1
ATOM 2594 O O . ALA B 1 14 ? 10.562 -21.031 -15.164 1 88.19 14 ALA B O 1
ATOM 2595 N N . MET B 1 15 ? 11.68 -19.516 -16.359 1 90 15 MET B N 1
ATOM 2596 C CA . MET B 1 15 ? 10.484 -18.703 -16.578 1 90 15 MET B CA 1
ATOM 2597 C C . MET B 1 15 ? 9.477 -19.438 -17.453 1 90 15 MET B C 1
ATOM 2599 O O . MET B 1 15 ? 8.266 -19.328 -17.234 1 90 15 MET B O 1
ATOM 2603 N N . LYS B 1 16 ? 9.977 -20.156 -18.391 1 92.25 16 LYS B N 1
ATOM 2604 C CA . LYS B 1 16 ? 9.086 -20.969 -19.234 1 92.25 16 LYS B CA 1
ATOM 2605 C C . LYS B 1 16 ? 8.398 -22.047 -18.422 1 92.25 16 LYS B C 1
ATOM 2607 O O . LYS B 1 16 ? 7.211 -22.328 -18.609 1 92.25 16 LYS B O 1
ATOM 2612 N N . LEU B 1 17 ? 9.141 -22.625 -17.562 1 94.69 17 LEU B N 1
ATOM 2613 C CA . LEU B 1 17 ? 8.57 -23.672 -16.719 1 94.69 17 LEU B CA 1
ATOM 2614 C C . LEU B 1 17 ? 7.516 -23.094 -15.773 1 94.69 17 LEU B C 1
ATOM 2616 O O . LEU B 1 17 ? 6.5 -23.734 -15.508 1 94.69 17 LEU B O 1
ATOM 2620 N N . VAL B 1 18 ? 7.777 -21.922 -15.281 1 95.5 18 VAL B N 1
ATOM 2621 C CA . VAL B 1 18 ? 6.812 -21.25 -14.414 1 95.5 18 VAL B CA 1
ATOM 2622 C C . VAL B 1 18 ? 5.52 -20.984 -15.18 1 95.5 18 VAL B C 1
ATOM 2624 O O . VAL B 1 18 ? 4.426 -21.25 -14.672 1 95.5 18 VAL B O 1
ATOM 2627 N N . LEU B 1 19 ? 5.703 -20.547 -16.391 1 96.25 19 LEU B N 1
ATOM 2628 C CA . LEU B 1 19 ? 4.535 -20.266 -17.219 1 96.25 19 LEU B CA 1
ATOM 2629 C C . LEU B 1 19 ? 3.756 -21.547 -17.5 1 96.25 19 LEU B C 1
ATOM 2631 O O . LEU B 1 19 ? 2.525 -21.562 -17.422 1 96.25 19 LEU B O 1
ATOM 2635 N N . LEU B 1 20 ? 4.469 -22.609 -17.75 1 96.38 20 LEU B N 1
ATOM 2636 C CA . LEU B 1 20 ? 3.824 -23.891 -18 1 96.38 20 LEU B CA 1
ATOM 2637 C C . LEU B 1 20 ? 3.092 -24.375 -16.75 1 96.38 20 LEU B C 1
ATOM 2639 O O . LEU B 1 20 ? 2.002 -24.953 -16.859 1 96.38 20 LEU B O 1
ATOM 2643 N N . ALA B 1 21 ? 3.641 -24.125 -15.664 1 97.69 21 ALA B N 1
ATOM 2644 C CA . ALA B 1 21 ? 3.08 -24.594 -14.398 1 97.69 21 ALA B CA 1
ATOM 2645 C C . ALA B 1 21 ? 1.838 -23.781 -14.023 1 97.69 21 ALA B C 1
ATOM 2647 O O . ALA B 1 21 ? 1.059 -24.203 -13.164 1 97.69 21 ALA B O 1
ATOM 2648 N N . THR B 1 22 ? 1.683 -22.609 -14.602 1 97.19 22 THR B N 1
ATOM 2649 C CA . THR B 1 22 ? 0.487 -21.828 -14.32 1 97.19 22 THR B CA 1
ATOM 2650 C C . THR B 1 22 ? -0.689 -22.312 -15.164 1 97.19 22 THR B C 1
ATOM 2652 O O . THR B 1 22 ? -1.838 -21.953 -14.898 1 97.19 22 THR B O 1
ATOM 2655 N N . LEU B 1 23 ? -0.459 -23.188 -16.141 1 97.38 23 LEU B N 1
ATOM 2656 C CA . LEU B 1 23 ? -1.465 -23.562 -17.125 1 97.38 23 LEU B CA 1
ATOM 2657 C C . LEU B 1 23 ? -2.641 -24.266 -16.469 1 97.38 23 LEU B C 1
ATOM 2659 O O . LEU B 1 23 ? -3.799 -23.969 -16.75 1 97.38 23 LEU B O 1
ATOM 2663 N N . PRO B 1 24 ? -2.395 -25.281 -15.547 1 97.25 24 PRO B N 1
ATOM 2664 C CA . PRO B 1 24 ? -3.545 -25.906 -14.898 1 97.25 24 PRO B CA 1
ATOM 2665 C C . PRO B 1 24 ? -4.441 -24.906 -14.172 1 97.25 24 PRO B C 1
ATOM 2667 O O . PRO B 1 24 ? -5.668 -25 -14.266 1 97.25 24 PRO B O 1
ATOM 2670 N N . GLY B 1 25 ? -3.85 -23.984 -13.461 1 97 25 GLY B N 1
ATOM 2671 C CA . GLY B 1 25 ? -4.617 -22.938 -12.789 1 97 25 GLY B CA 1
ATOM 2672 C C . GLY B 1 25 ? -5.359 -22.031 -13.75 1 97 25 GLY B C 1
ATOM 2673 O O . GLY B 1 25 ? -6.523 -21.703 -13.523 1 97 25 GLY B O 1
ATOM 2674 N N . LEU B 1 26 ? -4.688 -21.688 -14.828 1 96.81 26 LEU B N 1
ATOM 2675 C CA . LEU B 1 26 ? -5.301 -20.844 -15.852 1 96.81 26 LEU B CA 1
ATOM 2676 C C . LEU B 1 26 ? -6.488 -21.547 -16.5 1 96.81 26 LEU B C 1
ATOM 2678 O O . LEU B 1 26 ? -7.527 -20.922 -16.734 1 96.81 26 LEU B O 1
ATOM 2682 N N . LEU B 1 27 ? -6.32 -22.797 -16.766 1 96.31 27 LEU B N 1
ATOM 2683 C CA . LEU B 1 27 ? -7.391 -23.578 -17.375 1 96.31 27 LEU B CA 1
ATOM 2684 C C . LEU B 1 27 ? -8.57 -23.719 -16.422 1 96.31 27 LEU B C 1
ATOM 2686 O O . LEU B 1 27 ? -9.727 -23.672 -16.844 1 96.31 27 LEU B O 1
ATOM 2690 N N . ALA B 1 28 ? -8.297 -23.922 -15.148 1 95.38 28 ALA B N 1
ATOM 2691 C CA . ALA B 1 28 ? -9.367 -23.969 -14.148 1 95.38 28 ALA B CA 1
ATOM 2692 C C . ALA B 1 28 ? -10.109 -22.641 -14.078 1 95.38 28 ALA B C 1
ATOM 2694 O O . ALA B 1 28 ? -11.344 -22.625 -14.039 1 95.38 28 ALA B O 1
ATOM 2695 N N . LEU B 1 29 ? -9.383 -21.562 -14.07 1 94.44 29 LEU B N 1
ATOM 2696 C CA . LEU B 1 29 ? -10.008 -20.25 -14.047 1 94.44 29 LEU B CA 1
ATOM 2697 C C . LEU B 1 29 ? -10.875 -20.031 -15.289 1 94.44 29 LEU B C 1
ATOM 2699 O O . LEU B 1 29 ? -11.984 -19.5 -15.188 1 94.44 29 LEU B O 1
ATOM 2703 N N . PHE B 1 30 ? -10.281 -20.484 -16.406 1 93.75 30 PHE B N 1
ATOM 2704 C CA . PHE B 1 30 ? -11.031 -20.359 -17.656 1 93.75 30 PHE B CA 1
ATOM 2705 C C . PHE B 1 30 ? -12.312 -21.188 -17.609 1 93.75 30 PHE B C 1
ATOM 2707 O O . PHE B 1 30 ? -13.352 -20.766 -18.109 1 93.75 30 PHE B O 1
ATOM 2714 N N . TRP B 1 31 ? -12.227 -22.312 -17.062 1 91.69 31 TRP B N 1
ATOM 2715 C CA . TRP B 1 31 ? -13.375 -23.203 -16.938 1 91.69 31 TRP B CA 1
ATOM 2716 C C . TRP B 1 31 ? -14.477 -22.562 -16.094 1 91.69 31 TRP B C 1
ATOM 2718 O O . TRP B 1 31 ? -15.656 -22.625 -16.438 1 91.69 31 TRP B O 1
ATOM 2728 N N . PHE B 1 32 ? -14.18 -21.906 -15.016 1 88 32 PHE B N 1
ATOM 2729 C CA . PHE B 1 32 ? -15.156 -21.391 -14.062 1 88 32 PHE B CA 1
ATOM 2730 C C . PHE B 1 32 ? -15.609 -20 -14.453 1 88 32 PHE B C 1
ATOM 2732 O O . PHE B 1 32 ? -16.75 -19.625 -14.211 1 88 32 PHE B O 1
ATOM 2739 N N . TYR B 1 33 ? -14.742 -19.172 -15.039 1 88.69 33 TYR B N 1
ATOM 2740 C CA . TYR B 1 33 ? -15.07 -17.766 -15.242 1 88.69 33 TYR B CA 1
ATOM 2741 C C . TYR B 1 33 ? -15.125 -17.438 -16.734 1 88.69 33 TYR B C 1
ATOM 2743 O O . TYR B 1 33 ? -15.586 -16.344 -17.109 1 88.69 33 TYR B O 1
ATOM 2751 N N . GLY B 1 34 ? -14.594 -18.25 -17.609 1 91.19 34 GLY B N 1
ATOM 2752 C CA . GLY B 1 34 ? -14.836 -18.141 -19.047 1 91.19 34 GLY B CA 1
ATOM 2753 C C . GLY B 1 34 ? -13.836 -17.234 -19.75 1 91.19 34 GLY B C 1
ATOM 2754 O O . GLY B 1 34 ? -12.656 -17.203 -19.375 1 91.19 34 GLY B O 1
ATOM 2755 N N . TRP B 1 35 ? -14.289 -16.531 -20.734 1 92.69 35 TRP B N 1
ATOM 2756 C CA . TRP B 1 35 ? -13.453 -15.844 -21.719 1 92.69 35 TRP B CA 1
ATOM 2757 C C . TRP B 1 35 ? -12.781 -14.617 -21.094 1 92.69 35 TRP B C 1
ATOM 2759 O O . TRP B 1 35 ? -11.758 -14.148 -21.609 1 92.69 35 TRP B O 1
ATOM 2769 N N . GLY B 1 36 ? -13.375 -14.117 -20.062 1 93.12 36 GLY B N 1
ATOM 2770 C CA . GLY B 1 36 ? -12.773 -12.961 -19.406 1 93.12 36 GLY B CA 1
ATOM 2771 C C . GLY B 1 36 ? -11.352 -13.203 -18.953 1 93.12 36 GLY B C 1
ATOM 2772 O O . GLY B 1 36 ? -10.508 -12.305 -19 1 93.12 36 GLY B O 1
ATOM 2773 N N . VAL B 1 37 ? -11.031 -14.438 -18.578 1 95.12 37 VAL B N 1
ATOM 2774 C CA . VAL B 1 37 ? -9.695 -14.812 -18.109 1 95.12 37 VAL B CA 1
ATOM 2775 C C . VAL B 1 37 ? -8.695 -14.711 -19.25 1 95.12 37 VAL B C 1
ATOM 2777 O O . VAL B 1 37 ? -7.602 -14.164 -19.094 1 95.12 37 VAL B O 1
ATOM 2780 N N . LEU B 1 38 ? -9.102 -15.141 -20.391 1 96.62 38 LEU B N 1
ATOM 2781 C CA . LEU B 1 38 ? -8.211 -15.141 -21.547 1 96.62 38 LEU B CA 1
ATOM 2782 C C . LEU B 1 38 ? -8.016 -13.727 -22.094 1 96.62 38 LEU B C 1
ATOM 2784 O O . LEU B 1 38 ? -6.926 -13.375 -22.547 1 96.62 38 LEU B O 1
ATOM 2788 N N . ILE B 1 39 ? -9.039 -12.969 -22.047 1 96.06 39 ILE B N 1
ATOM 2789 C CA . ILE B 1 39 ? -8.93 -11.586 -22.484 1 96.06 39 ILE B CA 1
ATOM 2790 C C . ILE B 1 39 ? -7.961 -10.836 -21.578 1 96.06 39 ILE B C 1
ATOM 2792 O O . ILE B 1 39 ? -7.086 -10.109 -22.062 1 96.06 39 ILE B O 1
ATOM 2796 N N . ASN B 1 40 ? -8.109 -11.023 -20.297 1 97.12 40 ASN B N 1
ATOM 2797 C CA . ASN B 1 40 ? -7.172 -10.422 -19.359 1 97.12 40 ASN B CA 1
ATOM 2798 C C . ASN B 1 40 ? -5.734 -10.844 -19.641 1 97.12 40 ASN B C 1
ATOM 2800 O O . ASN B 1 40 ? -4.82 -10.016 -19.625 1 97.12 40 ASN B O 1
ATOM 2804 N N . LEU B 1 41 ? -5.609 -12.141 -19.906 1 98 41 LEU B N 1
ATOM 2805 C CA . LEU B 1 41 ? -4.277 -12.68 -20.156 1 98 41 LEU B CA 1
ATOM 2806 C C . LEU B 1 41 ? -3.662 -12.055 -21.406 1 98 41 LEU B C 1
ATOM 2808 O O . LEU B 1 41 ? -2.518 -11.602 -21.375 1 98 41 LEU B O 1
ATOM 2812 N N . LEU B 1 42 ? -4.406 -11.984 -22.422 1 97.94 42 LEU B N 1
ATOM 2813 C CA . LEU B 1 42 ? -3.92 -11.438 -23.672 1 97.94 42 LEU B CA 1
ATOM 2814 C C . LEU B 1 42 ? -3.582 -9.953 -23.531 1 97.94 42 LEU B C 1
ATOM 2816 O O . LEU B 1 42 ? -2.523 -9.508 -23.969 1 97.94 42 LEU B O 1
ATOM 2820 N N . LEU B 1 43 ? -4.449 -9.242 -22.938 1 97.88 43 LEU B N 1
ATOM 2821 C CA . LEU B 1 43 ? -4.227 -7.816 -22.719 1 97.88 43 LEU B CA 1
ATOM 2822 C C . LEU B 1 43 ? -2.998 -7.586 -21.844 1 97.88 43 LEU B C 1
ATOM 2824 O O . LEU B 1 43 ? -2.207 -6.676 -22.109 1 97.88 43 LEU B O 1
ATOM 2828 N N . SER B 1 44 ? -2.916 -8.391 -20.812 1 98.31 44 SER B N 1
ATOM 2829 C CA . SER B 1 44 ? -1.803 -8.242 -19.875 1 98.31 44 SER B CA 1
ATOM 2830 C C . SER B 1 44 ? -0.469 -8.516 -20.562 1 98.31 44 SER B C 1
ATOM 2832 O O . SER B 1 44 ? 0.472 -7.73 -20.453 1 98.31 44 SER B O 1
ATOM 2834 N N . VAL B 1 45 ? -0.395 -9.586 -21.281 1 97.69 45 VAL B N 1
ATOM 2835 C CA . VAL B 1 45 ? 0.843 -9.977 -21.938 1 97.69 45 VAL B CA 1
ATOM 2836 C C . VAL B 1 45 ? 1.189 -8.953 -23.016 1 97.69 45 VAL B C 1
ATOM 2838 O O . VAL B 1 45 ? 2.34 -8.523 -23.141 1 97.69 45 VAL B O 1
ATOM 2841 N N . ALA B 1 46 ? 0.221 -8.562 -23.781 1 98 46 ALA B N 1
ATOM 2842 C CA . ALA B 1 46 ? 0.449 -7.551 -24.812 1 98 46 ALA B CA 1
ATOM 2843 C C . ALA B 1 46 ? 0.951 -6.246 -24.203 1 98 46 ALA B C 1
ATOM 2845 O O . ALA B 1 46 ? 1.896 -5.637 -24.703 1 98 46 ALA B O 1
ATOM 2846 N N . THR B 1 47 ? 0.337 -5.859 -23.172 1 98.06 47 THR B N 1
ATOM 2847 C CA . THR B 1 47 ? 0.731 -4.629 -22.484 1 98.06 47 THR B CA 1
ATOM 2848 C C . THR B 1 47 ? 2.145 -4.75 -21.922 1 98.06 47 THR B C 1
ATOM 2850 O O . THR B 1 47 ? 2.951 -3.826 -22.062 1 98.06 47 THR B O 1
ATOM 2853 N N . ALA B 1 48 ? 2.383 -5.84 -21.281 1 97.12 48 ALA B N 1
ATOM 2854 C CA . ALA B 1 48 ? 3.705 -6.055 -20.703 1 97.12 48 ALA B CA 1
ATOM 2855 C C . ALA B 1 48 ? 4.793 -5.973 -21.766 1 97.12 48 ALA B C 1
ATOM 2857 O O . ALA B 1 48 ? 5.812 -5.309 -21.578 1 97.12 48 ALA B O 1
ATOM 2858 N N . LEU B 1 49 ? 4.559 -6.629 -22.875 1 95.31 49 LEU B N 1
ATOM 2859 C CA . LEU B 1 49 ? 5.531 -6.621 -23.969 1 95.31 49 LEU B CA 1
ATOM 2860 C C . LEU B 1 49 ? 5.676 -5.223 -24.547 1 95.31 49 LEU B C 1
ATOM 2862 O O . LEU B 1 49 ? 6.785 -4.793 -24.875 1 95.31 49 LEU B O 1
ATOM 2866 N N . ALA B 1 50 ? 4.602 -4.527 -24.656 1 96.12 50 ALA B N 1
ATOM 2867 C CA . ALA B 1 50 ? 4.641 -3.158 -25.156 1 96.12 50 ALA B CA 1
ATOM 2868 C C . ALA B 1 50 ? 5.418 -2.244 -24.219 1 96.12 50 ALA B C 1
ATOM 2870 O O . ALA B 1 50 ? 6.23 -1.432 -24.672 1 96.12 50 ALA B O 1
ATOM 2871 N N . VAL B 1 51 ? 5.148 -2.398 -22.953 1 94.75 51 VAL B N 1
ATOM 2872 C CA . VAL B 1 51 ? 5.836 -1.577 -21.969 1 94.75 51 VAL B CA 1
ATOM 2873 C C . VAL B 1 51 ? 7.328 -1.895 -21.984 1 94.75 51 VAL B C 1
ATOM 2875 O O . VAL B 1 51 ? 8.164 -0.987 -22 1 94.75 51 VAL B O 1
ATOM 2878 N N . GLU B 1 52 ? 7.648 -3.145 -21.953 1 91.25 52 GLU B N 1
ATOM 2879 C CA . GLU B 1 52 ? 9.055 -3.539 -22 1 91.25 52 GLU B CA 1
ATOM 2880 C C . GLU B 1 52 ? 9.734 -2.992 -23.25 1 91.25 52 GLU B C 1
ATOM 2882 O O . GLU B 1 52 ? 10.836 -2.438 -23.172 1 91.25 52 GLU B O 1
ATOM 2887 N N . ALA B 1 53 ? 9.117 -3.139 -24.344 1 91.38 53 ALA B N 1
ATOM 2888 C CA . ALA B 1 53 ? 9.688 -2.678 -25.609 1 91.38 53 ALA B CA 1
ATOM 2889 C C . ALA B 1 53 ? 9.891 -1.165 -25.594 1 91.38 53 ALA B C 1
ATOM 2891 O O . ALA B 1 53 ? 10.93 -0.669 -26.047 1 91.38 53 ALA B O 1
ATOM 2892 N N . THR B 1 54 ? 8.953 -0.455 -25.078 1 92.12 54 THR B N 1
ATOM 2893 C CA . THR B 1 54 ? 9.016 1.002 -25.047 1 92.12 54 THR B CA 1
ATOM 2894 C C . THR B 1 54 ? 10.133 1.473 -24.125 1 92.12 54 THR B C 1
ATOM 2896 O O . THR B 1 54 ? 10.914 2.355 -24.484 1 92.12 54 THR B O 1
ATOM 2899 N N . VAL B 1 55 ? 10.195 0.885 -22.969 1 88.38 55 VAL B N 1
ATOM 2900 C CA . VAL B 1 55 ? 11.195 1.294 -21.984 1 88.38 55 VAL B CA 1
ATOM 2901 C C . VAL B 1 55 ? 12.594 0.97 -22.5 1 88.38 55 VAL B C 1
ATOM 2903 O O . VAL B 1 55 ? 13.508 1.787 -22.391 1 88.38 55 VAL B O 1
ATOM 2906 N N . ILE B 1 56 ? 12.75 -0.171 -23.062 1 84.88 56 ILE B N 1
ATOM 2907 C CA . ILE B 1 56 ? 14.039 -0.584 -23.594 1 84.88 56 ILE B CA 1
ATOM 2908 C C . ILE B 1 56 ? 14.445 0.35 -24.734 1 84.88 56 ILE B C 1
ATOM 2910 O O . ILE B 1 56 ? 15.609 0.729 -24.844 1 84.88 56 ILE B O 1
ATOM 2914 N N . HIS B 1 57 ? 13.523 0.691 -25.547 1 87.56 57 HIS B N 1
ATOM 2915 C CA . HIS B 1 57 ? 13.789 1.604 -26.641 1 87.56 57 HIS B CA 1
ATOM 2916 C C . HIS B 1 57 ? 14.203 2.98 -26.141 1 87.56 57 HIS B C 1
ATOM 2918 O O . HIS B 1 57 ? 15.156 3.576 -26.641 1 87.56 57 HIS B O 1
ATOM 2924 N N . LEU B 1 58 ? 13.547 3.406 -25.141 1 84.19 58 LEU B N 1
ATOM 2925 C CA . LEU B 1 58 ? 13.828 4.727 -24.594 1 84.19 58 LEU B CA 1
ATOM 2926 C C . LEU B 1 58 ? 15.188 4.746 -23.891 1 84.19 58 LEU B C 1
ATOM 2928 O O . LEU B 1 58 ? 15.867 5.773 -23.891 1 84.19 58 LEU B O 1
ATOM 2932 N N . ARG B 1 59 ? 15.523 3.627 -23.281 1 82.12 59 ARG B N 1
ATOM 2933 C CA . ARG B 1 59 ? 16.797 3.521 -22.578 1 82.12 59 ARG B CA 1
ATOM 2934 C C . ARG B 1 59 ? 17.922 3.148 -23.547 1 82.12 59 ARG B C 1
ATOM 2936 O O . ARG B 1 59 ? 19.062 2.982 -23.141 1 82.12 59 ARG B O 1
ATOM 2943 N N . ARG B 1 60 ? 17.734 3.061 -24.781 1 80.81 60 ARG B N 1
ATOM 2944 C CA . ARG B 1 60 ? 18.703 2.727 -25.812 1 80.81 60 ARG B CA 1
ATOM 2945 C C . ARG B 1 60 ? 19.469 1.456 -25.469 1 80.81 60 ARG B C 1
ATOM 2947 O O . ARG B 1 60 ? 20.688 1.408 -25.578 1 80.81 60 ARG B O 1
ATOM 2954 N N . GLN B 1 61 ? 18.672 0.582 -24.828 1 77.75 61 GLN B N 1
ATOM 2955 C CA . GLN B 1 61 ? 19.234 -0.723 -24.5 1 77.75 61 GLN B CA 1
ATOM 2956 C C . GLN B 1 61 ? 18.844 -1.769 -25.547 1 77.75 61 GLN B C 1
ATOM 2958 O O . GLN B 1 61 ? 17.906 -1.566 -26.312 1 77.75 61 GLN B O 1
ATOM 2963 N N . PRO B 1 62 ? 19.75 -2.844 -25.547 1 73.12 62 PRO B N 1
ATOM 2964 C CA . PRO B 1 62 ? 19.391 -3.889 -26.516 1 73.12 62 PRO B CA 1
ATOM 2965 C C . PRO B 1 62 ? 18.078 -4.574 -26.188 1 73.12 62 PRO B C 1
ATOM 2967 O O . PRO B 1 62 ? 17.844 -4.957 -25.031 1 73.12 62 PRO B O 1
ATOM 2970 N N . LEU B 1 63 ? 17.219 -4.672 -27.078 1 67.06 63 LEU B N 1
ATOM 2971 C CA . LEU B 1 63 ? 15.852 -5.137 -26.938 1 67.06 63 LEU B CA 1
ATOM 2972 C C . LEU B 1 63 ? 15.805 -6.641 -26.703 1 67.06 63 LEU B C 1
ATOM 2974 O O . LEU B 1 63 ? 15.062 -7.113 -25.828 1 67.06 63 LEU B O 1
ATOM 2978 N N . ARG B 1 64 ? 16.547 -7.41 -27.375 1 65.06 64 ARG B N 1
ATOM 2979 C CA . ARG B 1 64 ? 16.344 -8.852 -27.516 1 65.06 64 ARG B CA 1
ATOM 2980 C C . ARG B 1 64 ? 16.578 -9.562 -26.188 1 65.06 64 ARG B C 1
ATOM 2982 O O . ARG B 1 64 ? 15.75 -10.359 -25.75 1 65.06 64 ARG B O 1
ATOM 2989 N N . PRO B 1 65 ? 17.578 -9.289 -25.516 1 62.81 65 PRO B N 1
ATOM 2990 C CA . PRO B 1 65 ? 17.812 -10.055 -24.297 1 62.81 65 PRO B CA 1
ATOM 2991 C C . PRO B 1 65 ? 16.781 -9.766 -23.203 1 62.81 65 PRO B C 1
ATOM 2993 O O . PRO B 1 65 ? 16.359 -10.68 -22.5 1 62.81 65 PRO B O 1
ATOM 2996 N N . THR B 1 66 ? 16.25 -8.656 -23.156 1 63.22 66 THR B N 1
ATOM 2997 C CA . THR B 1 66 ? 15.32 -8.273 -22.109 1 63.22 66 THR B CA 1
ATOM 2998 C C . THR B 1 66 ? 13.906 -8.742 -22.438 1 63.22 66 THR B C 1
ATOM 3000 O O . THR B 1 66 ? 13.172 -9.188 -21.547 1 63.22 66 THR B O 1
ATOM 3003 N N . LEU B 1 67 ? 13.641 -8.719 -23.656 1 68.81 67 LEU B N 1
ATOM 3004 C CA . LEU B 1 67 ? 12.297 -9.125 -24.062 1 68.81 67 LEU B CA 1
ATOM 3005 C C . LEU B 1 67 ? 12.148 -10.641 -24.031 1 68.81 67 LEU B C 1
ATOM 3007 O O . LEU B 1 67 ? 11.031 -11.148 -23.906 1 68.81 67 LEU B O 1
ATOM 3011 N N . THR B 1 68 ? 13.266 -11.266 -23.984 1 68.69 68 THR B N 1
ATOM 3012 C CA . THR B 1 68 ? 13.188 -12.711 -24.125 1 68.69 68 THR B CA 1
ATOM 3013 C C . THR B 1 68 ? 13.406 -13.391 -22.766 1 68.69 68 THR B C 1
ATOM 3015 O O . THR B 1 68 ? 13.305 -14.617 -22.656 1 68.69 68 THR B O 1
ATOM 3018 N N . ASP B 1 69 ? 13.656 -12.641 -21.797 1 78 69 ASP B N 1
ATOM 3019 C CA . ASP B 1 69 ? 13.922 -13.281 -20.516 1 78 69 ASP B CA 1
ATOM 3020 C C . ASP B 1 69 ? 12.641 -13.836 -19.891 1 78 69 ASP B C 1
ATOM 3022 O O . ASP B 1 69 ? 12.695 -14.664 -18.984 1 78 69 ASP B O 1
ATOM 3026 N N . GLY B 1 70 ? 11.562 -13.453 -20.297 1 85.25 70 GLY B N 1
ATOM 3027 C CA . GLY B 1 70 ? 10.305 -14.062 -19.906 1 85.25 70 GLY B CA 1
ATOM 3028 C C . GLY B 1 70 ? 9.758 -13.508 -18.609 1 85.25 70 GLY B C 1
ATOM 3029 O O . GLY B 1 70 ? 8.625 -13.812 -18.219 1 85.25 70 GLY B O 1
ATOM 3030 N N . SER B 1 71 ? 10.5 -12.648 -17.984 1 86.62 71 SER B N 1
ATOM 3031 C CA . SER B 1 71 ? 10.109 -12.148 -16.672 1 86.62 71 SER B CA 1
ATOM 3032 C C . SER B 1 71 ? 8.875 -11.258 -16.75 1 86.62 71 SER B C 1
ATOM 3034 O O . SER B 1 71 ? 7.98 -11.344 -15.914 1 86.62 71 SER B O 1
ATOM 3036 N N . ALA B 1 72 ? 8.836 -10.453 -17.797 1 91.06 72 ALA B N 1
ATOM 3037 C CA . ALA B 1 72 ? 7.684 -9.57 -17.969 1 91.06 72 ALA B CA 1
ATOM 3038 C C . ALA B 1 72 ? 6.418 -10.367 -18.25 1 91.06 72 ALA B C 1
ATOM 3040 O O . ALA B 1 72 ? 5.344 -10.039 -17.734 1 91.06 72 ALA B O 1
ATOM 3041 N N . VAL B 1 73 ? 6.586 -11.406 -18.969 1 94.5 73 VAL B N 1
ATOM 3042 C CA . VAL B 1 73 ? 5.445 -12.242 -19.344 1 94.5 73 VAL B CA 1
ATOM 3043 C C . VAL B 1 73 ? 4.934 -12.984 -18.109 1 94.5 73 VAL B C 1
ATOM 3045 O O . VAL B 1 73 ? 3.723 -13.133 -17.922 1 94.5 73 VAL B O 1
ATOM 3048 N N . VAL B 1 74 ? 5.82 -13.438 -17.328 1 94.81 74 VAL B N 1
ATOM 3049 C CA . VAL B 1 74 ? 5.434 -14.117 -16.094 1 94.81 74 VAL B CA 1
ATOM 3050 C C . VAL B 1 74 ? 4.676 -13.148 -15.188 1 94.81 74 VAL B C 1
ATOM 3052 O O . VAL B 1 74 ? 3.596 -13.477 -14.695 1 94.81 74 VAL B O 1
ATOM 3055 N N . SER B 1 75 ? 5.199 -11.961 -15.023 1 95.12 75 SER B N 1
ATOM 3056 C CA . SER B 1 75 ? 4.535 -10.961 -14.188 1 95.12 75 SER B CA 1
ATOM 3057 C C . SER B 1 75 ? 3.15 -10.617 -14.727 1 95.12 75 SER B C 1
ATOM 3059 O O . SER B 1 75 ? 2.191 -10.508 -13.961 1 95.12 75 SER B O 1
ATOM 3061 N N . ALA B 1 76 ? 3.143 -10.5 -15.992 1 97.19 76 ALA B N 1
ATOM 3062 C CA . ALA B 1 76 ? 1.872 -10.172 -16.641 1 97.19 76 ALA B CA 1
ATOM 3063 C C . ALA B 1 76 ? 0.857 -11.297 -16.453 1 97.19 76 ALA B C 1
ATOM 3065 O O . ALA B 1 76 ? -0.323 -11.039 -16.203 1 97.19 76 ALA B O 1
ATOM 3066 N N . THR B 1 77 ? 1.286 -12.484 -16.578 1 97.56 77 THR B N 1
ATOM 3067 C CA . THR B 1 77 ? 0.413 -13.641 -16.422 1 97.56 77 THR B CA 1
ATOM 3068 C C . THR B 1 77 ? -0.119 -13.727 -14.992 1 97.56 77 THR B C 1
ATOM 3070 O O . THR B 1 77 ? -1.318 -13.922 -14.781 1 97.56 77 THR B O 1
ATOM 3073 N N . LEU B 1 78 ? 0.743 -13.555 -14.078 1 97.12 78 LEU B N 1
ATOM 3074 C CA . LEU B 1 78 ? 0.351 -13.641 -12.68 1 97.12 78 LEU B CA 1
ATOM 3075 C C . LEU B 1 78 ? -0.626 -12.531 -12.312 1 97.12 78 LEU B C 1
ATOM 3077 O O . LEU B 1 78 ? -1.599 -12.758 -11.594 1 97.12 78 LEU B O 1
ATOM 3081 N N . LEU B 1 79 ? -0.359 -11.359 -12.797 1 97.5 79 LEU B N 1
ATOM 3082 C CA . LEU B 1 79 ? -1.269 -10.25 -12.539 1 97.5 79 LEU B CA 1
ATOM 3083 C C . LEU B 1 79 ? -2.613 -10.477 -13.219 1 97.5 79 LEU B C 1
ATOM 3085 O O . LEU B 1 79 ? -3.664 -10.219 -12.633 1 97.5 79 LEU B O 1
ATOM 3089 N N . ALA B 1 80 ? -2.572 -11.008 -14.43 1 97.25 80 ALA B N 1
ATOM 3090 C CA . ALA B 1 80 ? -3.799 -11.273 -15.172 1 97.25 80 ALA B CA 1
ATOM 3091 C C . ALA B 1 80 ? -4.703 -12.234 -14.414 1 97.25 80 ALA B C 1
ATOM 3093 O O . ALA B 1 80 ? -5.918 -12.031 -14.344 1 97.25 80 ALA B O 1
ATOM 3094 N N . VAL B 1 81 ? -4.102 -13.211 -13.875 1 95.31 81 VAL B N 1
ATOM 3095 C CA . VAL B 1 81 ? -4.844 -14.242 -13.156 1 95.31 81 VAL B CA 1
ATOM 3096 C C . VAL B 1 81 ? -5.422 -13.664 -11.867 1 95.31 81 VAL B C 1
ATOM 3098 O O . VAL B 1 81 ? -6.457 -14.117 -11.383 1 95.31 81 VAL B O 1
ATOM 3101 N N . ALA B 1 82 ? -4.809 -12.648 -11.375 1 94.75 82 ALA B N 1
ATOM 3102 C CA . ALA B 1 82 ? -5.219 -12.062 -10.102 1 94.75 82 ALA B CA 1
ATOM 3103 C C . ALA B 1 82 ? -6.328 -11.031 -10.312 1 94.75 82 ALA B C 1
ATOM 3105 O O . ALA B 1 82 ? -7.012 -10.648 -9.359 1 94.75 82 ALA B O 1
ATOM 3106 N N . LEU B 1 83 ? -6.531 -10.578 -11.5 1 95.06 83 LEU B N 1
ATOM 3107 C CA . LEU B 1 83 ? -7.543 -9.57 -11.781 1 95.06 83 LEU B CA 1
ATOM 3108 C C . LEU B 1 83 ? -8.914 -10.211 -11.984 1 95.06 83 LEU B C 1
ATOM 3110 O O . LEU B 1 83 ? -9.008 -11.336 -12.477 1 95.06 83 LEU B O 1
ATOM 3114 N N . PRO B 1 84 ? -10 -9.5 -11.547 1 92 84 PRO B N 1
ATOM 3115 C CA . PRO B 1 84 ? -11.328 -10.031 -11.836 1 92 84 PRO B CA 1
ATOM 3116 C C . PRO B 1 84 ? -11.57 -10.219 -13.336 1 92 84 PRO B C 1
ATOM 3118 O O . PRO B 1 84 ? -11.25 -9.336 -14.133 1 92 84 PRO B O 1
ATOM 3121 N N . PRO B 1 85 ? -12.219 -11.375 -13.508 1 90.88 85 PRO B N 1
ATOM 3122 C CA . PRO B 1 85 ? -12.586 -11.539 -14.914 1 90.88 85 PRO B CA 1
ATOM 3123 C C . PRO B 1 85 ? -13.578 -10.477 -15.398 1 90.88 85 PRO B C 1
ATOM 3125 O O . PRO B 1 85 ? -14.414 -10.016 -14.617 1 90.88 85 PRO B O 1
ATOM 3128 N N . TYR B 1 86 ? -13.406 -9.938 -16.547 1 88.19 86 TYR B N 1
ATOM 3129 C CA . TYR B 1 86 ? -14.297 -9.016 -17.25 1 88.19 86 TYR B CA 1
ATOM 3130 C C . TYR B 1 86 ? -14.117 -7.594 -16.734 1 88.19 86 TYR B C 1
ATOM 3132 O O . TYR B 1 86 ? -15.008 -6.75 -16.891 1 88.19 86 TYR B O 1
ATOM 3140 N N . CYS B 1 87 ? -13.086 -7.367 -15.922 1 91.25 87 CYS B N 1
ATOM 3141 C CA . CYS B 1 87 ? -12.812 -5.977 -15.586 1 91.25 87 CYS B CA 1
ATOM 3142 C C . CYS B 1 87 ? -12.539 -5.152 -16.828 1 91.25 87 CYS B C 1
ATOM 3144 O O . CYS B 1 87 ? -12.164 -5.695 -17.875 1 91.25 87 CYS B O 1
ATOM 3146 N N . PRO B 1 88 ? -12.789 -3.855 -16.75 1 94.06 88 PRO B N 1
ATOM 3147 C CA . PRO B 1 88 ? -12.531 -3.021 -17.922 1 94.06 88 PRO B CA 1
ATOM 3148 C C . PRO B 1 88 ? -11.094 -3.129 -18.422 1 94.06 88 PRO B C 1
ATOM 3150 O O . PRO B 1 88 ? -10.164 -3.227 -17.609 1 94.06 88 PRO B O 1
ATOM 3153 N N . TRP B 1 89 ? -10.914 -3.045 -19.719 1 96.06 89 TRP B N 1
ATOM 3154 C CA . TRP B 1 89 ? -9.609 -3.24 -20.359 1 96.06 89 TRP B CA 1
ATOM 3155 C C . TRP B 1 89 ? -8.586 -2.256 -19.797 1 96.06 89 TRP B C 1
ATOM 3157 O O . TRP B 1 89 ? -7.406 -2.594 -19.656 1 96.06 89 TRP B O 1
ATOM 3167 N N . TRP B 1 90 ? -8.977 -1.076 -19.531 1 95.69 90 TRP B N 1
ATOM 3168 C CA . TRP B 1 90 ? -8.047 -0.039 -19.078 1 95.69 90 TRP B CA 1
ATOM 3169 C C . TRP B 1 90 ? -7.492 -0.362 -17.703 1 95.69 90 TRP B C 1
ATOM 3171 O O . TRP B 1 90 ? -6.391 0.07 -17.344 1 95.69 90 TRP B O 1
ATOM 3181 N N . LEU B 1 91 ? -8.281 -1.057 -16.891 1 95.81 91 LEU B N 1
ATOM 3182 C CA . LEU B 1 91 ? -7.805 -1.482 -15.586 1 95.81 91 LEU B CA 1
ATOM 3183 C C . LEU B 1 91 ? -6.637 -2.453 -15.727 1 95.81 91 LEU B C 1
ATOM 3185 O O . LEU B 1 91 ? -5.609 -2.295 -15.062 1 95.81 91 LEU B O 1
ATOM 3189 N N . THR B 1 92 ? -6.812 -3.43 -16.609 1 97.38 92 THR B N 1
ATOM 3190 C CA . THR B 1 92 ? -5.766 -4.414 -16.859 1 97.38 92 THR B CA 1
ATOM 3191 C C . THR B 1 92 ? -4.512 -3.738 -17.406 1 97.38 92 THR B C 1
ATOM 3193 O O . THR B 1 92 ? -3.404 -3.979 -16.922 1 97.38 92 THR B O 1
ATOM 3196 N N . VAL B 1 93 ? -4.688 -2.889 -18.281 1 97.75 93 VAL B N 1
ATOM 3197 C CA . VAL B 1 93 ? -3.576 -2.199 -18.922 1 97.75 93 VAL B CA 1
ATOM 3198 C C . VAL B 1 93 ? -2.855 -1.316 -17.906 1 97.75 93 VAL B C 1
ATOM 3200 O O . VAL B 1 93 ? -1.626 -1.339 -17.828 1 97.75 93 VAL B O 1
ATOM 3203 N N . THR B 1 94 ? -3.6 -0.639 -17.141 1 96.69 94 THR B N 1
ATOM 3204 C CA . THR B 1 94 ? -3.014 0.265 -16.156 1 96.69 94 THR B CA 1
ATOM 3205 C C . THR B 1 94 ? -2.281 -0.518 -15.078 1 96.69 94 THR B C 1
ATOM 3207 O O . THR B 1 94 ? -1.188 -0.132 -14.656 1 96.69 94 THR B O 1
ATOM 3210 N N . ALA B 1 95 ? -2.9 -1.544 -14.625 1 97.38 95 ALA B N 1
ATOM 3211 C CA . ALA B 1 95 ? -2.295 -2.354 -13.57 1 97.38 95 ALA B CA 1
ATOM 3212 C C . ALA B 1 95 ? -0.959 -2.936 -14.031 1 97.38 95 ALA B C 1
ATOM 3214 O O . ALA B 1 95 ? 0.05 -2.809 -13.328 1 97.38 95 ALA B O 1
ATOM 3215 N N . ILE B 1 96 ? -0.931 -3.494 -15.211 1 97.81 96 ILE B N 1
ATOM 3216 C CA . ILE B 1 96 ? 0.282 -4.117 -15.727 1 97.81 96 ILE B CA 1
ATOM 3217 C C . ILE B 1 96 ? 1.338 -3.047 -16 1 97.81 96 ILE B C 1
ATOM 3219 O O . ILE B 1 96 ? 2.496 -3.195 -15.602 1 97.81 96 ILE B O 1
ATOM 3223 N N . ALA B 1 97 ? 0.939 -2.021 -16.594 1 97.06 97 ALA B N 1
ATOM 3224 C CA . ALA B 1 97 ? 1.879 -0.953 -16.922 1 97.06 97 ALA B CA 1
ATOM 3225 C C . ALA B 1 97 ? 2.498 -0.359 -15.656 1 97.06 97 ALA B C 1
ATOM 3227 O O . ALA B 1 97 ? 3.719 -0.208 -15.562 1 97.06 97 ALA B O 1
ATOM 3228 N N . SER B 1 98 ? 1.691 -0.091 -14.727 1 95.44 98 SER B N 1
ATOM 3229 C CA . SER B 1 98 ? 2.195 0.5 -13.484 1 95.44 98 SER B CA 1
ATOM 3230 C C . SER B 1 98 ? 3.072 -0.484 -12.719 1 95.44 98 SER B C 1
ATOM 3232 O O . SER B 1 98 ? 4.102 -0.1 -12.164 1 95.44 98 SER B O 1
ATOM 3234 N N . GLY B 1 99 ? 2.629 -1.736 -12.695 1 95.62 99 GLY B N 1
ATOM 3235 C CA . GLY B 1 99 ? 3.439 -2.752 -12.047 1 95.62 99 GLY B CA 1
ATOM 3236 C C . GLY B 1 99 ? 4.836 -2.865 -12.625 1 95.62 99 GLY B C 1
ATOM 3237 O O . GLY B 1 99 ? 5.816 -2.934 -11.883 1 95.62 99 GLY B O 1
ATOM 3238 N N . LEU B 1 100 ? 4.926 -2.828 -13.891 1 94 100 LEU B N 1
ATOM 3239 C CA . LEU B 1 100 ? 6.215 -2.982 -14.562 1 94 100 LEU B CA 1
ATOM 3240 C C . LEU B 1 100 ? 7.027 -1.695 -14.477 1 94 100 LEU B C 1
ATOM 3242 O O . LEU B 1 100 ? 8.227 -1.73 -14.188 1 94 100 LEU B O 1
ATOM 3246 N N . LEU B 1 101 ? 6.418 -0.625 -14.641 1 92.5 101 LEU B N 1
ATOM 3247 C CA . LEU B 1 101 ? 7.133 0.645 -14.641 1 92.5 101 LEU B CA 1
ATOM 3248 C C . LEU B 1 101 ? 7.637 0.987 -13.242 1 92.5 101 LEU B C 1
ATOM 3250 O O . LEU B 1 101 ? 8.812 1.309 -13.062 1 92.5 101 LEU B O 1
ATOM 3254 N N . LEU B 1 102 ? 6.762 0.777 -12.281 1 90.44 102 LEU B N 1
ATOM 3255 C CA . LEU B 1 102 ? 7.082 1.212 -10.93 1 90.44 102 LEU B CA 1
ATOM 3256 C C . LEU B 1 102 ? 7.785 0.1 -10.156 1 90.44 102 LEU B C 1
ATOM 3258 O O . LEU B 1 102 ? 8.555 0.372 -9.227 1 90.44 102 LEU B O 1
ATOM 3262 N N . GLY B 1 103 ? 7.531 -1.028 -10.531 1 87.88 103 GLY B N 1
ATOM 3263 C CA . GLY B 1 103 ? 8.062 -2.146 -9.766 1 87.88 103 GLY B CA 1
ATOM 3264 C C . GLY B 1 103 ? 9.344 -2.715 -10.359 1 87.88 103 GLY B C 1
ATOM 3265 O O . GLY B 1 103 ? 10.102 -3.387 -9.664 1 87.88 103 GLY B O 1
ATOM 3266 N N . LYS B 1 104 ? 9.531 -2.492 -11.562 1 86.88 104 LYS B N 1
ATOM 3267 C CA . LYS B 1 104 ? 10.672 -3.115 -12.219 1 86.88 104 LYS B CA 1
ATOM 3268 C C . LYS B 1 104 ? 11.555 -2.068 -12.898 1 86.88 104 LYS B C 1
ATOM 3270 O O . LYS B 1 104 ? 12.727 -1.91 -12.539 1 86.88 104 LYS B O 1
ATOM 3275 N N . HIS B 1 105 ? 11.031 -1.235 -13.672 1 85.75 105 HIS B N 1
ATOM 3276 C CA . HIS B 1 105 ? 11.836 -0.414 -14.57 1 85.75 105 HIS B CA 1
ATOM 3277 C C . HIS B 1 105 ? 12.383 0.813 -13.852 1 85.75 105 HIS B C 1
ATOM 3279 O O . HIS B 1 105 ? 13.469 1.296 -14.18 1 85.75 105 HIS B O 1
ATOM 3285 N N . LEU B 1 106 ? 11.727 1.256 -12.953 1 82.81 106 LEU B N 1
ATOM 3286 C CA . LEU B 1 106 ? 12.18 2.432 -12.219 1 82.81 106 LEU B CA 1
ATOM 3287 C C . LEU B 1 106 ? 13.461 2.129 -11.445 1 82.81 106 LEU B C 1
ATOM 3289 O O . LEU B 1 106 ? 14.266 3.029 -11.188 1 82.81 106 LEU B O 1
ATOM 3293 N N . TYR B 1 107 ? 13.625 1.036 -11.07 1 77.19 107 TYR B N 1
ATOM 3294 C CA . TYR B 1 107 ? 14.766 0.655 -10.242 1 77.19 107 TYR B CA 1
ATOM 3295 C C . TYR B 1 107 ? 15.875 0.039 -11.086 1 77.19 107 TYR B C 1
ATOM 3297 O O . TYR B 1 107 ? 16.828 -0.54 -10.547 1 77.19 107 TYR B O 1
ATOM 3305 N N . GLY B 1 108 ? 15.82 0.13 -12.383 1 70.88 108 GLY B N 1
ATOM 3306 C CA . GLY B 1 108 ? 16.906 -0.298 -13.242 1 70.88 108 GLY B CA 1
ATOM 3307 C C . GLY B 1 108 ? 16.594 -1.549 -14.039 1 70.88 108 GLY B C 1
ATOM 3308 O O . GLY B 1 108 ? 17.438 -2.053 -14.781 1 70.88 108 GLY B O 1
ATOM 3309 N N . GLY B 1 109 ? 15.453 -2.014 -13.883 1 64.19 109 GLY B N 1
ATOM 3310 C CA . GLY B 1 109 ? 15.039 -3.135 -14.711 1 64.19 109 GLY B CA 1
ATOM 3311 C C . GLY B 1 109 ? 15.203 -4.477 -14.031 1 64.19 109 GLY B C 1
ATOM 3312 O O . GLY B 1 109 ? 14.961 -4.598 -12.828 1 64.19 109 GLY B O 1
ATOM 3313 N N . VAL B 1 110 ? 15.633 -5.438 -14.82 1 61.16 110 VAL B N 1
ATOM 3314 C CA . VAL B 1 110 ? 15.617 -6.82 -14.359 1 61.16 110 VAL B CA 1
ATOM 3315 C C . VAL B 1 110 ? 16.672 -7.012 -13.273 1 61.16 110 VAL B C 1
ATOM 3317 O O . VAL B 1 110 ? 17.812 -6.578 -13.43 1 61.16 110 VAL B O 1
ATOM 3320 N N . GLY B 1 111 ? 16.188 -7.566 -12.148 1 68.69 111 GLY B N 1
ATOM 3321 C CA . GLY B 1 111 ? 17.109 -7.992 -11.117 1 68.69 111 GLY B CA 1
ATOM 3322 C C . GLY B 1 111 ? 17.297 -6.965 -10.016 1 68.69 111 GLY B C 1
ATOM 3323 O O . GLY B 1 111 ? 18.031 -7.199 -9.055 1 68.69 111 GLY B O 1
ATOM 3324 N N . LYS B 1 112 ? 16.531 -5.918 -10.117 1 78.62 112 LYS B N 1
ATOM 3325 C CA . LYS B 1 112 ? 16.828 -4.879 -9.141 1 78.62 112 LYS B CA 1
ATOM 3326 C C . LYS B 1 112 ? 15.555 -4.402 -8.445 1 78.62 112 LYS B C 1
ATOM 3328 O O . LYS B 1 112 ? 15.586 -3.453 -7.66 1 78.62 112 LYS B O 1
ATOM 3333 N N . ASN B 1 113 ? 14.5 -5.117 -8.758 1 84.31 113 ASN B N 1
ATOM 3334 C CA . ASN B 1 113 ? 13.242 -4.613 -8.219 1 84.31 113 ASN B CA 1
ATOM 3335 C C . ASN B 1 113 ? 13.078 -5 -6.75 1 84.31 113 ASN B C 1
ATOM 3337 O O . ASN B 1 113 ? 13.172 -6.176 -6.398 1 84.31 113 ASN B O 1
ATOM 3341 N N . PRO B 1 114 ? 12.797 -4.047 -5.938 1 86.19 114 PRO B N 1
ATOM 3342 C CA . PRO B 1 114 ? 12.586 -4.336 -4.52 1 86.19 114 PRO B CA 1
ATOM 3343 C C . PRO B 1 114 ? 11.227 -4.957 -4.238 1 86.19 114 PRO B C 1
ATOM 3345 O O . PRO B 1 114 ? 11.031 -5.598 -3.201 1 86.19 114 PRO B O 1
ATOM 3348 N N . PHE B 1 115 ? 10.297 -4.773 -5.16 1 93.19 115 PHE B N 1
ATOM 3349 C CA . PHE B 1 115 ? 8.938 -5.273 -4.977 1 93.19 115 PHE B CA 1
ATOM 3350 C C . PHE B 1 115 ? 8.539 -6.199 -6.121 1 93.19 115 PHE B C 1
ATOM 3352 O O . PHE B 1 115 ? 9.047 -6.066 -7.238 1 93.19 115 PHE B O 1
ATOM 3359 N N . ASN B 1 116 ? 7.688 -7.164 -5.809 1 95.44 116 ASN B N 1
ATOM 3360 C CA . ASN B 1 116 ? 7.074 -7.969 -6.859 1 95.44 116 ASN B CA 1
ATOM 3361 C C . ASN B 1 116 ? 6.238 -7.109 -7.805 1 95.44 116 ASN B C 1
ATOM 3363 O O . ASN B 1 116 ? 5.242 -6.516 -7.395 1 95.44 116 ASN B O 1
ATOM 3367 N N . PRO B 1 117 ? 6.637 -7.047 -9.047 1 94.69 117 PRO B N 1
ATOM 3368 C CA . PRO B 1 117 ? 5.965 -6.129 -9.969 1 94.69 117 PRO B CA 1
ATOM 3369 C C . PRO B 1 117 ? 4.484 -6.457 -10.148 1 94.69 117 PRO B C 1
ATOM 3371 O O . PRO B 1 117 ? 3.65 -5.551 -10.211 1 94.69 117 PRO B O 1
ATOM 3374 N N . ALA B 1 118 ? 4.176 -7.703 -10.242 1 96.56 118 ALA B N 1
ATOM 3375 C CA . ALA B 1 118 ? 2.785 -8.117 -10.422 1 96.56 118 ALA B CA 1
ATOM 3376 C C . ALA B 1 118 ? 1.93 -7.684 -9.234 1 96.56 118 ALA B C 1
ATOM 3378 O O . ALA B 1 118 ? 0.837 -7.141 -9.414 1 96.56 118 ALA B O 1
ATOM 3379 N N . MET B 1 119 ? 2.43 -7.914 -8.039 1 96.81 119 MET B N 1
ATOM 3380 C CA . MET B 1 119 ? 1.68 -7.574 -6.836 1 96.81 119 MET B CA 1
ATOM 3381 C C . MET B 1 119 ? 1.59 -6.062 -6.656 1 96.81 119 MET B C 1
ATOM 3383 O O . MET B 1 119 ? 0.594 -5.555 -6.141 1 96.81 119 MET B O 1
ATOM 3387 N N . LEU B 1 120 ? 2.627 -5.402 -7.086 1 96.12 120 LEU B N 1
ATOM 3388 C CA . LEU B 1 120 ? 2.574 -3.943 -7.023 1 96.12 120 LEU B CA 1
ATOM 3389 C C . LEU B 1 120 ? 1.482 -3.398 -7.938 1 96.12 120 LEU B C 1
ATOM 3391 O O . LEU B 1 120 ? 0.713 -2.523 -7.535 1 96.12 120 LEU B O 1
ATOM 3395 N N . GLY B 1 121 ? 1.463 -3.887 -9.141 1 96.69 121 GLY B N 1
ATOM 3396 C CA . GLY B 1 121 ? 0.396 -3.492 -10.047 1 96.69 121 GLY B CA 1
ATOM 3397 C C . GLY B 1 121 ? -0.989 -3.783 -9.5 1 96.69 121 GLY B C 1
ATOM 3398 O O . GLY B 1 121 ? -1.893 -2.951 -9.609 1 96.69 121 GLY B O 1
ATOM 3399 N N . PHE B 1 122 ? -1.102 -4.973 -8.945 1 97 122 PHE B N 1
ATOM 3400 C CA . PHE B 1 122 ? -2.371 -5.371 -8.352 1 97 122 PHE B CA 1
ATOM 3401 C C . PHE B 1 122 ? -2.764 -4.426 -7.219 1 97 122 PHE B C 1
ATOM 3403 O O . PHE B 1 122 ? -3.902 -3.955 -7.164 1 97 122 PHE B O 1
ATOM 3410 N N . ALA B 1 123 ? -1.845 -4.172 -6.336 1 94.19 123 ALA B N 1
ATOM 3411 C CA . ALA B 1 123 ? -2.102 -3.316 -5.18 1 94.19 123 ALA B CA 1
ATOM 3412 C C . ALA B 1 123 ? -2.475 -1.902 -5.617 1 94.19 123 ALA B C 1
ATOM 3414 O O . ALA B 1 123 ? -3.371 -1.282 -5.039 1 94.19 123 ALA B O 1
ATOM 3415 N N . LEU B 1 124 ? -1.832 -1.41 -6.602 1 94 124 LEU B N 1
ATOM 3416 C C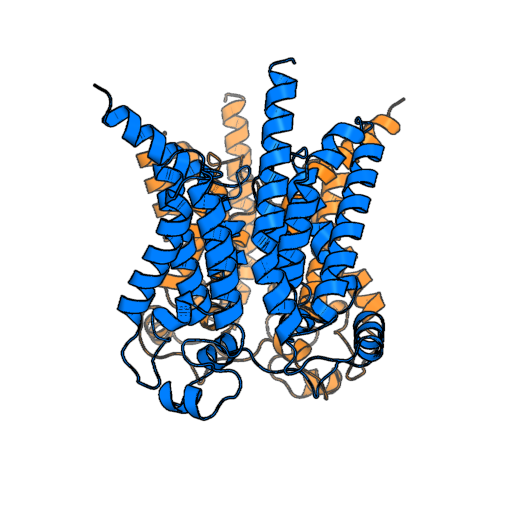A . LEU B 1 124 ? -2.135 -0.078 -7.109 1 94 124 LEU B CA 1
ATOM 3417 C C . LEU B 1 124 ? -3.547 -0.025 -7.688 1 94 124 LEU B C 1
ATOM 3419 O O . LEU B 1 124 ? -4.293 0.922 -7.43 1 94 124 LEU B O 1
ATOM 3423 N N . ALA B 1 125 ? -3.881 -0.999 -8.398 1 94.62 125 ALA B N 1
ATOM 3424 C CA . ALA B 1 125 ? -5.23 -1.062 -8.953 1 94.62 125 ALA B CA 1
ATOM 3425 C C . ALA B 1 125 ? -6.277 -1.116 -7.84 1 94.62 125 ALA B C 1
ATOM 3427 O O . ALA B 1 125 ? -7.336 -0.492 -7.945 1 94.62 125 ALA B O 1
ATOM 3428 N N . MET B 1 126 ? -5.934 -1.852 -6.785 1 92.62 126 MET B N 1
ATOM 3429 C CA . MET B 1 126 ? -6.859 -1.988 -5.664 1 92.62 126 MET B CA 1
ATOM 3430 C C . MET B 1 126 ? -7.066 -0.65 -4.961 1 92.62 126 MET B C 1
ATOM 3432 O O . MET B 1 126 ? -8.172 -0.351 -4.496 1 92.62 126 MET B O 1
ATOM 3436 N N . VAL B 1 127 ? -6 0.103 -4.902 1 90 127 VAL B N 1
ATOM 3437 C CA . VAL B 1 127 ? -6.055 1.374 -4.188 1 90 127 VAL B CA 1
ATOM 3438 C C . VAL B 1 127 ? -6.746 2.426 -5.051 1 90 127 VAL B C 1
ATOM 3440 O O . VAL B 1 127 ? -7.555 3.213 -4.555 1 90 127 VAL B O 1
ATOM 3443 N N . LEU B 1 128 ? -6.527 2.383 -6.332 1 90.19 128 LEU B N 1
ATOM 3444 C CA . LEU B 1 128 ? -7 3.426 -7.234 1 90.19 128 LEU B CA 1
ATOM 3445 C C . LEU B 1 128 ? -8.391 3.098 -7.762 1 90.19 128 LEU B C 1
ATOM 3447 O O . LEU B 1 128 ? -9.195 4 -8 1 90.19 128 LEU B O 1
ATOM 3451 N N . PHE B 1 129 ? -8.641 1.796 -7.91 1 90.69 129 PHE B N 1
ATOM 3452 C CA . PHE B 1 129 ? -9.875 1.38 -8.555 1 90.69 129 PHE B CA 1
ATOM 3453 C C . PHE B 1 129 ? -10.492 0.189 -7.832 1 90.69 129 PHE B C 1
ATOM 3455 O O . PHE B 1 129 ? -10.711 -0.865 -8.43 1 90.69 129 PHE B O 1
ATOM 3462 N N . PRO B 1 130 ? -10.945 0.381 -6.594 1 86.75 130 PRO B N 1
ATOM 3463 C CA . PRO B 1 130 ? -11.445 -0.759 -5.82 1 86.75 130 PRO B CA 1
ATOM 3464 C C . PRO B 1 130 ? -12.75 -1.327 -6.371 1 86.75 130 PRO B C 1
ATOM 3466 O O . PRO B 1 130 ? -12.984 -2.535 -6.289 1 86.75 130 PRO B O 1
ATOM 3469 N N . GLN B 1 131 ? -13.547 -0.528 -6.957 1 83.19 131 GLN B N 1
ATOM 3470 C CA . GLN B 1 131 ? -14.875 -0.964 -7.391 1 83.19 131 GLN B CA 1
ATOM 3471 C C . GLN B 1 131 ? -14.773 -2.062 -8.445 1 83.19 131 GLN B C 1
ATOM 3473 O O . GLN B 1 131 ? -15.242 -3.18 -8.234 1 83.19 131 GLN B O 1
ATOM 3478 N N . PRO B 1 132 ? -14.055 -1.802 -9.484 1 87.12 132 PRO B N 1
ATOM 3479 C CA . PRO B 1 132 ? -13.953 -2.885 -10.469 1 87.12 132 PRO B CA 1
ATOM 3480 C C . PRO B 1 132 ? -13.062 -4.031 -9.984 1 87.12 132 PRO B C 1
ATOM 3482 O O . PRO B 1 132 ? -13.203 -5.164 -10.453 1 87.12 132 PRO B O 1
ATOM 3485 N N . MET B 1 133 ? -12.25 -3.82 -9.07 1 89.88 133 MET B N 1
ATOM 3486 C CA . MET B 1 133 ? -11.305 -4.828 -8.609 1 89.88 133 MET B CA 1
ATOM 3487 C C . MET B 1 133 ? -12.008 -5.871 -7.738 1 89.88 133 MET B C 1
ATOM 3489 O O . MET B 1 133 ? -11.484 -6.969 -7.539 1 89.88 133 MET B O 1
ATOM 3493 N N . THR B 1 134 ? -13.156 -5.555 -7.242 1 81 134 THR B N 1
ATOM 3494 C CA . THR B 1 134 ? -13.828 -6.449 -6.305 1 81 134 THR B CA 1
ATOM 3495 C C . THR B 1 134 ? -15.055 -7.082 -6.953 1 81 134 THR B C 1
ATOM 3497 O O . THR B 1 134 ? -15.852 -7.734 -6.273 1 81 134 THR B O 1
ATOM 3500 N N . GLN B 1 135 ? -15.188 -6.848 -8.203 1 79.88 135 GLN B N 1
ATOM 3501 C CA . GLN B 1 135 ? -16.344 -7.391 -8.906 1 79.88 135 GLN B CA 1
ATOM 3502 C C . GLN B 1 135 ? -16 -8.703 -9.609 1 79.88 135 GLN B C 1
ATOM 3504 O O . GLN B 1 135 ? -15.484 -8.695 -10.727 1 79.88 135 GLN B O 1
ATOM 3509 N N . TRP B 1 136 ? -16.281 -9.781 -8.945 1 79.25 136 TRP B N 1
ATOM 3510 C CA . TRP B 1 136 ? -16.062 -11.094 -9.531 1 79.25 136 TRP B CA 1
ATOM 3511 C C . TRP B 1 136 ? -17.359 -11.68 -10.07 1 79.25 136 TRP B C 1
ATOM 3513 O O . TRP B 1 136 ? -18.422 -11.555 -9.438 1 79.25 136 TRP B O 1
ATOM 3523 N N . PRO B 1 137 ? -17.281 -12.242 -11.258 1 76.25 137 PRO B N 1
ATOM 3524 C CA . PRO B 1 137 ? -18.516 -12.742 -11.875 1 76.25 137 PRO B CA 1
ATOM 3525 C C . PRO B 1 137 ? -19.031 -14.008 -11.203 1 76.25 137 PRO B C 1
ATOM 3527 O O . PRO B 1 137 ? -18.25 -14.828 -10.727 1 76.25 137 PRO B O 1
ATOM 3530 N N . ALA B 1 138 ? -20.359 -14.078 -11.188 1 69.44 138 ALA B N 1
ATOM 3531 C CA . ALA B 1 138 ? -21 -15.281 -10.672 1 69.44 138 ALA B CA 1
ATOM 3532 C C . ALA B 1 138 ? -20.984 -16.406 -11.703 1 69.44 138 ALA B C 1
ATOM 3534 O O . ALA B 1 138 ? -20.922 -17.578 -11.352 1 69.44 138 ALA B O 1
ATOM 3535 N N . HIS B 1 139 ? -21.125 -15.969 -13 1 70.88 139 HIS B N 1
ATOM 3536 C CA . HIS B 1 139 ? -21.188 -16.953 -14.078 1 70.88 139 HIS B CA 1
ATOM 3537 C C . HIS B 1 139 ? -20.359 -16.5 -15.273 1 70.88 139 HIS B C 1
ATOM 3539 O O . HIS B 1 139 ? -19.953 -15.344 -15.367 1 70.88 139 HIS B O 1
ATOM 3545 N N . SER B 1 140 ? -20.094 -17.531 -16.047 1 78.38 140 SER B N 1
ATOM 3546 C CA . SER B 1 140 ? -19.359 -17.234 -17.266 1 78.38 140 SER B CA 1
ATOM 3547 C C . SER B 1 140 ? -20.25 -16.594 -18.328 1 78.38 140 SER B C 1
ATOM 3549 O O . SER B 1 140 ? -21.484 -16.703 -18.25 1 78.38 140 SER B O 1
ATOM 3551 N N . MET B 1 141 ? -19.562 -15.82 -19.141 1 80.88 141 MET B N 1
ATOM 3552 C CA . MET B 1 141 ? -20.266 -15.203 -20.266 1 80.88 141 MET B CA 1
ATOM 3553 C C . MET B 1 141 ? -19.703 -15.711 -21.594 1 80.88 141 MET B C 1
ATOM 3555 O O . MET B 1 141 ? -18.594 -16.219 -21.656 1 80.88 141 MET B O 1
ATOM 3559 N N . ASP B 1 142 ? -20.656 -15.609 -22.578 1 83.75 142 ASP B N 1
ATOM 3560 C CA . ASP B 1 142 ? -20.172 -15.945 -23.922 1 83.75 142 ASP B CA 1
ATOM 3561 C C . ASP B 1 142 ? -19.125 -14.938 -24.391 1 83.75 142 ASP B C 1
ATOM 3563 O O . ASP B 1 142 ? -18.984 -13.859 -23.812 1 83.75 142 ASP B O 1
ATOM 3567 N N . LEU B 1 143 ? -18.453 -15.383 -25.469 1 89.12 143 LEU B N 1
ATOM 3568 C CA . LEU B 1 143 ? -17.312 -14.602 -25.922 1 89.12 143 LEU B CA 1
ATOM 3569 C C . LEU B 1 143 ? -17.734 -13.195 -26.312 1 89.12 143 LEU B C 1
ATOM 3571 O O . LEU B 1 143 ? -17.078 -12.211 -25.953 1 89.12 143 LEU B O 1
ATOM 3575 N N . THR B 1 144 ? -18.797 -13.047 -27.031 1 87.44 144 THR B N 1
ATOM 3576 C CA . THR B 1 144 ? -19.266 -11.742 -27.5 1 87.44 144 THR B CA 1
ATOM 3577 C C . THR B 1 144 ? -19.641 -10.844 -26.328 1 87.44 144 THR B C 1
ATOM 3579 O O . THR B 1 144 ? -19.266 -9.672 -26.297 1 87.44 144 THR B O 1
ATOM 3582 N N . SER B 1 145 ? -20.312 -11.383 -25.422 1 85.44 145 SER B N 1
ATOM 3583 C CA . SER B 1 145 ? -20.703 -10.633 -24.234 1 85.44 145 SER B CA 1
ATOM 3584 C C . SER B 1 145 ? -19.484 -10.242 -23.406 1 85.44 145 SER B C 1
ATOM 3586 O O . SER B 1 145 ? -19.438 -9.148 -22.844 1 85.44 145 SER B O 1
ATOM 3588 N N . ALA B 1 146 ? -18.562 -11.148 -23.375 1 88.31 146 ALA B N 1
ATOM 3589 C CA . ALA B 1 146 ? -17.344 -10.891 -22.625 1 88.31 146 ALA B CA 1
ATOM 3590 C C . ALA B 1 146 ? -16.578 -9.711 -23.219 1 88.31 146 ALA B C 1
ATOM 3592 O O . ALA B 1 146 ? -16.141 -8.82 -22.484 1 88.31 146 ALA B O 1
ATOM 3593 N N . VAL B 1 147 ? -16.484 -9.734 -24.531 1 90.56 147 VAL B N 1
ATOM 3594 C CA . VAL B 1 147 ? -15.758 -8.672 -25.234 1 90.56 147 VAL B CA 1
ATOM 3595 C C . VAL B 1 147 ? -16.469 -7.34 -25.031 1 90.56 147 VAL B C 1
ATOM 3597 O O . VAL B 1 147 ? -15.836 -6.316 -24.781 1 90.56 147 VAL B O 1
ATOM 3600 N N . GLN B 1 148 ? -17.719 -7.344 -25.078 1 87.25 148 GLN B N 1
ATOM 3601 C CA . GLN B 1 148 ? -18.5 -6.125 -24.891 1 87.25 148 GLN B CA 1
ATOM 3602 C C . GLN B 1 148 ? -18.344 -5.59 -23.469 1 87.25 148 GLN B C 1
ATOM 3604 O O . GLN B 1 148 ? -18.25 -4.379 -23.25 1 87.25 148 GLN B O 1
ATOM 3609 N N . GLN B 1 149 ? -18.344 -6.484 -22.578 1 84.94 149 GLN B N 1
ATOM 3610 C CA . GLN B 1 149 ? -18.219 -6.086 -21.188 1 84.94 149 GLN B CA 1
ATOM 3611 C C . GLN B 1 149 ? -16.844 -5.469 -20.906 1 84.94 149 GLN B C 1
ATOM 3613 O O . GLN B 1 149 ? -16.75 -4.445 -20.219 1 84.94 149 GLN B O 1
ATOM 3618 N N . VAL B 1 150 ? -15.859 -6.031 -21.438 1 90.44 150 VAL B N 1
ATOM 3619 C CA . VAL B 1 150 ? -14.484 -5.613 -21.172 1 90.44 150 VAL B CA 1
ATOM 3620 C C . VAL B 1 150 ? -14.195 -4.293 -21.875 1 90.44 150 VAL B C 1
ATOM 3622 O O . VAL B 1 150 ? -13.516 -3.42 -21.328 1 90.44 150 VAL B O 1
ATOM 3625 N N . PHE B 1 151 ? -14.75 -4.133 -23.062 1 91.5 151 PHE B N 1
ATOM 3626 C CA . PHE B 1 151 ? -14.352 -2.982 -23.859 1 91.5 151 PHE B CA 1
ATOM 3627 C C . PHE B 1 151 ? -15.445 -1.921 -23.859 1 91.5 151 PHE B C 1
ATOM 3629 O O . PHE B 1 151 ? -15.266 -0.833 -24.406 1 91.5 151 PHE B O 1
ATOM 3636 N N . ASN B 1 152 ? -16.594 -2.242 -23.203 1 76.12 152 ASN B N 1
ATOM 3637 C CA . ASN B 1 152 ? -17.656 -1.246 -23.141 1 76.12 152 ASN B CA 1
ATOM 3638 C C . ASN B 1 152 ? -17.438 -0.269 -21.984 1 76.12 152 ASN B C 1
ATOM 3640 O O . ASN B 1 152 ? -17.172 -0.682 -20.859 1 76.12 152 ASN B O 1
ATOM 3644 N N . LEU B 1 153 ? -17.172 0.932 -22.188 1 61.41 153 LEU B N 1
ATOM 3645 C CA . LEU B 1 153 ? -16.875 1.982 -21.219 1 61.41 153 LEU B CA 1
ATOM 3646 C C . LEU B 1 153 ? -18.047 2.205 -20.266 1 61.41 153 LEU B C 1
ATOM 3648 O O . LEU B 1 153 ? -17.875 2.736 -19.172 1 61.41 153 LEU B O 1
ATOM 3652 N N . GLY B 1 154 ? -19.234 2.039 -20.547 1 51.38 154 GLY B N 1
ATOM 3653 C CA . GLY B 1 154 ? -20.344 2.627 -19.828 1 51.38 154 GLY B CA 1
ATOM 3654 C C . GLY B 1 154 ? -20.859 1.743 -18.703 1 51.38 154 GLY B C 1
ATOM 3655 O O . GLY B 1 154 ? -21.328 2.242 -17.672 1 51.38 154 GLY B O 1
ATOM 3656 N N . GLN B 1 155 ? -21.469 0.445 -18.812 1 53.34 155 GLN B N 1
ATOM 3657 C CA . GLN B 1 155 ? -22.453 -0.12 -17.891 1 53.34 155 GLN B CA 1
ATOM 3658 C C . GLN B 1 155 ? -21.797 -1.09 -16.922 1 53.34 155 GLN B C 1
ATOM 3660 O O . GLN B 1 155 ? -21.031 -1.962 -17.312 1 53.34 155 GLN B O 1
ATOM 3665 N N . ALA B 1 156 ? -21.641 -0.584 -15.719 1 52.12 156 ALA B N 1
ATOM 3666 C CA . ALA B 1 156 ? -21.188 -1.415 -14.609 1 52.12 156 ALA B CA 1
ATOM 3667 C C . ALA B 1 156 ? -22 -2.703 -14.523 1 52.12 156 ALA B C 1
ATOM 3669 O O . ALA B 1 156 ? -23.234 -2.684 -14.688 1 52.12 156 ALA B O 1
ATOM 3670 N N . PRO B 1 157 ? -21.438 -3.924 -14.555 1 52.75 157 PRO B N 1
ATOM 3671 C CA . PRO B 1 157 ? -22.125 -5.219 -14.492 1 52.75 157 PRO B CA 1
ATOM 3672 C C . PRO B 1 157 ? -22.984 -5.375 -13.242 1 52.75 157 PRO B C 1
ATOM 3674 O O . PRO B 1 157 ? -22.453 -5.695 -12.164 1 52.75 157 PRO B O 1
ATOM 3677 N N . ASP B 1 158 ? -23.891 -4.508 -12.875 1 52.56 158 ASP B N 1
ATOM 3678 C CA . ASP B 1 158 ? -24.547 -4.676 -11.586 1 52.56 158 ASP B CA 1
ATOM 3679 C C . ASP B 1 158 ? -24.953 -6.129 -11.359 1 52.56 158 ASP B C 1
ATOM 3681 O O . ASP B 1 158 ? -24.703 -6.695 -10.289 1 52.56 158 ASP B O 1
ATOM 3685 N N . ALA B 1 159 ? -25.734 -6.75 -12.352 1 50.69 159 ALA B N 1
ATOM 3686 C CA . ALA B 1 159 ? -26.562 -7.902 -12.016 1 50.69 159 ALA B CA 1
ATOM 3687 C C . ALA B 1 159 ? -25.734 -9.18 -11.945 1 50.69 159 ALA B C 1
ATOM 3689 O O . ALA B 1 159 ? -26.172 -10.188 -11.383 1 50.69 159 ALA B O 1
ATOM 3690 N N . TRP B 1 160 ? -24.406 -9.086 -12.336 1 59.75 160 TRP B N 1
ATOM 3691 C CA . TRP B 1 160 ? -23.75 -10.391 -12.43 1 59.75 160 TRP B CA 1
ATOM 3692 C C . TRP B 1 160 ? -22.578 -10.477 -11.461 1 59.75 160 TRP B C 1
ATOM 3694 O O . TRP B 1 160 ? -21.812 -11.453 -11.484 1 59.75 160 TRP B O 1
ATOM 3704 N N . VAL B 1 161 ? -22.484 -9.531 -10.539 1 64.88 161 VAL B N 1
ATOM 3705 C CA . VAL B 1 161 ? -21.359 -9.516 -9.602 1 64.88 161 VAL B CA 1
ATOM 3706 C C . VAL B 1 161 ? -21.766 -10.227 -8.305 1 64.88 161 VAL B C 1
ATOM 3708 O O . VAL B 1 161 ? -22.891 -10.07 -7.832 1 64.88 161 VAL B O 1
ATOM 3711 N N . GLN B 1 162 ? -20.922 -11.25 -7.93 1 60.84 162 GLN B N 1
ATOM 3712 C CA . GLN B 1 162 ? -21.141 -11.969 -6.676 1 60.84 162 GLN B CA 1
ATOM 3713 C C . GLN B 1 162 ? -20.016 -11.68 -5.68 1 60.84 162 GLN B C 1
ATOM 3715 O O . GLN B 1 162 ? -18.859 -11.539 -6.066 1 60.84 162 GLN B O 1
ATOM 3720 N N . ALA B 1 163 ? -20.406 -11.484 -4.477 1 58 163 ALA B N 1
ATOM 3721 C CA . ALA B 1 163 ? -19.406 -11.414 -3.416 1 58 163 ALA B CA 1
ATOM 3722 C C . ALA B 1 163 ? -18.609 -12.719 -3.32 1 58 163 ALA B C 1
ATOM 3724 O O . ALA B 1 163 ? -19.172 -13.805 -3.486 1 58 163 ALA B O 1
ATOM 3725 N N . THR B 1 164 ? -17.297 -12.594 -3.18 1 64.81 164 THR B N 1
ATOM 3726 C CA . THR B 1 164 ? -16.469 -13.781 -2.982 1 64.81 164 THR B CA 1
ATOM 3727 C C . THR B 1 164 ? -16.734 -14.406 -1.615 1 64.81 164 THR B C 1
ATOM 3729 O O . THR B 1 164 ? -17.281 -13.758 -0.729 1 64.81 164 THR B O 1
ATOM 3732 N N . ALA B 1 165 ? -16.344 -15.617 -1.537 1 58.41 165 ALA B N 1
ATOM 3733 C CA . ALA B 1 165 ? -16.453 -16.297 -0.251 1 58.41 165 ALA B CA 1
ATOM 3734 C C . ALA B 1 165 ? -15.68 -15.562 0.836 1 58.41 165 ALA B C 1
ATOM 3736 O O . ALA B 1 165 ? -16.141 -15.453 1.974 1 58.41 165 ALA B O 1
ATOM 3737 N N . LEU B 1 166 ? -14.609 -15.07 0.536 1 63.72 166 LEU B N 1
ATOM 3738 C CA . LEU B 1 166 ? -13.797 -14.336 1.499 1 63.72 166 LEU B CA 1
ATOM 3739 C C . LEU B 1 166 ? -14.477 -13.031 1.898 1 63.72 166 LEU B C 1
ATOM 3741 O O . LEU B 1 166 ? -14.438 -12.641 3.068 1 63.72 166 LEU B O 1
ATOM 3745 N N . ASP B 1 167 ? -15.031 -12.414 0.958 1 66.12 167 ASP B N 1
ATOM 3746 C CA . ASP B 1 167 ? -15.781 -11.195 1.237 1 66.12 167 ASP B CA 1
ATOM 3747 C C . ASP B 1 167 ? -16.969 -11.477 2.156 1 66.12 167 ASP B C 1
ATOM 3749 O O . ASP B 1 167 ? -17.203 -10.742 3.121 1 66.12 167 ASP B O 1
ATOM 3753 N N . SER B 1 168 ? -17.703 -12.578 1.825 1 60.28 168 SER B N 1
ATOM 3754 C CA . SER B 1 168 ? -18.875 -12.961 2.594 1 60.28 168 SER B CA 1
ATOM 3755 C C . SER B 1 168 ? -18.516 -13.336 4.027 1 60.28 168 SER B C 1
ATOM 3757 O O . SER B 1 168 ? -19.25 -13.023 4.961 1 60.28 168 SER B O 1
ATOM 3759 N N . LEU B 1 169 ? -17.453 -13.93 4.113 1 58.09 169 LEU B N 1
ATOM 3760 C CA . LEU B 1 169 ? -16.984 -14.32 5.438 1 58.09 169 LEU B CA 1
ATOM 3761 C C . LEU B 1 169 ? -16.578 -13.102 6.258 1 58.09 169 LEU B C 1
ATOM 3763 O O . LEU B 1 169 ? -16.859 -13.031 7.453 1 58.09 169 LEU B O 1
ATOM 3767 N N . ARG B 1 170 ? -16 -12.227 5.695 1 61.53 170 ARG B N 1
ATOM 3768 C CA . ARG B 1 170 ? -15.477 -11.039 6.371 1 61.53 170 ARG B CA 1
ATOM 3769 C C . ARG B 1 170 ? -16.609 -10.172 6.902 1 61.53 170 ARG B C 1
ATOM 3771 O O . ARG B 1 170 ? -16.5 -9.609 7.996 1 61.53 170 ARG B O 1
ATOM 3778 N N . ILE B 1 171 ? -17.703 -10.078 6.16 1 56.81 171 ILE B N 1
ATOM 3779 C CA . ILE B 1 171 ? -18.781 -9.164 6.527 1 56.81 171 ILE B CA 1
ATOM 3780 C C . ILE B 1 171 ? -19.797 -9.891 7.41 1 56.81 171 ILE B C 1
ATOM 3782 O O . ILE B 1 171 ? -20.609 -9.25 8.086 1 56.81 171 ILE B O 1
ATOM 3786 N N . ASN B 1 172 ? -19.641 -11.211 7.438 1 52.47 172 ASN B N 1
ATOM 3787 C CA . ASN B 1 172 ? -20.641 -12 8.164 1 52.47 172 ASN B CA 1
ATOM 3788 C C . ASN B 1 172 ? -20.578 -11.711 9.664 1 52.47 172 ASN B C 1
ATOM 3790 O O . ASN B 1 172 ? -19.516 -11.82 10.281 1 52.47 172 ASN B O 1
ATOM 3794 N N . LYS B 1 173 ? -21.656 -11.195 10.109 1 56.66 173 LYS B N 1
ATOM 3795 C CA . LYS B 1 173 ? -21.719 -10.891 11.531 1 56.66 173 LYS B CA 1
ATOM 3796 C C . LYS B 1 173 ? -22.781 -11.734 12.227 1 56.66 173 LYS B C 1
ATOM 3798 O O . LYS B 1 173 ? -22.938 -11.68 13.445 1 56.66 173 LYS B O 1
ATOM 3803 N N . SER B 1 174 ? -23.453 -12.625 11.477 1 57.5 174 SER B N 1
ATOM 3804 C CA . SER B 1 174 ? -24.625 -13.234 12.109 1 57.5 174 SER B CA 1
ATOM 3805 C C . SER B 1 174 ? -24.672 -14.734 11.844 1 57.5 174 SER B C 1
ATOM 3807 O O . SER B 1 174 ? -24.922 -15.523 12.758 1 57.5 174 SER B O 1
ATOM 3809 N N . LEU B 1 175 ? -24.344 -15.234 10.602 1 52.03 175 LEU B N 1
ATOM 3810 C CA . LEU B 1 175 ? -24.531 -16.625 10.227 1 52.03 175 LEU B CA 1
ATOM 3811 C C . LEU B 1 175 ? -23.328 -17.469 10.633 1 52.03 175 LEU B C 1
ATOM 3813 O O . LEU B 1 175 ? -22.188 -16.984 10.617 1 52.03 175 LEU B O 1
ATOM 3817 N N . THR B 1 176 ? -23.672 -18.594 11.031 1 53.47 176 THR B N 1
ATOM 3818 C CA . THR B 1 176 ? -22.609 -19.547 11.273 1 53.47 176 THR B CA 1
ATOM 3819 C C . THR B 1 176 ? -21.906 -19.922 9.969 1 53.47 176 THR B C 1
ATOM 3821 O O . THR B 1 176 ? -22.453 -19.703 8.883 1 53.47 176 THR B O 1
ATOM 3824 N N . ILE B 1 177 ? -20.828 -20.469 10.133 1 61.47 177 ILE B N 1
ATOM 3825 C CA . ILE B 1 177 ? -20.062 -20.859 8.953 1 61.47 177 ILE B CA 1
ATOM 3826 C C . ILE B 1 177 ? -20.828 -21.938 8.18 1 61.47 177 ILE B C 1
ATOM 3828 O O . ILE B 1 177 ? -20.875 -21.906 6.945 1 61.47 177 ILE B O 1
ATOM 3832 N N . ASP B 1 178 ? -21.422 -22.812 8.875 1 60.78 178 ASP B N 1
ATOM 3833 C CA . ASP B 1 178 ? -22.203 -23.859 8.227 1 60.78 178 ASP B CA 1
ATOM 3834 C C . ASP B 1 178 ? -23.375 -23.281 7.434 1 60.78 178 ASP B C 1
ATOM 3836 O O . ASP B 1 178 ? -23.672 -23.75 6.336 1 60.78 178 ASP B O 1
ATOM 3840 N N . GLU B 1 179 ? -23.938 -22.344 8.016 1 58.56 179 GLU B N 1
ATOM 3841 C CA . GLU B 1 179 ? -25.047 -21.688 7.328 1 58.56 179 GLU B CA 1
ATOM 3842 C C . GLU B 1 179 ? -24.562 -20.953 6.078 1 58.56 179 GLU B C 1
ATOM 3844 O O . GLU B 1 179 ? -25.25 -20.922 5.062 1 58.56 179 GLU B O 1
ATOM 3849 N N . LEU B 1 180 ? -23.406 -20.453 6.234 1 59.38 180 LEU B N 1
ATOM 3850 C CA . LEU B 1 180 ? -22.812 -19.781 5.082 1 59.38 180 LEU B CA 1
ATOM 3851 C C . LEU B 1 180 ? -22.516 -20.766 3.967 1 59.38 180 LEU B C 1
ATOM 3853 O O . LEU B 1 180 ? -22.781 -20.5 2.795 1 59.38 180 LEU B O 1
ATOM 3857 N N . PHE B 1 181 ? -22.078 -21.891 4.309 1 61.59 181 PHE B N 1
ATOM 3858 C CA . PHE B 1 181 ? -21.75 -22.922 3.328 1 61.59 181 PHE B CA 1
ATOM 3859 C C . PHE B 1 181 ? -23.016 -23.516 2.717 1 61.59 181 PHE B C 1
ATOM 3861 O O . PHE B 1 181 ? -23.016 -23.891 1.545 1 61.59 181 PHE B O 1
ATOM 3868 N N . ALA B 1 182 ? -23.969 -23.531 3.441 1 57.84 182 ALA B N 1
ATOM 3869 C CA . ALA B 1 182 ? -25.219 -24.141 2.982 1 57.84 182 ALA B CA 1
ATOM 3870 C C . ALA B 1 182 ? -26.031 -23.141 2.166 1 57.84 182 ALA B C 1
ATOM 3872 O O . ALA B 1 182 ? -26.781 -23.531 1.26 1 57.84 182 ALA B O 1
ATOM 3873 N N . GLY B 1 183 ? -25.781 -21.906 2.371 1 53.91 183 GLY B N 1
ATOM 3874 C CA . GLY B 1 183 ? -26.766 -20.969 1.82 1 53.91 183 GLY B CA 1
ATOM 3875 C C . GLY B 1 183 ? -26.156 -19.969 0.851 1 53.91 183 GLY B C 1
ATOM 3876 O O . GLY B 1 183 ? -26.875 -19.25 0.156 1 53.91 183 GLY B O 1
ATOM 3877 N N . ASN B 1 184 ? -24.938 -19.938 0.814 1 59.53 184 ASN B N 1
ATOM 3878 C CA . ASN B 1 184 ? -24.312 -18.891 0.019 1 59.53 184 ASN B CA 1
ATOM 3879 C C . ASN B 1 184 ? -23.547 -19.469 -1.161 1 59.53 184 ASN B C 1
ATOM 3881 O O . ASN B 1 184 ? -22.594 -20.219 -0.972 1 59.53 184 ASN B O 1
ATOM 3885 N N . PRO B 1 185 ? -24.016 -19.312 -2.412 1 60.03 185 PRO B N 1
ATOM 3886 C CA . PRO B 1 185 ? -23.391 -19.875 -3.617 1 60.03 185 PRO B CA 1
ATOM 3887 C C . PRO B 1 185 ? -21.922 -19.531 -3.736 1 60.03 185 PRO B C 1
ATOM 3889 O O . PRO B 1 185 ? -21.188 -20.141 -4.52 1 60.03 185 PRO B O 1
ATOM 3892 N N . ALA B 1 186 ? -21.547 -18.656 -2.906 1 66.31 186 ALA B N 1
ATOM 3893 C CA . ALA B 1 186 ? -20.141 -18.25 -2.971 1 66.31 186 ALA B CA 1
ATOM 3894 C C . ALA B 1 186 ? -19.25 -19.312 -2.32 1 66.31 186 ALA B C 1
ATOM 3896 O O . ALA B 1 186 ? -18.047 -19.359 -2.594 1 66.31 186 ALA B O 1
ATOM 3897 N N . PHE B 1 187 ? -19.859 -20.156 -1.525 1 64.38 187 PHE B N 1
ATOM 3898 C CA . PHE B 1 187 ? -19.078 -21.109 -0.754 1 64.38 187 PHE B CA 1
ATOM 3899 C C . PHE B 1 187 ? -19.094 -22.484 -1.412 1 64.38 187 PHE B C 1
ATOM 3901 O O . PHE B 1 187 ? -20.141 -22.922 -1.918 1 64.38 187 PHE B O 1
ATOM 3908 N N . GLY B 1 188 ? -17.875 -23.031 -1.524 1 66.06 188 GLY B N 1
ATOM 3909 C CA . GLY B 1 188 ? -17.75 -24.406 -1.97 1 66.06 188 GLY B CA 1
ATOM 3910 C C . GLY B 1 188 ? -17.688 -25.406 -0.825 1 66.06 188 GLY B C 1
ATOM 3911 O O . GLY B 1 188 ? -18.312 -25.203 0.219 1 66.06 188 GLY B O 1
ATOM 3912 N N . ARG B 1 189 ? -17.078 -26.469 -1.048 1 61.06 189 ARG B N 1
ATOM 3913 C CA . ARG B 1 189 ? -17 -27.516 -0.031 1 61.06 189 ARG B CA 1
ATOM 3914 C C . ARG B 1 189 ? -16.031 -27.125 1.072 1 61.06 189 ARG B C 1
ATOM 3916 O O . ARG B 1 189 ? -16.297 -27.328 2.256 1 61.06 189 ARG B O 1
ATOM 3923 N N . PHE B 1 190 ? -14.914 -26.547 0.667 1 63.28 190 PHE B N 1
ATOM 3924 C CA . PHE B 1 190 ? -13.867 -26.25 1.641 1 63.28 190 PHE B CA 1
ATOM 3925 C C . PHE B 1 190 ? -13.461 -24.781 1.583 1 63.28 190 PHE B C 1
ATOM 3927 O O . PHE B 1 190 ? -12.773 -24.297 2.479 1 63.28 190 PHE B O 1
ATOM 3934 N N . GLY B 1 191 ? -13.922 -24.172 0.549 1 71.69 191 GLY B N 1
ATOM 3935 C CA . GLY B 1 191 ? -13.609 -22.766 0.284 1 71.69 191 GLY B CA 1
ATOM 3936 C C . GLY B 1 191 ? -14.656 -22.078 -0.573 1 71.69 191 GLY B C 1
ATOM 3937 O O . GLY B 1 191 ? -15.852 -22.359 -0.451 1 71.69 191 GLY B O 1
ATOM 3938 N N . GLY B 1 192 ? -14.188 -21.109 -1.254 1 69.62 192 GLY B N 1
ATOM 3939 C CA . GLY B 1 192 ? -15.102 -20.484 -2.195 1 69.62 192 GLY B CA 1
ATOM 3940 C C . GLY B 1 192 ? -15.461 -21.391 -3.361 1 69.62 192 GLY B C 1
ATOM 3941 O O . GLY B 1 192 ? -14.633 -22.156 -3.834 1 69.62 192 GLY B O 1
ATOM 3942 N N . HIS B 1 193 ? -16.656 -21.359 -3.771 1 68.56 193 HIS B N 1
ATOM 3943 C CA . HIS B 1 193 ? -17.109 -22.172 -4.895 1 68.56 193 HIS B CA 1
ATOM 3944 C C . HIS B 1 193 ? -16.25 -21.922 -6.133 1 68.56 193 HIS B C 1
ATOM 3946 O O . HIS B 1 193 ? -16.109 -20.781 -6.578 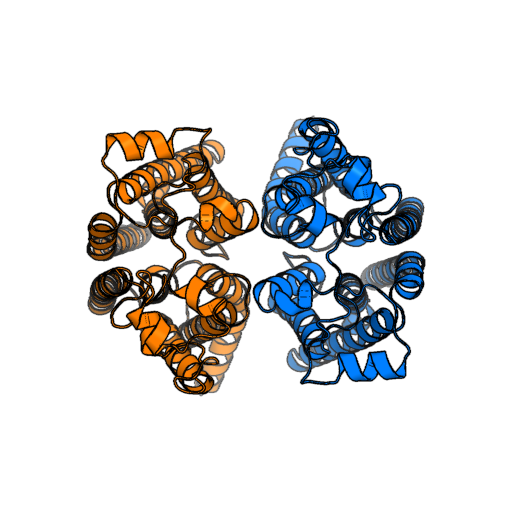1 68.56 193 HIS B O 1
ATOM 3952 N N . GLY B 1 194 ? -15.617 -23.047 -6.688 1 77.38 194 GLY B N 1
ATOM 3953 C CA . GLY B 1 194 ? -14.758 -22.938 -7.855 1 77.38 194 GLY B CA 1
ATOM 3954 C C . GLY B 1 194 ? -13.32 -22.609 -7.508 1 77.38 194 GLY B C 1
ATOM 3955 O O . GLY B 1 194 ? -12.391 -23.188 -8.07 1 77.38 194 GLY B O 1
ATOM 3956 N N . VAL B 1 195 ? -13.227 -21.75 -6.516 1 83.5 195 VAL B N 1
ATOM 3957 C CA . VAL B 1 195 ? -11.906 -21.234 -6.137 1 83.5 195 VAL B CA 1
ATOM 3958 C C . VAL B 1 195 ? -11.086 -22.359 -5.5 1 83.5 195 VAL B C 1
ATOM 3960 O O . VAL B 1 195 ? -9.859 -22.375 -5.602 1 83.5 195 VAL B O 1
ATOM 3963 N N . GLU B 1 196 ? -11.75 -23.297 -4.91 1 88.69 196 GLU B N 1
ATOM 3964 C CA . GLU B 1 196 ? -11.047 -24.438 -4.328 1 88.69 196 GLU B CA 1
ATOM 3965 C C . GLU B 1 196 ? -10.32 -25.234 -5.402 1 88.69 196 GLU B C 1
ATOM 3967 O O . GLU B 1 196 ? -9.172 -25.641 -5.211 1 88.69 196 GLU B O 1
ATOM 3972 N N . TRP B 1 197 ? -10.969 -25.406 -6.488 1 89.38 197 TRP B N 1
ATOM 3973 C CA . TRP B 1 197 ? -10.383 -26.172 -7.59 1 89.38 197 TRP B CA 1
ATOM 3974 C C . TRP B 1 197 ? -9.258 -25.391 -8.25 1 89.38 197 TRP B C 1
ATOM 3976 O O . TRP B 1 197 ? -8.25 -25.969 -8.656 1 89.38 197 TRP B O 1
ATOM 3986 N N . VAL B 1 198 ? -9.461 -24.141 -8.32 1 93.38 198 VAL B N 1
ATOM 3987 C CA . VAL B 1 198 ? -8.414 -23.281 -8.859 1 93.38 198 VAL B CA 1
ATOM 3988 C C . VAL B 1 198 ? -7.164 -23.375 -7.996 1 93.38 198 VAL B C 1
ATOM 3990 O O . VAL B 1 198 ? -6.051 -23.516 -8.516 1 93.38 198 VAL B O 1
ATOM 3993 N N . ASN B 1 199 ? -7.379 -23.312 -6.723 1 94.56 199 ASN B N 1
ATOM 3994 C CA . ASN B 1 199 ? -6.246 -23.438 -5.812 1 94.56 199 ASN B CA 1
ATOM 3995 C C . ASN B 1 199 ? -5.574 -24.797 -5.93 1 94.56 199 ASN B C 1
ATOM 3997 O O . ASN B 1 199 ? -4.344 -24.891 -5.918 1 94.56 199 ASN B O 1
ATOM 4001 N N . LEU B 1 200 ? -6.324 -25.844 -6.082 1 95.38 200 LEU B N 1
ATOM 4002 C CA . LEU B 1 200 ? -5.75 -27.172 -6.238 1 95.38 200 LEU B CA 1
ATOM 4003 C C . LEU B 1 200 ? -4.949 -27.266 -7.535 1 95.38 200 LEU B C 1
ATOM 4005 O O . LEU B 1 200 ? -3.912 -27.938 -7.578 1 95.38 200 LEU B O 1
ATOM 4009 N N . ALA B 1 201 ? -5.449 -26.641 -8.539 1 97.31 201 ALA B N 1
ATOM 4010 C CA . ALA B 1 201 ? -4.742 -26.625 -9.82 1 97.31 201 ALA B CA 1
ATOM 4011 C C . ALA B 1 201 ? -3.408 -25.891 -9.703 1 97.31 201 ALA B C 1
ATOM 4013 O O . ALA B 1 201 ? -2.389 -26.359 -10.219 1 97.31 201 ALA B O 1
ATOM 4014 N N . PHE B 1 202 ? -3.447 -24.766 -9.023 1 97.56 202 PHE B N 1
ATOM 4015 C CA . PHE B 1 202 ? -2.201 -24.031 -8.812 1 97.56 202 PHE B CA 1
ATOM 4016 C C . PHE B 1 202 ? -1.271 -24.812 -7.891 1 97.56 202 PHE B C 1
ATOM 4018 O O . PHE B 1 202 ? -0.048 -24.75 -8.039 1 97.56 202 PHE B O 1
ATOM 4025 N N . LEU B 1 203 ? -1.877 -25.531 -6.941 1 97.44 203 LEU B N 1
ATOM 4026 C CA . LEU B 1 203 ? -1.072 -26.406 -6.094 1 97.44 203 LEU B CA 1
ATOM 4027 C C . LEU B 1 203 ? -0.34 -27.453 -6.926 1 97.44 203 LEU B C 1
ATOM 4029 O O . LEU B 1 203 ? 0.854 -27.688 -6.727 1 97.44 203 LEU B O 1
ATOM 4033 N N . ALA B 1 204 ? -1.041 -28.062 -7.84 1 97.81 204 ALA B N 1
ATOM 4034 C CA . ALA B 1 204 ? -0.441 -29.062 -8.719 1 97.81 204 ALA B CA 1
ATOM 4035 C C . ALA B 1 204 ? 0.718 -28.469 -9.516 1 97.81 204 ALA B C 1
ATOM 4037 O O . ALA B 1 204 ? 1.791 -29.062 -9.602 1 97.81 204 ALA B O 1
ATOM 4038 N N . GLY B 1 205 ? 0.496 -27.297 -10.086 1 97.69 205 GLY B N 1
ATOM 4039 C CA . GLY B 1 205 ? 1.568 -26.625 -10.797 1 97.69 205 GLY B CA 1
ATOM 4040 C C . GLY B 1 205 ? 2.746 -26.266 -9.906 1 97.69 205 GLY B C 1
ATOM 4041 O O . GLY B 1 205 ? 3.9 -26.422 -10.305 1 97.69 205 GLY B O 1
ATOM 4042 N N . GLY B 1 206 ? 2.457 -25.766 -8.727 1 97.44 206 GLY B N 1
ATOM 4043 C CA . GLY B 1 206 ? 3.502 -25.422 -7.773 1 97.44 206 GLY B CA 1
ATOM 4044 C C . GLY B 1 206 ? 4.332 -26.625 -7.352 1 97.44 206 GLY B C 1
ATOM 4045 O O . GLY B 1 206 ? 5.555 -26.531 -7.227 1 97.44 206 GLY B O 1
ATOM 4046 N N . LEU B 1 207 ? 3.66 -27.766 -7.156 1 97.44 207 LEU B N 1
ATOM 4047 C CA . LEU B 1 207 ? 4.359 -28.984 -6.777 1 97.44 207 LEU B CA 1
ATOM 4048 C C . LEU B 1 207 ? 5.277 -29.453 -7.898 1 97.44 207 LEU B C 1
ATOM 4050 O O . LEU B 1 207 ? 6.355 -30 -7.641 1 97.44 207 LEU B O 1
ATOM 4054 N N . LEU B 1 208 ? 4.836 -29.266 -9.094 1 97 208 LEU B N 1
ATOM 4055 C CA . LEU B 1 208 ? 5.684 -29.578 -10.234 1 97 208 LEU B CA 1
ATOM 4056 C C . LEU B 1 208 ? 6.961 -28.75 -10.219 1 97 208 LEU B C 1
ATOM 4058 O O . LEU B 1 208 ? 8.047 -29.266 -10.477 1 97 208 LEU B O 1
ATOM 4062 N N . LEU B 1 209 ? 6.793 -27.484 -9.922 1 97.25 209 LEU B N 1
ATOM 4063 C CA . LEU B 1 209 ? 7.953 -26.609 -9.867 1 97.25 209 LEU B CA 1
ATOM 4064 C C . LEU B 1 209 ? 8.891 -27 -8.734 1 97.25 209 LEU B C 1
ATOM 4066 O O . LEU B 1 209 ? 10.109 -26.938 -8.875 1 97.25 209 LEU B O 1
ATOM 4070 N N . LEU B 1 210 ? 8.305 -27.422 -7.648 1 96.19 210 LEU B N 1
ATOM 4071 C CA . LEU B 1 210 ? 9.109 -27.906 -6.527 1 96.19 210 LEU B CA 1
ATOM 4072 C C . LEU B 1 210 ? 9.875 -29.172 -6.902 1 96.19 210 LEU B C 1
ATOM 4074 O O . LEU B 1 210 ? 11.055 -29.297 -6.574 1 96.19 210 LEU B O 1
ATOM 4078 N N . GLN B 1 211 ? 9.25 -30 -7.531 1 95.81 211 GLN B N 1
ATOM 4079 C CA . GLN B 1 211 ? 9.852 -31.266 -7.965 1 95.81 211 GLN B CA 1
ATOM 4080 C C . GLN B 1 211 ? 11 -31.016 -8.938 1 95.81 211 GLN B C 1
ATOM 4082 O O . GLN B 1 211 ? 12.031 -31.688 -8.883 1 95.81 211 GLN B O 1
ATOM 4087 N N . ARG B 1 212 ? 10.844 -30.047 -9.758 1 95.56 212 ARG B N 1
ATOM 4088 C CA . ARG B 1 212 ? 11.867 -29.703 -10.75 1 95.56 212 ARG B CA 1
ATOM 4089 C C . ARG B 1 212 ? 12.938 -28.797 -10.141 1 95.56 212 ARG B C 1
ATOM 4091 O O . ARG B 1 212 ? 13.844 -28.359 -10.836 1 95.56 212 ARG B O 1
ATOM 4098 N N . ARG B 1 213 ? 12.773 -28.422 -8.93 1 94.62 213 ARG B N 1
ATOM 4099 C CA . ARG B 1 213 ? 13.742 -27.641 -8.156 1 94.62 213 ARG B CA 1
ATOM 4100 C C . ARG B 1 213 ? 13.977 -26.266 -8.781 1 94.62 213 ARG B C 1
ATOM 4102 O O . ARG B 1 213 ? 15.117 -25.812 -8.891 1 94.62 213 ARG B O 1
ATOM 4109 N N . VAL B 1 214 ? 12.898 -25.766 -9.242 1 93.5 214 VAL B N 1
ATOM 4110 C CA . VAL B 1 214 ? 12.969 -24.406 -9.75 1 93.5 214 VAL B CA 1
ATOM 4111 C C . VAL B 1 214 ? 13.203 -23.438 -8.602 1 93.5 214 VAL B C 1
ATOM 4113 O O . VAL B 1 214 ? 13.891 -22.422 -8.758 1 93.5 214 VAL B O 1
ATOM 4116 N N . PHE B 1 215 ? 12.594 -23.703 -7.508 1 93.69 215 PHE B N 1
ATOM 4117 C CA . PHE B 1 215 ? 12.805 -22.938 -6.285 1 93.69 215 PHE B CA 1
ATOM 4118 C C . PHE B 1 215 ? 12.797 -23.859 -5.066 1 93.69 215 PHE B C 1
ATOM 4120 O O . PHE B 1 215 ? 12.453 -25.031 -5.172 1 93.69 215 PHE B O 1
ATOM 4127 N N . GLY B 1 216 ? 13.242 -23.312 -3.945 1 94.38 216 GLY B N 1
ATOM 4128 C CA . GLY B 1 216 ? 13.25 -24.062 -2.699 1 94.38 216 GLY B CA 1
ATOM 4129 C C . GLY B 1 216 ? 11.898 -24.109 -2.02 1 94.38 216 GLY B C 1
ATOM 4130 O O . GLY B 1 216 ? 11.008 -23.328 -2.352 1 94.38 216 GLY B O 1
ATOM 4131 N N . TRP B 1 217 ? 11.734 -24.984 -1.027 1 96.94 217 TRP B N 1
ATOM 4132 C CA . TRP B 1 217 ? 10.453 -25.219 -0.366 1 96.94 217 TRP B CA 1
ATOM 4133 C C . TRP B 1 217 ? 10.227 -24.188 0.74 1 96.94 217 TRP B C 1
ATOM 4135 O O . TRP B 1 217 ? 9.109 -24.047 1.241 1 96.94 217 TRP B O 1
ATOM 4145 N N . GLN B 1 218 ? 11.164 -23.453 1.108 1 97.88 218 GLN B N 1
ATOM 4146 C CA . GLN B 1 218 ? 11.141 -22.656 2.324 1 97.88 218 GLN B CA 1
ATOM 4147 C C . GLN B 1 218 ? 10.023 -21.609 2.277 1 97.88 218 GLN B C 1
ATOM 4149 O O . GLN B 1 218 ? 9.219 -21.516 3.209 1 97.88 218 GLN B O 1
ATOM 4154 N N . ALA B 1 219 ? 9.961 -20.891 1.208 1 97.94 219 ALA B N 1
ATOM 4155 C CA . ALA B 1 219 ? 9 -19.797 1.132 1 97.94 219 ALA B CA 1
ATOM 4156 C C . ALA B 1 219 ? 7.574 -20.328 1.045 1 97.94 219 ALA B C 1
ATOM 4158 O O . ALA B 1 219 ? 6.711 -19.938 1.833 1 97.94 219 ALA B O 1
ATOM 4159 N N . PRO B 1 220 ? 7.312 -21.312 0.12 1 98.19 220 PRO B N 1
ATOM 4160 C CA . PRO B 1 220 ? 5.938 -21.812 0.038 1 98.19 220 PRO B CA 1
ATOM 4161 C C . PRO B 1 220 ? 5.488 -22.516 1.321 1 98.19 220 PRO B C 1
ATOM 4163 O O . PRO B 1 220 ? 4.375 -22.281 1.8 1 98.19 220 PRO B O 1
ATOM 4166 N N . VAL B 1 221 ? 6.301 -23.297 1.833 1 98.19 221 VAL B N 1
ATOM 4167 C CA . VAL B 1 221 ? 5.945 -24.031 3.043 1 98.19 221 VAL B CA 1
ATOM 4168 C C . VAL B 1 221 ? 5.812 -23.062 4.215 1 98.19 221 VAL B C 1
ATOM 4170 O O . VAL B 1 221 ? 4.934 -23.219 5.062 1 98.19 221 VAL B O 1
ATOM 4173 N N . GLY B 1 222 ? 6.703 -22.125 4.27 1 98.5 222 GLY B N 1
ATOM 4174 C CA . GLY B 1 222 ? 6.59 -21.094 5.297 1 98.5 222 GLY B CA 1
ATOM 4175 C C . GLY B 1 222 ? 5.262 -20.359 5.258 1 98.5 222 GLY B C 1
ATOM 4176 O O . GLY B 1 222 ? 4.617 -20.188 6.293 1 98.5 222 GLY B O 1
ATOM 4177 N N . MET B 1 223 ? 4.859 -19.938 4.105 1 98.56 223 MET B N 1
ATOM 4178 C CA . MET B 1 223 ? 3.615 -19.188 3.947 1 98.56 223 MET B CA 1
ATOM 4179 C C . MET B 1 223 ? 2.416 -20.047 4.324 1 98.56 223 MET B C 1
ATOM 4181 O O . MET B 1 223 ? 1.555 -19.625 5.094 1 98.56 223 MET B O 1
ATOM 4185 N N . LEU B 1 224 ? 2.385 -21.297 3.793 1 98.31 224 LEU B N 1
ATOM 4186 C CA . LEU B 1 224 ? 1.232 -22.172 4 1 98.31 224 LEU B CA 1
ATOM 4187 C C . LEU B 1 224 ? 1.149 -22.625 5.453 1 98.31 224 LEU B C 1
ATOM 4189 O O . LEU B 1 224 ? 0.062 -22.672 6.031 1 98.31 224 LEU B O 1
ATOM 4193 N N . ALA B 1 225 ? 2.273 -22.938 6.008 1 98.25 225 ALA B N 1
ATOM 4194 C CA . ALA B 1 225 ? 2.297 -23.375 7.402 1 98.25 225 ALA B CA 1
ATOM 4195 C C . ALA B 1 225 ? 1.862 -22.25 8.336 1 98.25 225 ALA B C 1
ATOM 4197 O O . ALA B 1 225 ? 1.089 -22.469 9.266 1 98.25 225 ALA B O 1
ATOM 4198 N N . SER B 1 226 ? 2.406 -21.125 8.062 1 98.12 226 SER B N 1
ATOM 4199 C CA . SER B 1 226 ? 2.045 -19.984 8.883 1 98.12 226 SER B CA 1
ATOM 4200 C C . SER B 1 226 ? 0.562 -19.656 8.758 1 98.12 226 SER B C 1
ATOM 4202 O O . SER B 1 226 ? -0.111 -19.391 9.766 1 98.12 226 SER B O 1
ATOM 4204 N N . LEU B 1 227 ? 0.086 -19.625 7.594 1 96.5 227 LEU B N 1
ATOM 4205 C CA . LEU B 1 227 ? -1.336 -19.375 7.379 1 96.5 227 LEU B CA 1
ATOM 4206 C C . LEU B 1 227 ? -2.182 -20.422 8.094 1 96.5 227 LEU B C 1
ATOM 4208 O O . LEU B 1 227 ? -3.191 -20.094 8.719 1 96.5 227 LEU B O 1
ATOM 4212 N N . PHE B 1 228 ? -1.748 -21.625 7.977 1 95.94 228 PHE B N 1
ATOM 4213 C CA . PHE B 1 228 ? -2.451 -22.734 8.617 1 95.94 228 PHE B CA 1
ATOM 4214 C C . PHE B 1 228 ? -2.451 -22.562 10.133 1 95.94 228 PHE B C 1
ATOM 4216 O O . PHE B 1 228 ? -3.5 -22.656 10.773 1 95.94 228 PHE B O 1
ATOM 4223 N N . VAL B 1 229 ? -1.343 -22.328 10.711 1 96.38 229 VAL B N 1
ATOM 4224 C CA . VAL B 1 229 ? -1.183 -22.25 12.156 1 96.38 229 VAL B CA 1
ATOM 4225 C C . VAL B 1 229 ? -1.961 -21.062 12.711 1 96.38 229 VAL B C 1
ATOM 4227 O O . VAL B 1 229 ? -2.709 -21.203 13.68 1 96.38 229 VAL B O 1
ATOM 4230 N N . VAL B 1 230 ? -1.852 -19.969 12.086 1 94.38 230 VAL B N 1
ATOM 4231 C CA . VAL B 1 230 ? -2.52 -18.781 12.594 1 94.38 230 VAL B CA 1
ATOM 4232 C C . VAL B 1 230 ? -4.035 -18.938 12.469 1 94.38 230 VAL B C 1
ATOM 4234 O O . VAL B 1 230 ? -4.781 -18.562 13.375 1 94.38 230 VAL B O 1
ATOM 4237 N N . SER B 1 231 ? -4.449 -19.391 11.375 1 90.75 231 SER B N 1
ATOM 4238 C CA . SER B 1 231 ? -5.883 -19.594 11.188 1 90.75 231 SER B CA 1
ATOM 4239 C C . SER B 1 231 ? -6.422 -20.625 12.18 1 90.75 231 SER B C 1
ATOM 4241 O O . SER B 1 231 ? -7.574 -20.531 12.609 1 90.75 231 SER B O 1
ATOM 4243 N N . LEU B 1 232 ? -5.605 -21.609 12.492 1 89.62 232 LEU B N 1
ATOM 4244 C CA . LEU B 1 232 ? -6 -22.609 13.477 1 89.62 232 LEU B CA 1
ATOM 4245 C C . LEU B 1 232 ? -6.117 -21.984 14.859 1 89.62 232 LEU B C 1
ATOM 4247 O O . LEU B 1 232 ? -7.078 -22.25 15.586 1 89.62 232 LEU B O 1
ATOM 4251 N N . LEU B 1 233 ? -5.25 -21.188 15.219 1 89.38 233 LEU B N 1
ATOM 4252 C CA . LEU B 1 233 ? -5.211 -20.562 16.531 1 89.38 233 LEU B CA 1
ATOM 4253 C C . LEU B 1 233 ? -6.371 -19.594 16.703 1 89.38 233 LEU B C 1
ATOM 4255 O O . LEU B 1 233 ? -6.91 -19.453 17.812 1 89.38 233 LEU B O 1
ATOM 4259 N N . CYS B 1 234 ? -6.824 -18.969 15.57 1 84 234 CYS B N 1
ATOM 4260 C CA . CYS B 1 234 ? -7.84 -17.938 15.672 1 84 234 CYS B CA 1
ATOM 4261 C C . CYS B 1 234 ? -9.195 -18.453 15.195 1 84 234 CYS B C 1
ATOM 4263 O O . CYS B 1 234 ? -10.133 -17.672 15.023 1 84 234 CYS B O 1
ATOM 4265 N N . TRP B 1 235 ? -9.414 -19.562 14.836 1 74.31 235 TRP B N 1
ATOM 4266 C CA . TRP B 1 235 ? -10.617 -20.141 14.242 1 74.31 235 TRP B CA 1
ATOM 4267 C C . TRP B 1 235 ? -11.797 -20.031 15.195 1 74.31 235 TRP B C 1
ATOM 4269 O O . TRP B 1 235 ? -12.914 -19.719 14.773 1 74.31 235 TRP B O 1
ATOM 4279 N N . ASN B 1 236 ? -11.609 -19.781 16.391 1 67.94 236 ASN B N 1
ATOM 4280 C CA . ASN B 1 236 ? -12.617 -19.641 17.438 1 67.94 236 ASN B CA 1
ATOM 4281 C C . ASN B 1 236 ? -13.805 -20.578 17.188 1 67.94 236 ASN B C 1
ATOM 4283 O O . ASN B 1 236 ? -14.945 -20.219 17.484 1 67.94 236 ASN B O 1
ATOM 4287 N N . GLY B 1 237 ? -13.695 -21.703 16.484 1 67.38 237 GLY B N 1
ATOM 4288 C CA . GLY B 1 237 ? -14.734 -22.703 16.312 1 67.38 237 GLY B CA 1
ATOM 4289 C C . GLY B 1 237 ? -15.695 -22.375 15.18 1 67.38 237 GLY B C 1
ATOM 4290 O O . GLY B 1 237 ? -15.336 -21.672 14.234 1 67.38 237 GLY B O 1
ATOM 4291 N N . SER B 1 238 ? -16.766 -22.969 15.117 1 60.84 238 SER B N 1
ATOM 4292 C CA . SER B 1 238 ? -17.719 -22.891 14.023 1 60.84 238 SER B CA 1
ATOM 4293 C C . SER B 1 238 ? -18.797 -21.844 14.312 1 60.84 238 SER B C 1
ATOM 4295 O O . SER B 1 238 ? -19.781 -21.75 13.586 1 60.84 238 SER B O 1
ATOM 4297 N N . GLY B 1 239 ? -18.531 -21.047 15.25 1 56.97 239 GLY B N 1
ATOM 4298 C CA . GLY B 1 239 ? -19.516 -20.031 15.594 1 56.97 239 GLY B CA 1
ATOM 4299 C C . GLY B 1 239 ? -19.484 -18.828 14.664 1 56.97 239 GLY B C 1
ATOM 4300 O O . GLY B 1 239 ? -18.766 -18.828 13.672 1 56.97 239 GLY B O 1
ATOM 4301 N N . SER B 1 240 ? -20.453 -17.906 14.859 1 52.59 240 SER B N 1
ATOM 4302 C CA . SER B 1 240 ? -20.594 -16.703 14.047 1 52.59 240 SER B CA 1
ATOM 4303 C C . SER B 1 240 ? -19.328 -15.852 14.094 1 52.59 240 SER B C 1
ATOM 4305 O O . SER B 1 240 ? -19.047 -15.078 13.172 1 52.59 240 SER B O 1
ATOM 4307 N N . ASP B 1 241 ? -18.562 -16.172 15.062 1 57.22 241 ASP B N 1
ATOM 4308 C CA . ASP B 1 241 ? -17.344 -15.375 15.211 1 57.22 241 ASP B CA 1
ATOM 4309 C C . ASP B 1 241 ? -16.141 -16.094 14.641 1 57.22 241 ASP B C 1
ATOM 4311 O O . ASP B 1 241 ? -14.992 -15.719 14.898 1 57.22 241 ASP B O 1
ATOM 4315 N N . SER B 1 242 ? -16.578 -17.094 13.828 1 65.38 242 SER B N 1
ATOM 4316 C CA . SER B 1 242 ? -15.484 -17.859 13.242 1 65.38 242 SER B CA 1
ATOM 4317 C C . SER B 1 242 ? -14.812 -17.078 12.109 1 65.38 242 SER B C 1
ATOM 4319 O O . SER B 1 242 ? -15.484 -16.406 11.328 1 65.38 242 SER B O 1
ATOM 4321 N N . HIS B 1 243 ? -13.562 -17.109 12.125 1 69.25 243 HIS B N 1
ATOM 4322 C CA . HIS B 1 243 ? -12.82 -16.438 11.062 1 69.25 243 HIS B CA 1
ATOM 4323 C C . HIS B 1 243 ? -12.461 -17.422 9.945 1 69.25 243 HIS B C 1
ATOM 4325 O O . HIS B 1 243 ? -11.586 -17.125 9.125 1 69.25 243 HIS B O 1
ATOM 4331 N N . GLY B 1 244 ? -13.172 -18.594 9.898 1 72.31 244 GLY B N 1
ATOM 4332 C CA . GLY B 1 244 ? -12.922 -19.578 8.852 1 72.31 244 GLY B CA 1
ATOM 4333 C C . GLY B 1 244 ? -11.922 -20.641 9.266 1 72.31 244 GLY B C 1
ATOM 4334 O O . GLY B 1 244 ? -10.961 -20.359 9.984 1 72.31 244 GLY B O 1
ATOM 4335 N N . SER B 1 245 ? -12.109 -21.812 8.797 1 78.44 245 SER B N 1
ATOM 4336 C CA . SER B 1 245 ? -11.219 -22.922 9.094 1 78.44 245 SER B CA 1
ATOM 4337 C C . SER B 1 245 ? -9.906 -22.797 8.328 1 78.44 245 SER B C 1
ATOM 4339 O O . SER B 1 245 ? -9.812 -22.047 7.355 1 78.44 245 SER B O 1
ATOM 4341 N N . PRO B 1 246 ? -8.906 -23.453 8.867 1 86.56 246 PRO B N 1
ATOM 4342 C CA . PRO B 1 246 ? -7.621 -23.438 8.164 1 86.56 246 PRO B CA 1
ATOM 4343 C C . PRO B 1 246 ? -7.73 -23.906 6.711 1 86.56 246 PRO B C 1
ATOM 4345 O O . PRO B 1 246 ? -7.117 -23.312 5.82 1 86.56 246 PRO B O 1
ATOM 4348 N N . LEU B 1 247 ? -8.477 -24.906 6.516 1 84.38 247 LEU B N 1
ATOM 4349 C CA . LEU B 1 247 ? -8.641 -25.422 5.16 1 84.38 247 LEU B CA 1
ATOM 4350 C C . LEU B 1 247 ? -9.312 -24.391 4.266 1 84.38 247 LEU B C 1
ATOM 4352 O O . LEU B 1 247 ? -8.992 -24.281 3.078 1 84.38 247 LEU B O 1
ATOM 4356 N N . PHE B 1 248 ? -10.18 -23.688 4.805 1 83.62 248 PHE B N 1
ATOM 4357 C CA . PHE B 1 248 ? -10.844 -22.625 4.066 1 83.62 248 PHE B CA 1
ATOM 4358 C C . PHE B 1 248 ? -9.844 -21.562 3.611 1 83.62 248 PHE B C 1
ATOM 4360 O O . PHE B 1 248 ? -9.844 -21.156 2.447 1 83.62 248 PHE B O 1
ATOM 4367 N N . HIS B 1 249 ? -9.031 -21.172 4.531 1 87.25 249 HIS B N 1
ATOM 4368 C CA . HIS B 1 249 ? -8.047 -20.156 4.203 1 87.25 249 HIS B CA 1
ATOM 4369 C C . HIS B 1 249 ? -7.031 -20.672 3.188 1 87.25 249 HIS B C 1
ATOM 4371 O O . HIS B 1 249 ? -6.562 -19.906 2.334 1 87.25 249 HIS B O 1
ATOM 4377 N N . LEU B 1 250 ? -6.762 -21.938 3.25 1 90.62 250 LEU B N 1
ATOM 4378 C CA . LEU B 1 250 ? -5.77 -22.531 2.357 1 90.62 250 LEU B CA 1
ATOM 4379 C C . LEU B 1 250 ? -6.328 -22.672 0.947 1 90.62 250 LEU B C 1
ATOM 4381 O O . LEU B 1 250 ? -5.578 -22.609 -0.032 1 90.62 250 LEU B O 1
ATOM 4385 N N . LEU B 1 251 ? -7.609 -22.844 0.873 1 89.31 251 LEU B N 1
ATOM 4386 C CA . LEU B 1 251 ? -8.188 -23.141 -0.432 1 89.31 251 LEU B CA 1
ATOM 4387 C C . LEU B 1 251 ? -9.078 -22 -0.907 1 89.31 251 LEU B C 1
ATOM 4389 O O . LEU B 1 251 ? -10.023 -22.219 -1.667 1 89.31 251 LEU B O 1
ATOM 4393 N N . SER B 1 252 ? -8.805 -20.828 -0.446 1 87.69 252 SER B N 1
ATOM 4394 C CA . SER B 1 252 ? -9.547 -19.641 -0.876 1 87.69 252 SER B CA 1
ATOM 4395 C C . SER B 1 252 ? -8.609 -18.562 -1.397 1 87.69 252 SER B C 1
ATOM 4397 O O . SER B 1 252 ? -7.398 -18.609 -1.162 1 87.69 252 SER B O 1
ATOM 4399 N N . GLY B 1 253 ? -9.172 -17.781 -2.18 1 88.75 253 GLY B N 1
ATOM 4400 C CA . GLY B 1 253 ? -8.398 -16.656 -2.689 1 88.75 253 GLY B CA 1
ATOM 4401 C C . GLY B 1 253 ? -7.211 -17.078 -3.529 1 88.75 253 GLY B C 1
ATOM 4402 O O . GLY B 1 253 ? -7.277 -18.062 -4.258 1 88.75 253 GLY B O 1
ATOM 4403 N N . ALA B 1 254 ? -6.176 -16.281 -3.436 1 93.31 254 ALA B N 1
ATOM 4404 C CA . ALA B 1 254 ? -4.984 -16.5 -4.246 1 93.31 254 ALA B CA 1
ATOM 4405 C C . ALA B 1 254 ? -3.902 -17.219 -3.439 1 93.31 254 ALA B C 1
ATOM 4407 O O . ALA B 1 254 ? -2.709 -17.016 -3.676 1 93.31 254 ALA B O 1
ATOM 4408 N N . THR B 1 255 ? -4.336 -18.047 -2.488 1 95.5 255 THR B N 1
ATOM 4409 C CA . THR B 1 255 ? -3.393 -18.625 -1.533 1 95.5 255 THR B CA 1
ATOM 4410 C C . THR B 1 255 ? -2.354 -19.484 -2.246 1 95.5 255 THR B C 1
ATOM 4412 O O . THR B 1 255 ? -1.149 -19.281 -2.074 1 95.5 255 THR B O 1
ATOM 4415 N N . MET B 1 256 ? -2.807 -20.438 -3.092 1 97.19 256 MET B N 1
ATOM 4416 C CA . MET B 1 256 ? -1.856 -21.344 -3.744 1 97.19 256 MET B CA 1
ATOM 4417 C C . MET B 1 256 ? -1.083 -20.609 -4.836 1 97.19 256 MET B C 1
ATOM 4419 O O . MET B 1 256 ? 0.099 -20.891 -5.055 1 97.19 256 MET B O 1
ATOM 4423 N N . LEU B 1 257 ? -1.723 -19.703 -5.52 1 97 257 LEU B N 1
ATOM 4424 C CA . LEU B 1 257 ? -1.009 -18.828 -6.453 1 97 257 LEU B CA 1
ATOM 4425 C C . LEU B 1 257 ? 0.099 -18.062 -5.738 1 97 257 LEU B C 1
ATOM 4427 O O . LEU B 1 257 ? 1.23 -18 -6.223 1 97 257 LEU B O 1
ATOM 4431 N N . GLY B 1 258 ? -0.271 -17.484 -4.633 1 97.75 258 GLY B N 1
ATOM 4432 C CA . GLY B 1 258 ? 0.681 -16.734 -3.822 1 97.75 258 GLY B CA 1
ATOM 4433 C C . GLY B 1 258 ? 1.832 -17.594 -3.324 1 97.75 258 GLY B C 1
ATOM 4434 O O . GLY B 1 258 ? 2.994 -17.188 -3.42 1 97.75 258 GLY B O 1
ATOM 4435 N N . ALA B 1 259 ? 1.564 -18.766 -2.865 1 98.19 259 ALA B N 1
ATOM 4436 C CA . ALA B 1 259 ? 2.547 -19.625 -2.215 1 98.19 259 ALA B CA 1
ATOM 4437 C C . ALA B 1 259 ? 3.576 -20.141 -3.217 1 98.19 259 ALA B C 1
ATOM 4439 O O . ALA B 1 259 ? 4.773 -20.188 -2.916 1 98.19 259 ALA B O 1
ATOM 4440 N N . PHE B 1 260 ? 3.133 -20.406 -4.418 1 98 260 PHE B N 1
ATOM 4441 C CA . PHE B 1 260 ? 4.035 -21.156 -5.281 1 98 260 PHE B CA 1
ATOM 4442 C C . PHE B 1 260 ? 4.5 -20.297 -6.453 1 98 260 PHE B C 1
ATOM 4444 O O . PHE B 1 260 ? 5.488 -20.625 -7.113 1 98 260 PHE B O 1
ATOM 4451 N N . PHE B 1 261 ? 3.848 -19.172 -6.711 1 97.75 261 PHE B N 1
ATOM 4452 C CA . PHE B 1 261 ? 4.191 -18.422 -7.922 1 97.75 261 PHE B CA 1
ATOM 4453 C C . PHE B 1 261 ? 4.559 -16.984 -7.59 1 97.75 261 PHE B C 1
ATOM 4455 O O . PHE B 1 261 ? 5.117 -16.281 -8.43 1 97.75 261 PHE B O 1
ATOM 4462 N N . ILE B 1 262 ? 4.242 -16.562 -6.406 1 97.12 262 ILE B N 1
ATOM 4463 C CA . ILE B 1 262 ? 4.461 -15.156 -6.105 1 97.12 262 ILE B CA 1
ATOM 4464 C C . ILE B 1 262 ? 5.574 -15.016 -5.07 1 97.12 262 ILE B C 1
ATOM 4466 O O . ILE B 1 262 ? 6.57 -14.336 -5.312 1 97.12 262 ILE B O 1
ATOM 4470 N N . VAL B 1 263 ? 5.449 -15.758 -3.949 1 97.56 263 VAL B N 1
ATOM 4471 C CA . VAL B 1 263 ? 6.414 -15.578 -2.869 1 97.56 263 VAL B CA 1
ATOM 4472 C C . VAL B 1 263 ? 7.758 -16.188 -3.273 1 97.56 263 VAL B C 1
ATOM 4474 O O . VAL B 1 263 ? 8.781 -15.93 -2.631 1 97.56 263 VAL B O 1
ATOM 4477 N N . THR B 1 264 ? 7.82 -16.938 -4.348 1 94.81 264 THR B N 1
ATOM 4478 C CA . THR B 1 264 ? 9.023 -17.625 -4.805 1 94.81 264 THR B CA 1
ATOM 4479 C C . THR B 1 264 ? 9.758 -16.797 -5.852 1 94.81 264 THR B C 1
ATOM 4481 O O . THR B 1 264 ? 10.75 -17.25 -6.426 1 94.81 264 THR B O 1
ATOM 4484 N N . GLU B 1 265 ? 9.25 -15.641 -6.105 1 88.44 265 GLU B N 1
ATOM 4485 C CA . GLU B 1 265 ? 9.906 -14.742 -7.059 1 88.44 265 GLU B CA 1
ATOM 4486 C C . GLU B 1 265 ? 11.336 -14.445 -6.641 1 88.44 265 GLU B C 1
ATOM 4488 O O . GLU B 1 265 ? 11.586 -13.992 -5.52 1 88.44 265 GLU B O 1
ATOM 4493 N N . PRO B 1 266 ? 12.25 -14.57 -7.562 1 84.69 266 PRO B N 1
ATOM 4494 C CA . PRO B 1 266 ? 13.664 -14.602 -7.18 1 84.69 266 PRO B CA 1
ATOM 4495 C C . PRO B 1 266 ? 14.258 -13.203 -7.004 1 84.69 266 PRO B C 1
ATOM 4497 O O . PRO B 1 266 ? 15.289 -13.047 -6.34 1 84.69 266 PRO B O 1
ATOM 4500 N N . VAL B 1 267 ? 13.734 -12.266 -7.562 1 86.25 267 VAL B N 1
ATOM 4501 C CA . VAL B 1 267 ? 14.391 -10.961 -7.582 1 86.25 267 VAL B CA 1
ATOM 4502 C C . VAL B 1 267 ? 14.008 -10.172 -6.332 1 86.25 267 VAL B C 1
ATOM 4504 O O . VAL B 1 267 ? 14.875 -9.781 -5.547 1 86.25 267 VAL B O 1
ATOM 4507 N N . SER B 1 268 ? 12.766 -10.039 -6.035 1 89.94 268 SER B N 1
ATOM 4508 C CA . SER B 1 268 ? 12.297 -9.219 -4.926 1 89.94 268 SER B CA 1
ATOM 4509 C C . SER B 1 268 ? 12.195 -10.031 -3.639 1 89.94 268 SER B C 1
ATOM 4511 O O . SER B 1 268 ? 11.984 -9.469 -2.561 1 89.94 268 SER B O 1
ATOM 4513 N N . GLY B 1 269 ? 12.383 -11.312 -3.73 1 91.31 269 GLY B N 1
ATOM 4514 C CA . GLY B 1 269 ? 12.297 -12.18 -2.568 1 91.31 269 GLY B CA 1
ATOM 4515 C C . GLY B 1 269 ? 13.633 -12.391 -1.882 1 91.31 269 GLY B C 1
ATOM 4516 O O . GLY B 1 269 ? 14.664 -11.883 -2.344 1 91.31 269 GLY B O 1
ATOM 4517 N N . ALA B 1 270 ? 13.562 -13.109 -0.758 1 94.06 270 ALA B N 1
ATOM 4518 C CA . ALA B 1 270 ? 14.75 -13.43 0.029 1 94.06 270 ALA B CA 1
ATOM 4519 C C . ALA B 1 270 ? 15.617 -14.469 -0.68 1 94.06 270 ALA B C 1
ATOM 4521 O O . ALA B 1 270 ? 15.102 -15.289 -1.447 1 94.06 270 ALA B O 1
ATOM 4522 N N . LYS B 1 271 ? 16.875 -14.438 -0.373 1 93.19 271 LYS B N 1
ATOM 4523 C CA . LYS B 1 271 ? 17.812 -15.32 -1.058 1 93.19 271 LYS B CA 1
ATOM 4524 C C . LYS B 1 271 ? 18.234 -16.484 -0.159 1 93.19 271 LYS B C 1
ATOM 4526 O O . LYS B 1 271 ? 18.281 -17.625 -0.602 1 93.19 271 LYS B O 1
ATOM 4531 N N . SER B 1 272 ? 18.531 -16.188 1.058 1 95.19 272 SER B N 1
ATOM 4532 C CA . SER B 1 272 ? 18.969 -17.234 1.975 1 95.19 272 SER B CA 1
ATOM 4533 C C . SER B 1 272 ? 17.797 -18.109 2.422 1 95.19 272 SER B C 1
ATOM 4535 O O . SER B 1 272 ? 16.672 -17.641 2.537 1 95.19 272 SER B O 1
ATOM 4537 N N . PRO B 1 273 ? 18.094 -19.375 2.684 1 95.94 273 PRO B N 1
ATOM 4538 C CA . PRO B 1 273 ? 17.016 -20.297 3.037 1 95.94 273 PRO B CA 1
ATOM 4539 C C . PRO B 1 273 ? 16.234 -19.859 4.27 1 95.94 273 PRO B C 1
ATOM 4541 O O . PRO B 1 273 ? 15 -19.906 4.277 1 95.94 273 PRO B O 1
ATOM 4544 N N . LEU B 1 274 ? 16.969 -19.422 5.227 1 96.94 274 LEU B N 1
ATOM 4545 C CA . LEU B 1 274 ? 16.266 -18.984 6.434 1 96.94 274 LEU B CA 1
ATOM 4546 C C . LEU B 1 274 ? 15.422 -17.75 6.152 1 96.94 274 LEU B C 1
ATOM 4548 O O . LEU B 1 274 ? 14.289 -17.656 6.613 1 96.94 274 LEU B O 1
ATOM 4552 N N . ALA B 1 275 ? 15.992 -16.797 5.449 1 97.25 275 ALA B N 1
ATOM 4553 C CA . ALA B 1 275 ? 15.258 -15.586 5.098 1 97.25 275 ALA B CA 1
ATOM 4554 C C . ALA B 1 275 ? 14.031 -15.914 4.25 1 97.25 275 ALA B C 1
ATOM 4556 O O . ALA B 1 275 ? 12.977 -15.297 4.406 1 97.25 275 ALA B O 1
ATO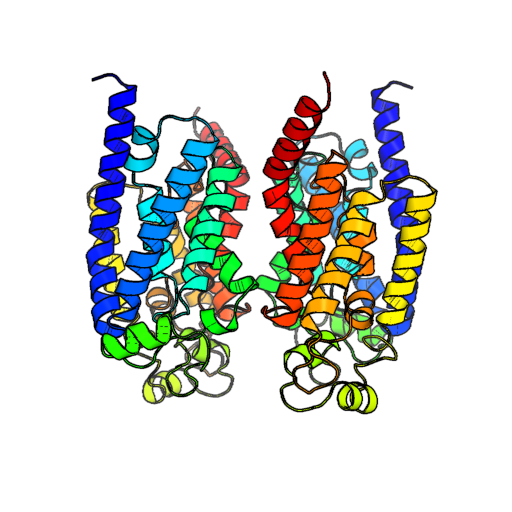M 4557 N N . ARG B 1 276 ? 14.172 -16.906 3.428 1 97.94 276 ARG B N 1
ATOM 4558 C CA . ARG B 1 276 ? 13.055 -17.344 2.602 1 97.94 276 ARG B CA 1
ATOM 4559 C C . ARG B 1 276 ? 11.93 -17.922 3.459 1 97.94 276 ARG B C 1
ATOM 4561 O O . ARG B 1 276 ? 10.75 -17.641 3.221 1 97.94 276 ARG B O 1
ATOM 4568 N N . LEU B 1 277 ? 12.336 -18.672 4.379 1 98.06 277 LEU B N 1
ATOM 4569 C CA . LEU B 1 277 ? 11.352 -19.281 5.273 1 98.06 277 LEU B CA 1
ATOM 4570 C C . LEU B 1 277 ? 10.617 -18.219 6.078 1 98.06 277 LEU B C 1
ATOM 4572 O O . LEU B 1 277 ? 9.391 -18.234 6.168 1 98.06 277 LEU B O 1
ATOM 4576 N N . LEU B 1 278 ? 11.359 -17.297 6.613 1 98 278 LEU B N 1
ATOM 4577 C CA . LEU B 1 278 ? 10.766 -16.234 7.414 1 98 278 LEU B CA 1
ATOM 4578 C C . LEU B 1 278 ? 9.906 -15.32 6.551 1 98 278 LEU B C 1
ATOM 4580 O O . LEU B 1 278 ? 8.883 -14.805 7.012 1 98 278 LEU B O 1
ATOM 4584 N N . PHE B 1 279 ? 10.414 -15.102 5.359 1 98.12 279 PHE B N 1
ATOM 4585 C CA . PHE B 1 279 ? 9.617 -14.352 4.402 1 98.12 279 PHE B CA 1
ATOM 4586 C C . PHE B 1 279 ? 8.258 -15 4.195 1 98.12 279 PHE B C 1
ATOM 4588 O O . PHE B 1 279 ? 7.219 -14.344 4.316 1 98.12 279 PHE B O 1
ATOM 4595 N N . GLY B 1 280 ? 8.273 -16.266 3.934 1 98.5 280 GLY B N 1
ATOM 4596 C CA . GLY B 1 280 ? 7.031 -17.016 3.77 1 98.5 280 GLY B CA 1
ATOM 4597 C C . GLY B 1 280 ? 6.148 -16.984 5 1 98.5 280 GLY B C 1
ATOM 4598 O O . GLY B 1 280 ? 4.945 -16.734 4.902 1 98.5 280 GLY B O 1
ATOM 4599 N N . VAL B 1 281 ? 6.711 -17.172 6.105 1 98.5 281 VAL B N 1
ATOM 4600 C CA . VAL B 1 281 ? 5.977 -17.156 7.367 1 98.5 281 VAL B CA 1
ATOM 4601 C C . VAL B 1 281 ? 5.297 -15.805 7.547 1 98.5 281 VAL B C 1
ATOM 4603 O O . VAL B 1 281 ? 4.125 -15.734 7.926 1 98.5 281 VAL B O 1
ATOM 4606 N N . GLY B 1 282 ? 6.059 -14.812 7.254 1 98.19 282 GLY B N 1
ATOM 4607 C CA . GLY B 1 282 ? 5.504 -13.477 7.352 1 98.19 282 GLY B CA 1
ATOM 4608 C C . GLY B 1 282 ? 4.332 -13.242 6.414 1 98.19 282 GLY B C 1
ATOM 4609 O O . GLY B 1 282 ? 3.318 -12.664 6.809 1 98.19 282 GLY B O 1
ATOM 4610 N N . VAL B 1 283 ? 4.445 -13.68 5.203 1 98.25 283 VAL B N 1
ATOM 4611 C CA . VAL B 1 283 ? 3.381 -13.508 4.223 1 98.25 283 VAL B CA 1
ATOM 4612 C C . VAL B 1 283 ? 2.123 -14.234 4.688 1 98.25 283 VAL B C 1
ATOM 4614 O O . VAL B 1 283 ? 1.016 -13.703 4.594 1 98.25 283 VAL B O 1
ATOM 4617 N N . GLY B 1 284 ? 2.293 -15.453 5.195 1 98.06 284 GLY B N 1
ATOM 4618 C CA . GLY B 1 284 ? 1.153 -16.219 5.684 1 98.06 284 GLY B CA 1
ATOM 4619 C C . GLY B 1 284 ? 0.437 -15.539 6.84 1 98.06 284 GLY B C 1
ATOM 4620 O O . GLY B 1 284 ? -0.791 -15.43 6.836 1 98.06 284 GLY B O 1
ATOM 4621 N N . CYS B 1 285 ? 1.169 -15.055 7.73 1 96.75 285 CYS B N 1
ATOM 4622 C CA . CYS B 1 285 ? 0.607 -14.383 8.898 1 96.75 285 CYS B CA 1
ATOM 4623 C C . CYS B 1 285 ? -0.132 -13.117 8.492 1 96.75 285 CYS B C 1
ATOM 4625 O O . CYS B 1 285 ? -1.266 -12.891 8.914 1 96.75 285 CYS B O 1
ATOM 4627 N N . LEU B 1 286 ? 0.475 -12.367 7.699 1 96.19 286 LEU B N 1
ATOM 4628 C CA . LEU B 1 286 ? -0.112 -11.102 7.27 1 96.19 286 LEU B CA 1
ATOM 4629 C C . LEU B 1 286 ? -1.35 -11.344 6.41 1 96.19 286 LEU B C 1
ATOM 4631 O O . LEU B 1 286 ? -2.32 -10.586 6.492 1 96.19 286 LEU B O 1
ATOM 4635 N N . THR B 1 287 ? -1.239 -12.312 5.559 1 95.88 287 THR B N 1
ATOM 4636 C CA . THR B 1 287 ? -2.402 -12.656 4.746 1 95.88 287 THR B CA 1
ATOM 4637 C C . THR B 1 287 ? -3.613 -12.938 5.629 1 95.88 287 THR B C 1
ATOM 4639 O O . THR B 1 287 ? -4.703 -12.422 5.379 1 95.88 287 THR B O 1
ATOM 4642 N N . TYR B 1 288 ? -3.414 -13.711 6.672 1 93.56 288 TYR B N 1
ATOM 4643 C CA . TYR B 1 288 ? -4.512 -14.016 7.582 1 93.56 288 TYR B CA 1
ATOM 4644 C C . TYR B 1 288 ? -5.035 -12.75 8.25 1 93.56 288 TYR B C 1
ATOM 4646 O O . TYR B 1 288 ? -6.246 -12.547 8.344 1 93.56 288 TYR B O 1
ATOM 4654 N N . LEU B 1 289 ? -4.156 -11.945 8.688 1 90.38 289 LEU B N 1
ATOM 4655 C CA . LEU B 1 289 ? -4.535 -10.719 9.391 1 90.38 289 LEU B CA 1
ATOM 4656 C C . LEU B 1 289 ? -5.344 -9.805 8.477 1 90.38 289 LEU B C 1
ATOM 4658 O O . LEU B 1 289 ? -6.352 -9.234 8.898 1 90.38 289 LEU B O 1
ATOM 4662 N N . ILE B 1 290 ? -4.949 -9.664 7.277 1 91.56 290 ILE B N 1
ATOM 4663 C CA . ILE B 1 290 ? -5.629 -8.781 6.34 1 91.56 290 ILE B CA 1
ATOM 4664 C C . ILE B 1 290 ? -6.988 -9.359 5.965 1 91.56 290 ILE B C 1
ATOM 4666 O O . ILE B 1 290 ? -7.984 -8.641 5.891 1 91.56 290 ILE B O 1
ATOM 4670 N N . ARG B 1 291 ? -7.062 -10.703 5.793 1 87.38 291 ARG B N 1
ATOM 4671 C CA . ARG B 1 291 ? -8.312 -11.375 5.465 1 87.38 291 ARG B CA 1
ATOM 4672 C C . ARG B 1 291 ? -9.352 -11.172 6.566 1 87.38 291 ARG B C 1
ATOM 4674 O O . ARG B 1 291 ? -10.539 -11.023 6.285 1 87.38 291 ARG B O 1
ATOM 4681 N N . THR B 1 292 ? -8.867 -11.219 7.738 1 84.56 292 THR B N 1
ATOM 4682 C CA . THR B 1 292 ? -9.773 -11.281 8.875 1 84.56 292 THR B CA 1
ATOM 4683 C C . THR B 1 292 ? -10.125 -9.875 9.367 1 84.56 292 THR B C 1
ATOM 4685 O O . THR B 1 292 ? -11.289 -9.578 9.641 1 84.56 292 THR B O 1
ATOM 4688 N N . TRP B 1 293 ? -9.133 -9.023 9.414 1 83.06 293 TRP B N 1
ATOM 4689 C CA . TRP B 1 293 ? -9.375 -7.73 10.047 1 83.06 293 TRP B CA 1
ATOM 4690 C C . TRP B 1 293 ? -9.078 -6.586 9.086 1 83.06 293 TRP B C 1
ATOM 4692 O O . TRP B 1 293 ? -9.297 -5.418 9.414 1 83.06 293 TRP B O 1
ATOM 4702 N N . GLY B 1 294 ? -8.633 -6.871 7.953 1 85.06 294 GLY B N 1
ATOM 4703 C CA . GLY B 1 294 ? -8.227 -5.832 7.02 1 85.06 294 GLY B CA 1
ATOM 4704 C C . GLY B 1 294 ? -9.344 -5.395 6.09 1 85.06 294 GLY B C 1
ATOM 4705 O O . GLY B 1 294 ? -10.5 -5.777 6.281 1 85.06 294 GLY B O 1
ATOM 4706 N N . GLY B 1 295 ? -9 -4.523 5.207 1 77.56 295 GLY B N 1
ATOM 4707 C CA . GLY B 1 295 ? -9.969 -3.963 4.273 1 77.56 295 GLY B CA 1
ATOM 4708 C C . GLY B 1 295 ? -10.062 -4.742 2.977 1 77.56 295 GLY B C 1
ATOM 4709 O O . GLY B 1 295 ? -10.867 -4.402 2.104 1 77.56 295 GLY B O 1
ATOM 4710 N N . TYR B 1 296 ? -9.258 -5.824 2.916 1 83.62 296 TYR B N 1
ATOM 4711 C CA . TYR B 1 296 ? -9.227 -6.574 1.665 1 83.62 296 TYR B CA 1
ATOM 4712 C C . TYR B 1 296 ? -9.453 -8.062 1.914 1 83.62 296 TYR B C 1
ATOM 4714 O O . TYR B 1 296 ? -8.805 -8.656 2.773 1 83.62 296 TYR B O 1
ATOM 4722 N N . PRO B 1 297 ? -10.312 -8.664 1.103 1 78.88 297 PRO B N 1
ATOM 4723 C CA . PRO B 1 297 ? -10.672 -10.062 1.354 1 78.88 297 PRO B CA 1
ATOM 4724 C C . PRO B 1 297 ? -9.516 -11.031 1.096 1 78.88 297 PRO B C 1
ATOM 4726 O O . PRO B 1 297 ? -9.422 -12.07 1.746 1 78.88 297 PRO B O 1
ATOM 4729 N N . ASP B 1 298 ? -8.68 -11.016 0.163 1 84.38 298 ASP B N 1
ATOM 4730 C CA . ASP B 1 298 ? -7.609 -11.961 -0.12 1 84.38 298 ASP B CA 1
ATOM 4731 C C . ASP B 1 298 ? -6.297 -11.516 0.523 1 84.38 298 ASP B C 1
ATOM 4733 O O . ASP B 1 298 ? -5.637 -12.305 1.209 1 84.38 298 ASP B O 1
ATOM 4737 N N . GLY B 1 299 ? -5.871 -10.359 0.581 1 90.44 299 GLY B N 1
ATOM 4738 C CA . GLY B 1 299 ? -4.777 -9.719 1.295 1 90.44 299 GLY B CA 1
ATOM 4739 C C . GLY B 1 299 ? -3.408 -10.195 0.843 1 90.44 299 GLY B C 1
ATOM 4740 O O . GLY B 1 299 ? -2.387 -9.656 1.271 1 90.44 299 GLY B O 1
ATOM 4741 N N . VAL B 1 300 ? -3.203 -11.219 -0.045 1 95.19 300 VAL B N 1
ATOM 4742 C CA . VAL B 1 300 ? -1.942 -11.844 -0.432 1 95.19 300 VAL B CA 1
ATOM 4743 C C . VAL B 1 300 ? -1.021 -10.805 -1.066 1 95.19 300 VAL B C 1
ATOM 4745 O O . VAL B 1 300 ? 0.158 -10.719 -0.717 1 95.19 300 VAL B O 1
ATOM 4748 N N . ALA B 1 301 ? -1.577 -10.031 -1.922 1 95.56 301 ALA B N 1
ATOM 4749 C CA . ALA B 1 301 ? -0.761 -9.039 -2.627 1 95.56 301 ALA B CA 1
ATOM 4750 C C . ALA B 1 301 ? -0.123 -8.055 -1.651 1 95.56 301 ALA B C 1
ATOM 4752 O O . ALA B 1 301 ? 1.087 -7.824 -1.697 1 95.56 301 ALA B O 1
ATOM 4753 N N . PHE B 1 302 ? -0.858 -7.598 -0.759 1 94.69 302 PHE B N 1
ATOM 4754 C CA . PHE B 1 302 ? -0.354 -6.633 0.212 1 94.69 302 PHE B CA 1
ATOM 4755 C C . PHE B 1 302 ? 0.624 -7.297 1.176 1 94.69 302 PHE B C 1
ATOM 4757 O O . PHE B 1 302 ? 1.62 -6.688 1.571 1 94.69 302 PHE B O 1
ATOM 4764 N N . ALA B 1 303 ? 0.295 -8.5 1.558 1 96.94 303 ALA B N 1
ATOM 4765 C CA . ALA B 1 303 ? 1.196 -9.242 2.436 1 96.94 303 ALA B CA 1
ATOM 4766 C C . ALA B 1 303 ? 2.57 -9.414 1.796 1 96.94 303 ALA B C 1
ATOM 4768 O O . ALA B 1 303 ? 3.596 -9.195 2.445 1 96.94 303 ALA B O 1
ATOM 4769 N N . VAL B 1 304 ? 2.559 -9.711 0.58 1 97.56 304 VAL B N 1
ATOM 4770 C CA . VAL B 1 304 ? 3.807 -9.93 -0.146 1 97.56 304 VAL B CA 1
ATOM 4771 C C . VAL B 1 304 ? 4.582 -8.617 -0.245 1 97.56 304 VAL B C 1
ATOM 4773 O O . VAL B 1 304 ? 5.793 -8.586 0 1 97.56 304 VAL B O 1
ATOM 4776 N N . LEU B 1 305 ? 3.918 -7.574 -0.567 1 95.69 305 LEU B N 1
ATOM 4777 C CA . LEU B 1 305 ? 4.582 -6.285 -0.713 1 95.69 305 LEU B CA 1
ATOM 4778 C C . LEU B 1 305 ? 5.168 -5.82 0.617 1 95.69 305 LEU B C 1
ATOM 4780 O O . LEU B 1 305 ? 6.277 -5.289 0.66 1 95.69 305 LEU B O 1
ATOM 4784 N N . LEU B 1 306 ? 4.449 -6.051 1.641 1 94.25 306 LEU B N 1
ATOM 4785 C CA . LEU B 1 306 ? 4.941 -5.68 2.963 1 94.25 306 LEU B CA 1
ATOM 4786 C C . LEU B 1 306 ? 6.176 -6.492 3.332 1 94.25 306 LEU B C 1
ATOM 4788 O O . LEU B 1 306 ? 7.145 -5.949 3.873 1 94.25 306 LEU B O 1
ATOM 4792 N N . MET B 1 307 ? 6.145 -7.719 3.041 1 96.19 307 MET B N 1
ATOM 4793 C CA . MET B 1 307 ? 7.285 -8.562 3.365 1 96.19 307 MET B CA 1
ATOM 4794 C C . MET B 1 307 ? 8.469 -8.266 2.445 1 96.19 307 MET B C 1
ATOM 4796 O O . MET B 1 307 ? 9.625 -8.461 2.828 1 96.19 307 MET B O 1
ATOM 4800 N N . ASN B 1 308 ? 8.18 -7.766 1.208 1 95.12 308 ASN B N 1
ATOM 4801 C CA . ASN B 1 308 ? 9.273 -7.305 0.361 1 95.12 308 ASN B CA 1
ATOM 4802 C C . ASN B 1 308 ? 10.078 -6.191 1.036 1 95.12 308 ASN B C 1
ATOM 4804 O O . ASN B 1 308 ? 11.297 -6.145 0.914 1 95.12 308 ASN B O 1
ATOM 4808 N N . LEU B 1 309 ? 9.414 -5.402 1.754 1 90.38 309 LEU B N 1
ATOM 4809 C CA . LEU B 1 309 ? 10.07 -4.324 2.486 1 90.38 309 LEU B CA 1
ATOM 4810 C C . LEU B 1 309 ? 10.984 -4.883 3.566 1 90.38 309 LEU B C 1
ATOM 4812 O O . LEU B 1 309 ? 11.984 -4.25 3.93 1 90.38 309 LEU B O 1
ATOM 4816 N N . CYS B 1 310 ? 10.742 -6.051 4.016 1 92.94 310 CYS B N 1
ATOM 4817 C CA . CYS B 1 310 ? 11.461 -6.633 5.145 1 92.94 310 CYS B CA 1
ATOM 4818 C C . CYS B 1 310 ? 12.633 -7.48 4.668 1 92.94 310 CYS B C 1
ATOM 4820 O O . CYS B 1 310 ? 13.422 -7.973 5.48 1 92.94 310 CYS B O 1
ATOM 4822 N N . VAL B 1 311 ? 12.781 -7.645 3.406 1 93.5 311 VAL B N 1
ATOM 4823 C CA . VAL B 1 311 ? 13.742 -8.594 2.859 1 93.5 311 VAL B CA 1
ATOM 4824 C C . VAL B 1 311 ? 15.156 -8.227 3.316 1 93.5 311 VAL B C 1
ATOM 4826 O O . VAL B 1 311 ? 15.914 -9.086 3.773 1 93.5 311 VAL B O 1
ATOM 4829 N N . PRO B 1 312 ? 15.508 -6.918 3.252 1 88.56 312 PRO B N 1
ATOM 4830 C CA . PRO B 1 312 ? 16.859 -6.594 3.715 1 88.56 312 PRO B CA 1
ATOM 4831 C C . PRO B 1 312 ? 17.078 -6.969 5.18 1 88.56 312 PRO B C 1
ATOM 4833 O O . PRO B 1 312 ? 18.141 -7.488 5.527 1 88.56 312 PRO B O 1
ATOM 4836 N N . ALA B 1 313 ? 16.203 -6.762 5.984 1 88.62 313 ALA B N 1
ATOM 4837 C CA . ALA B 1 313 ? 16.312 -7.098 7.402 1 88.62 313 ALA B CA 1
ATOM 4838 C C . ALA B 1 313 ? 16.344 -8.609 7.605 1 88.62 313 ALA B C 1
ATOM 4840 O O . ALA B 1 313 ? 17.109 -9.109 8.445 1 88.62 313 ALA B O 1
ATOM 4841 N N . LEU B 1 314 ? 15.586 -9.297 6.852 1 93.62 314 LEU B N 1
ATOM 4842 C CA . LEU B 1 314 ? 15.555 -10.75 6.945 1 93.62 314 LEU B CA 1
ATOM 4843 C C . LEU B 1 314 ? 16.891 -11.352 6.527 1 93.62 314 LEU B C 1
ATOM 4845 O O . LEU B 1 314 ? 17.375 -12.297 7.156 1 93.62 314 LEU B O 1
ATOM 4849 N N . GLU B 1 315 ? 17.438 -10.805 5.473 1 93.81 315 GLU B N 1
ATOM 4850 C CA . GLU B 1 315 ? 18.734 -11.297 4.996 1 93.81 315 GLU B CA 1
ATOM 4851 C C . GLU B 1 315 ? 19.844 -11.023 6.016 1 93.81 315 GLU B C 1
ATOM 4853 O O . GLU B 1 315 ? 20.703 -11.867 6.234 1 93.81 315 GLU B O 1
ATOM 4858 N N . ARG B 1 316 ? 19.781 -9.883 6.609 1 88.81 316 ARG B N 1
ATOM 4859 C CA . ARG B 1 316 ? 20.75 -9.555 7.648 1 88.81 316 ARG B CA 1
ATOM 4860 C C . ARG B 1 316 ? 20.625 -10.5 8.836 1 88.81 316 ARG B C 1
ATOM 4862 O O . ARG B 1 316 ? 21.625 -10.961 9.398 1 88.81 316 ARG B O 1
ATOM 4869 N N . PHE B 1 317 ? 19.438 -10.742 9.203 1 89.88 317 PHE B N 1
ATOM 4870 C CA . PHE B 1 317 ? 19.172 -11.664 10.305 1 89.88 317 PHE B CA 1
ATOM 4871 C C . PHE B 1 317 ? 19.688 -13.062 9.977 1 89.88 317 PHE B C 1
ATOM 4873 O O . PHE B 1 317 ? 20.328 -13.703 10.812 1 89.88 317 PHE B O 1
ATOM 4880 N N . ALA B 1 318 ? 19.438 -13.477 8.789 1 93.44 318 ALA B N 1
ATOM 4881 C CA . ALA B 1 318 ? 19.875 -14.805 8.352 1 93.44 318 ALA B CA 1
ATOM 4882 C C . ALA B 1 318 ? 21.391 -14.891 8.312 1 93.44 318 ALA B C 1
ATOM 4884 O O . ALA B 1 318 ? 21.969 -15.914 8.68 1 93.44 318 ALA B O 1
ATOM 4885 N N . SER B 1 319 ? 22.031 -13.875 7.855 1 91.44 319 SER B N 1
ATOM 4886 C CA . SER B 1 319 ? 23.484 -13.852 7.777 1 91.44 319 SER B CA 1
ATOM 4887 C C . SER B 1 319 ? 24.109 -13.898 9.164 1 91.44 319 SER B C 1
ATOM 4889 O O . SER B 1 319 ? 25.141 -14.562 9.367 1 91.44 319 SER B O 1
ATOM 4891 N N . ARG B 1 320 ? 23.594 -13.188 10.086 1 88.38 320 ARG B N 1
ATOM 4892 C CA . ARG B 1 320 ? 24.094 -13.18 11.453 1 88.38 320 ARG B CA 1
ATOM 4893 C C . ARG B 1 320 ? 23.969 -14.555 12.094 1 88.38 320 ARG B C 1
ATOM 4895 O O . ARG B 1 320 ? 24.844 -14.984 12.852 1 88.38 320 ARG B O 1
ATOM 4902 N N . ARG B 1 321 ? 22.922 -15.188 11.82 1 87.38 321 ARG B N 1
ATOM 4903 C CA . ARG B 1 321 ? 22.688 -16.516 12.367 1 87.38 321 ARG B CA 1
ATOM 4904 C C . ARG B 1 321 ? 23.641 -17.547 11.75 1 87.38 321 ARG B C 1
ATOM 4906 O O . ARG B 1 321 ? 24.078 -18.469 12.43 1 87.38 321 ARG B O 1
ATOM 4913 N N . GLN B 1 322 ? 23.859 -17.375 10.531 1 83.88 322 GLN B N 1
ATOM 4914 C CA . GLN B 1 322 ? 24.781 -18.281 9.859 1 83.88 322 GLN B CA 1
ATOM 4915 C C . GLN B 1 322 ? 26.203 -18.094 10.383 1 83.88 322 GLN B C 1
ATOM 4917 O O . GLN B 1 322 ? 26.953 -19.062 10.508 1 83.88 322 GLN B O 1
ATOM 4922 N N . GLN B 1 323 ? 26.562 -16.891 10.625 1 80.56 323 GLN B N 1
ATOM 4923 C CA . GLN B 1 323 ? 27.891 -16.609 11.141 1 80.56 323 GLN B CA 1
ATOM 4924 C C . GLN B 1 323 ? 28.062 -17.156 12.555 1 80.56 323 GLN B C 1
ATOM 4926 O O . GLN B 1 323 ? 29.156 -17.547 12.961 1 80.56 323 GLN B O 1
ATOM 4931 N N . GLN B 1 324 ? 27.062 -17.094 13.25 1 72.81 324 GLN B N 1
ATOM 4932 C CA . GLN B 1 324 ? 27.141 -17.594 14.617 1 72.81 324 GLN B CA 1
ATOM 4933 C C . GLN B 1 324 ? 27.25 -19.109 14.641 1 72.81 324 GLN B C 1
ATOM 4935 O O . GLN B 1 324 ? 27.812 -19.688 15.578 1 72.81 324 GLN B O 1
ATOM 4940 N N . VAL B 1 325 ? 26.734 -19.781 13.625 1 65.25 325 VAL B N 1
ATOM 4941 C CA . VAL B 1 325 ? 26.766 -21.234 13.625 1 65.25 325 VAL B CA 1
ATOM 4942 C C . VAL B 1 325 ? 28.094 -21.719 13.031 1 65.25 325 VAL B C 1
ATOM 4944 O O . VAL B 1 325 ? 28.516 -22.844 13.297 1 65.25 325 VAL B O 1
ATOM 4947 N N . THR B 1 326 ? 28.75 -20.875 12.172 1 59.75 326 THR B N 1
ATOM 4948 C CA . THR B 1 326 ? 30.047 -21.344 11.688 1 59.75 326 THR B CA 1
ATOM 4949 C C . THR B 1 326 ? 31.141 -21.062 12.719 1 59.75 326 THR B C 1
ATOM 4951 O O . THR B 1 326 ? 31.422 -19.922 13.039 1 59.75 326 THR B O 1
ATOM 4954 N N . PRO B 1 327 ? 31.797 -22.016 13.352 1 49.09 327 PRO B N 1
ATOM 4955 C CA . PRO B 1 327 ? 32.969 -21.828 14.203 1 49.09 327 PRO B CA 1
ATOM 4956 C C . PRO B 1 327 ? 34.219 -21.422 13.414 1 49.09 327 PRO B C 1
ATOM 4958 O O . PRO B 1 327 ? 34.312 -21.75 12.234 1 49.09 327 PRO B O 1
#

Sequence (654 aa):
MSPLESRDERLQQAMKLVLLATLPGLLALFWFYGWGVLINLLLSVATALAVEATVIHLRRQPLRPTLTDGSAVVSATLLAVALPPYCPWWLTVTAIASGLLLGKHLYGGVGKNPFNPAMLGFALAMVLFPQPMTQWPAHSMDLTSAVQQVFNLGQAPDAWVQATALDSLRINKSLTIDELFAGNPAFGRFGGHGVEWVNLAFLAGGLLLLQRRVFGWQAPVGMLASLFVVSLLCWNGSGSDSHGSPLFHLLSGATMLGAFFIVTEPVSGAKSPLARLLFGVGVGCLTYLIRTWGGYPDGVAFAVLLMNLCVPALERFASRRQQQVTPMSPLESRDERLQQAMKLVLLATLPGLLALFWFYGWGVLINLLLSVATALAVEATVIHLRRQPLRPTLTDGSAVVSATLLAVALPPYCPWWLTVTAIASGLLLGKHLYGGVGKNPFNPAMLGFALAMVLFPQPMTQWPAHSMDLTSAVQQVFNLGQAPDAWVQATALDSLRINKSLTIDELFAGNPAFGRFGGHGVEWVNLAFLAGGLLLLQRRVFGWQAPVGMLASLFVVSLLCWNGSGSDSHGSPLFHLLSGATMLGAFFIVTEPVSGAKSPLARLLFGVGVGCLTYLIRTWGGYPDGVAFAVLLMNLCVPALERFASRRQQQVTP

pLDDT: mean 84.93, std 14.17, range [47.78, 98.56]

Nearest PDB structures (foldseek):
  8rb9-assembly1_D  TM=9.054E-01  e=7.273E-19  Azotobacter vinelandii DJ
  8rbq-assembly1_D  TM=9.079E-01  e=1.257E-16  Azotobacter vinelandii DJ
  7zc6-assembly1_D  TM=8.937E-01  e=1.992E-14  Clostridium tetanomorphum
  8a1v-assembly1_B  TM=7.600E-01  e=4.102E-12  Vibrio cholerae
  8rb9-assembly1_D  TM=9.084E-01  e=5.407E-19  Azotobacter vinelandii DJ

Foldseek 3Di:
DDPVVVVLVLLLVLLVLLVVLCVLLLVLCCVFANPLLVVLLVLLQVLLLVLLQVLCVVVVHDNPSQSRSNLSSLLSNLLSSQAARLQASVLSNQLSNCLCVVQAPVQPHPQGGLARSSLNSLVVSCVVPVVRRQFHFPGYDDPVVSVCSHHPPDDDPVPGGDGAQLRCLQPQQADWPVCCQVPPQLADDQEGDSLLSSLVSLLSSLVVCVVVPSDDQQQLCLQLVLLQVVLCVQQVPRGSLGSGHSSHLCRYRCNSVLSRSNQRDDRNHADDSQLSNVLNNQLNNQQSVCSHPNPDNRRNSVSRRVSSVCRVVSNVVVVVVVVVPPD/DDPVVVVLVLLLVLLVLLVVLCVLLLVLCCVFANPLLVVLLVLLQVLLLVLLQVLCVVVVHDNPSQSRSNLSSLLSNLLSSQAARLQASVLSNQLSNCLCVVQAPVQPHPQGGLASSSLNSLVVSCVVPVVRRQFHFPGYDDPVVSVCSHHPPDDDPVPGGDGAQLRCLQPQQADWPVCCQVPPQLADDQEGVSLLSSLVSLLSSLVVCVVVPSDDQQQLCLQLVLLQVVLCVQQVPRGSLGSGHSSHLCRYRCNSVLSRSNQRDDRNHADDSQLSNVLNNQLNNQQSCCSHPNPDNRCNSVSRRVSSVCRVVSNVVVVVVVVVPPD

Secondary structure (DSSP, 8-state):
--HHHHHHHHHHHHHHHHHHHHHHHHHHHHHHHTHHHHHHHHHHHHHHHHHHHHHHHHTT--HHHHHHSSHHHHHHHHHHHHSPTT--HHHHHHHHHHHHHHHTGGGTSTT--SS-HHHHHHHHHHHH-HHHHT-EESS---HHHHHHHHH-SS----TTEE--HHHHHHH-SSS-HHHHHHH-TTB-SSSBTTHHHHHHHHHHHHHHHHHTTSS-SHHHHHHHHHHHHHHHHT--TTSTT----HHHHHTSTTHHHIIIIITT-TTTS--SHHHHHHHHHHHHHHHHHHHHHSS-SS-HHHHHHHHHHHHHHHHHHHHHHHHHH--/--HHHHHHHHHHHHHHHHHHHTHHHHHHHHHHHTHHHHHHHHHHHHHHHHHHHHHHHHTT--HHHHHTSSHHHHHHHHHHHHSPTT--HHHHHHHHHHHHHHHTGGGTSTT--SS-HHHHHHHHHHHH-HHHHT-EESS---HHHHHHHHH-SS----TTEE--HHHHHHH-SSS-HHHHHHH-TTB-SSSBTTHHHHHHHHHHHHHHHHHTTSS-SHHHHHHHHHHHHHHHHT--TTSTT----HHHHHTSTTHHHIIIIITT-TTTS--SHHHHHHHHHHHHHHHHHHHHHSS-SS-HHHHHHHHHHHHHHHHHHHHHHHHHH--

Solvent-accessible surface area (backbone atoms only — not comparable to full-atom values): 31521 Å² total; per-residue (Å²): 129,52,73,70,55,48,53,52,49,52,46,28,50,49,37,50,50,51,53,57,27,43,43,53,21,50,51,41,44,31,71,61,45,23,48,24,44,54,51,36,35,51,48,15,35,53,42,31,52,50,48,50,52,50,53,27,58,73,64,73,43,79,55,64,69,66,70,59,36,36,58,56,48,48,34,17,45,55,34,25,71,70,46,35,48,46,38,46,51,67,57,50,43,48,21,41,46,48,5,44,44,64,22,22,46,56,55,73,23,90,75,48,17,59,38,53,26,30,38,46,8,50,49,49,36,41,47,46,36,29,67,56,56,64,38,30,60,68,60,56,49,57,63,68,58,31,53,47,49,20,70,46,84,75,81,74,68,71,90,48,52,35,68,48,34,49,47,51,54,55,68,43,76,69,57,30,51,64,53,40,45,74,67,34,83,33,31,30,93,57,20,19,45,66,35,34,57,27,22,51,26,22,39,53,20,33,50,50,39,46,73,69,56,73,51,74,65,38,22,31,50,21,16,53,49,29,32,35,52,52,30,54,75,54,13,72,61,67,42,40,75,27,70,47,50,35,63,25,59,56,22,21,68,57,38,29,48,37,29,51,66,50,60,60,38,74,56,30,35,52,82,51,65,63,17,18,23,52,45,14,28,50,27,14,44,39,15,51,45,14,29,66,47,24,74,38,47,52,29,51,47,58,19,45,47,54,42,25,64,41,30,63,53,35,45,51,51,39,50,55,52,51,55,70,68,56,129,128,51,74,67,57,48,54,52,48,53,47,28,51,49,37,50,50,52,51,57,28,44,42,54,22,50,50,41,44,31,70,60,46,24,48,24,44,55,52,38,34,52,47,15,36,52,42,30,52,49,49,51,52,51,51,30,57,74,66,73,43,79,52,66,70,67,70,59,37,36,58,57,49,48,33,17,44,56,34,25,71,70,45,36,47,47,39,45,54,66,55,50,41,48,20,40,47,48,6,43,44,62,22,22,47,56,55,72,24,89,75,48,19,59,38,53,27,31,37,46,9,51,49,49,37,42,46,46,36,28,67,58,57,63,38,31,60,68,58,56,51,56,63,70,59,31,51,46,49,19,70,44,87,76,78,75,70,68,92,48,50,36,68,47,34,50,46,51,54,53,69,43,76,70,57,30,51,66,53,41,44,72,68,34,83,31,31,32,95,56,21,20,44,66,34,34,58,26,22,51,26,22,40,54,22,32,50,51,38,47,73,69,57,72,52,74,64,38,22,32,51,21,16,52,50,29,31,36,51,52,30,55,76,54,14,70,61,68,41,39,75,29,71,48,52,34,63,25,58,56,22,22,66,58,39,28,48,38,30,52,64,49,60,60,37,74,56,30,37,50,81,50,65,62,17,18,23,52,45,14,28,49,27,15,45,40,16,51,45,15,29,64,48,24,75,39,48,52,29,52,46,59,20,46,50,55,42,26,64,40,30,63,52,35,45,52,53,38,50,54,52,51,55,69,69,54,129